Protein 1RH1 (pdb70)

CATH classification: 1.10.490.30

Sequence (490 aa):
TEGIDYGDTMVVWPSTGRIPGGSMPPGWGDYSPQGIALVQSVLFPGIIRRIILDKELEEGDWSGWSVSVHSPWGNEKVSAARTVLENGLRGGLPEPSRPAAVSFARLEPASGNEQKIIRLMVTQQLEQVTDIPASQLPAAGNNVPVKYRLTDLMQNGTQYMAIIGGIPMTVPVVDAVPVPDRSRPGTNIKDVYSAPVSPNLPDLVLSVGQMNTPVRSNPEIQEDGVISETGNYVEAGYTMSSNNHDVIVRFPEGSGVSPLYISAVEILDSNSLSQRQEAENNAKDDFRVKKEQENDEKTVLTKTSEVIISVGDKVGEYLGDKYKALSREIAENINNFQGKTIRSYDDAMSSINKLMANPSLKINATDKEAIVNAWKAFNAEDMGNKFAALGKTFKAADYAIKANNIREKSIEGYQTGNWGPLMLEVESWVISGMASAVALSLFSLTLGSALIAFGLSATVVGFVGVVIAGAIGAFIDDKFVDELNHKIIK

Nearest PDB structures (foldseek):
  1rh1-assembly1_A  TM=1.002E+00  e=2.393E-93  Escherichia coli
  1col-assembly2_B  TM=9.708E-01  e=7.967E-20  Escherichia coli
  3few-assembly1_X  TM=7.678E-01  e=2.654E-17  Escherichia coli
  1a87-assembly1_A  TM=6.625E-01  e=1.202E-17  Escherichia coli K-12
  2b5u-assembly2_C  TM=5.809E-01  e=3.762E-18  Escherichia coli

Organism: Escherichia coli (NCBI:txid562)

Structure (mmCIF, N/CA/C/O backbone):
data_1RH1
#
_entry.id   1RH1
#
_cell.length_a   132.162
_cell.length_b   138.167
_cell.length_c   106.160
_cell.angle_alpha   90
_cell.angle_beta   90
_cell.angle_gamma   90
#
_symmetry.space_group_name_H-M   'C 2 2 21'
#
loop_
_entity.id
_entity.type
_entity.pdbx_description
1 polymer 'Colicin B'
2 water water
#
loop_
_atom_site.group_PDB
_atom_site.id
_atom_site.type_symbol
_atom_site.label_atom_id
_atom_site.label_alt_id
_atom_site.label_comp_id
_atom_site.label_asym_id
_atom_site.label_entity_id
_atom_site.label_seq_id
_atom_site.pdbx_PDB_ins_code
_atom_site.Cartn_x
_atom_site.Cartn_y
_atom_site.Cartn_z
_atom_site.occupancy
_atom_site.B_iso_or_equiv
_atom_site.auth_seq_id
_atom_site.auth_comp_id
_atom_site.auth_asym_id
_atom_site.auth_atom_id
_atom_site.pdbx_PDB_model_num
ATOM 1 N N . THR A 1 10 ? 7.905 91.950 39.260 1.00 46.54 10 THR A N 1
ATOM 2 C CA . THR A 1 10 ? 6.663 91.299 39.657 1.00 46.95 10 THR A CA 1
ATOM 3 C C . THR A 1 10 ? 6.630 91.140 41.177 1.00 48.97 10 THR A C 1
ATOM 4 O O . THR A 1 10 ? 7.531 91.572 41.908 1.00 47.34 10 THR A O 1
ATOM 8 N N . GLU A 1 11 ? 5.539 90.507 41.632 1.00 51.79 11 GLU A N 1
ATOM 9 C CA . GLU A 1 11 ? 5.230 90.289 43.040 1.00 53.86 11 GLU A CA 1
ATOM 10 C C . GLU A 1 11 ? 4.401 88.994 43.190 1.00 52.07 11 GLU A C 1
ATOM 11 O O . GLU A 1 11 ? 4.669 88.133 44.037 1.00 50.44 11 GLU A O 1
ATOM 17 N N . GLY A 1 12 ? 3.359 88.894 42.349 1.00 53.59 12 GLY A N 1
ATOM 18 C CA . GLY A 1 12 ? 2.472 87.744 42.220 1.00 54.78 12 GLY A CA 1
ATOM 19 C C . GLY A 1 12 ? 1.779 87.187 43.466 1.00 53.73 12 GLY A C 1
ATOM 20 O O . GLY A 1 12 ? 1.403 87.862 44.434 1.00 53.82 12 GLY A O 1
ATOM 21 N N . ILE A 1 13 ? 1.659 85.858 43.303 1.00 53.12 13 ILE A N 1
ATOM 22 C CA . ILE A 1 13 ? 1.022 84.901 44.213 1.00 51.19 13 ILE A CA 1
ATOM 23 C C . ILE A 1 13 ? 1.826 84.703 45.510 1.00 51.86 13 ILE A C 1
ATOM 24 O O . ILE A 1 13 ? 1.323 84.232 46.540 1.00 50.60 13 ILE A O 1
ATOM 29 N N . ASP A 1 14 ? 3.104 85.101 45.417 1.00 49.85 14 ASP A N 1
ATOM 30 C CA . ASP A 1 14 ? 4.118 85.102 46.468 1.00 50.62 14 ASP A CA 1
ATOM 31 C C . ASP A 1 14 ? 3.699 85.752 47.787 1.00 52.15 14 ASP A C 1
ATOM 32 O O . ASP A 1 14 ? 3.952 85.201 48.869 1.00 52.03 14 ASP A O 1
ATOM 37 N N . TYR A 1 15 ? 3.056 86.936 47.626 1.00 49.07 15 TYR A N 1
ATOM 38 C CA . TYR A 1 15 ? 2.583 87.842 48.685 1.00 54.39 15 TYR A CA 1
ATOM 39 C C . TYR A 1 15 ? 3.670 88.225 49.693 1.00 53.18 15 TYR A C 1
ATOM 40 O O . TYR A 1 15 ? 3.485 88.321 50.916 1.00 51.58 15 TYR A O 1
ATOM 49 N N . GLY A 1 16 ? 4.844 88.406 49.054 1.00 52.94 16 GLY A N 1
ATOM 50 C CA . GLY A 1 16 ? 6.140 88.751 49.641 1.00 50.34 16 GLY A CA 1
ATOM 51 C C . GLY A 1 16 ? 6.715 87.762 50.661 1.00 51.36 16 GLY A C 1
ATOM 52 O O . GLY A 1 16 ? 7.716 88.085 51.311 1.00 50.34 16 GLY A O 1
ATOM 53 N N . ASP A 1 17 ? 6.125 86.543 50.722 1.00 45.03 17 ASP A N 1
ATOM 54 C CA . ASP A 1 17 ? 6.296 85.486 51.721 1.00 44.08 17 ASP A CA 1
ATOM 55 C C . ASP A 1 17 ? 6.383 86.057 53.144 1.00 38.48 17 ASP A C 1
ATOM 56 O O . ASP A 1 17 ? 7.346 86.008 53.910 1.00 34.82 17 ASP A O 1
ATOM 61 N N . THR A 1 18 ? 5.184 86.622 53.384 1.00 34.10 18 THR A N 1
ATOM 62 C CA . THR A 1 18 ? 4.673 87.341 54.553 1.00 30.42 18 THR A CA 1
ATOM 63 C C . THR A 1 18 ? 5.225 88.766 54.704 1.00 29.38 18 THR A C 1
ATOM 64 O O . THR A 1 18 ? 5.118 89.360 55.782 1.00 29.59 18 THR A O 1
ATOM 68 N N . MET A 1 19 ? 5.781 89.393 53.661 1.00 22.54 19 MET A N 1
ATOM 69 C CA . MET A 1 19 ? 6.331 90.729 53.825 1.00 18.77 19 MET A CA 1
ATOM 70 C C . MET A 1 19 ? 5.482 91.869 53.276 1.00 18.86 19 MET A C 1
ATOM 71 O O . MET A 1 19 ? 4.911 91.786 52.186 1.00 20.78 19 MET A O 1
ATOM 76 N N . VAL A 1 20 ? 5.388 92.954 54.061 1.00 17.15 20 VAL A N 1
ATOM 77 C CA . VAL A 1 20 ? 4.636 94.150 53.680 1.00 16.81 20 VAL A CA 1
ATOM 78 C C . VAL A 1 20 ? 5.570 95.095 52.931 1.00 15.76 20 VAL A C 1
ATOM 79 O O . VAL A 1 20 ? 6.778 95.038 53.145 1.00 14.82 20 VAL A O 1
ATOM 83 N N . VAL A 1 21 ? 5.091 95.967 52.037 1.00 16.87 21 VAL A N 1
ATOM 84 C CA . VAL A 1 21 ? 5.994 96.860 51.322 1.00 15.02 21 VAL A CA 1
ATOM 85 C C . VAL A 1 21 ? 6.390 98.128 52.056 1.00 16.83 21 VAL A C 1
ATOM 86 O O . VAL A 1 21 ? 5.614 98.806 52.732 1.00 21.25 21 VAL A O 1
ATOM 90 N N . TRP A 1 22 ? 7.679 98.410 51.971 1.00 16.98 22 TRP A N 1
ATOM 91 C CA . TRP A 1 22 ? 8.162 99.680 52.453 1.00 14.41 22 TRP A CA 1
ATOM 92 C C . TRP A 1 22 ? 8.361 100.414 51.138 1.00 16.54 22 TRP A C 1
ATOM 93 O O . TRP A 1 22 ? 9.155 99.965 50.301 1.00 15.97 22 TRP A O 1
ATOM 104 N N . PRO A 1 23 ? 7.608 101.504 50.883 1.00 15.51 23 PRO A N 1
ATOM 105 C CA . PRO A 1 23 ? 7.720 102.316 49.677 1.00 18.66 23 PRO A CA 1
ATOM 106 C C . PRO A 1 23 ? 9.049 103.004 49.845 1.00 20.63 23 PRO A C 1
ATOM 107 O O . PRO A 1 23 ? 9.236 103.744 50.812 1.00 24.24 23 PRO A O 1
ATOM 111 N N . SER A 1 24 ? 9.984 102.713 48.948 1.00 20.75 24 SER A N 1
ATOM 112 C CA . SER A 1 24 ? 11.341 103.206 49.091 1.00 25.46 24 SER A CA 1
ATOM 113 C C . SER A 1 24 ? 11.475 104.714 49.199 1.00 28.69 24 SER A C 1
ATOM 114 O O . SER A 1 24 ? 10.593 105.469 48.782 1.00 32.67 24 SER A O 1
ATOM 117 N N . THR A 1 25 ? 12.597 105.122 49.804 1.00 32.49 25 THR A N 1
ATOM 118 C CA . THR A 1 25 ? 12.951 106.519 50.033 1.00 36.49 25 THR A CA 1
ATOM 119 C C . THR A 1 25 ? 12.869 107.376 48.758 1.00 37.77 25 THR A C 1
ATOM 120 O O . THR A 1 25 ? 12.392 108.513 48.819 1.00 35.99 25 THR A O 1
ATOM 124 N N . GLY A 1 26 ? 13.259 106.819 47.594 1.00 39.84 26 GLY A N 1
ATOM 125 C CA . GLY A 1 26 ? 13.170 107.528 46.326 1.00 42.54 26 GLY A CA 1
ATOM 126 C C . GLY A 1 26 ? 14.034 106.922 45.227 1.00 43.65 26 GLY A C 1
ATOM 127 O O . GLY A 1 26 ? 13.533 106.368 44.241 1.00 44.44 26 GLY A O 1
ATOM 128 N N . ARG A 1 27 ? 15.339 107.104 45.467 1.00 44.49 27 ARG A N 1
ATOM 129 C CA . ARG A 1 27 ? 16.528 106.734 44.692 1.00 46.52 27 ARG A CA 1
ATOM 130 C C . ARG A 1 27 ? 17.350 108.005 44.562 1.00 46.18 27 ARG A C 1
ATOM 131 O O . ARG A 1 27 ? 16.981 108.933 43.830 1.00 47.57 27 ARG A O 1
ATOM 139 N N . ILE A 1 28 ? 18.446 108.049 45.337 1.00 46.87 28 ILE A N 1
ATOM 140 C CA . ILE A 1 28 ? 19.362 109.178 45.274 1.00 49.51 28 ILE A CA 1
ATOM 141 C C . ILE A 1 28 ? 20.286 109.054 44.058 1.00 52.26 28 ILE A C 1
ATOM 142 O O . ILE A 1 28 ? 21.162 108.176 43.997 1.00 51.22 28 ILE A O 1
ATOM 147 N N . PRO A 1 29 ? 20.080 109.901 43.019 1.00 53.17 29 PRO A N 1
ATOM 148 C CA . PRO A 1 29 ? 20.108 111.387 43.036 1.00 52.48 29 PRO A CA 1
ATOM 149 C C . PRO A 1 29 ? 19.595 112.326 44.150 1.00 48.57 29 PRO A C 1
ATOM 150 O O . PRO A 1 29 ? 18.436 112.303 44.586 1.00 50.00 29 PRO A O 1
ATOM 154 N N . GLY A 1 30 ? 20.519 113.182 44.619 1.00 50.24 30 GLY A N 1
ATOM 155 C CA . GLY A 1 30 ? 20.229 114.149 45.678 1.00 48.86 30 GLY A CA 1
ATOM 156 C C . GLY A 1 30 ? 21.384 115.083 46.073 1.00 48.46 30 GLY A C 1
ATOM 157 O O . GLY A 1 30 ? 21.169 116.014 46.858 1.0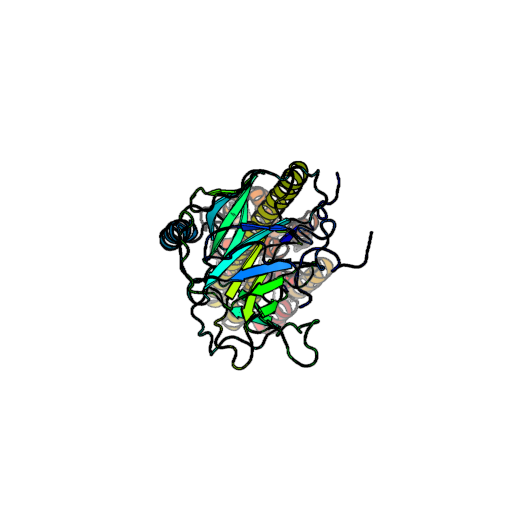0 47.17 30 GLY A O 1
ATOM 158 N N . GLY A 1 31 ? 22.616 114.887 45.577 1.00 47.93 31 GLY A N 1
ATOM 159 C CA . GLY A 1 31 ? 23.725 115.764 45.937 1.00 45.72 31 GLY A CA 1
ATOM 160 C C . GLY A 1 31 ? 25.002 115.385 45.204 1.00 48.06 31 GLY A C 1
ATOM 161 N N . SER A 1 44 ? 25.846 117.501 27.044 1.00 28.26 44 SER A N 1
ATOM 162 C CA . SER A 1 44 ? 26.655 117.412 25.839 1.00 30.15 44 SER A CA 1
ATOM 163 C C . SER A 1 44 ? 25.928 116.741 24.646 1.00 30.61 44 SER A C 1
ATOM 164 O O . SER A 1 44 ? 25.877 117.306 23.539 1.00 30.18 44 SER A O 1
ATOM 167 N N . MET A 1 45 ? 25.368 115.529 24.906 1.00 31.89 45 MET A N 1
ATOM 168 C CA . MET A 1 45 ? 24.606 114.625 24.020 1.00 35.08 45 MET A CA 1
ATOM 169 C C . MET A 1 45 ? 25.041 114.416 22.558 1.00 33.47 45 MET A C 1
ATOM 170 O O . MET A 1 45 ? 25.933 115.110 22.034 1.00 32.16 45 MET A O 1
ATOM 175 N N . PRO A 1 46 ? 24.433 113.464 21.816 1.00 32.31 46 PRO A N 1
ATOM 176 C CA . PRO A 1 46 ? 23.756 112.238 22.285 1.00 27.52 46 PRO A CA 1
ATOM 177 C C . PRO A 1 46 ? 24.681 111.070 22.654 1.00 23.87 46 PRO A C 1
ATOM 178 O O . PRO A 1 46 ? 25.840 111.108 22.228 1.00 24.05 46 PRO A O 1
ATOM 182 N N . PRO A 1 47 ? 24.242 110.022 23.402 1.00 17.98 47 PRO A N 1
ATOM 183 C CA . PRO A 1 47 ? 25.088 108.939 23.900 1.00 18.21 47 PRO A CA 1
ATOM 184 C C . PRO A 1 47 ? 25.739 108.119 22.805 1.00 13.59 47 PRO A C 1
ATOM 185 O O . PRO A 1 47 ? 25.085 107.813 21.807 1.00 16.62 47 PRO A O 1
ATOM 189 N N . GLY A 1 48 ? 27.033 107.824 22.978 1.00 8.18 48 GLY A N 1
ATOM 190 C CA . GLY A 1 48 ? 27.790 107.073 22.004 1.00 8.61 48 GLY A CA 1
ATOM 191 C C . GLY A 1 48 ? 29.108 107.734 21.668 1.00 9.20 48 GLY A C 1
ATOM 192 O O . GLY A 1 48 ? 30.068 107.018 21.386 1.00 11.45 48 GLY A O 1
ATOM 193 N N . TRP A 1 49 ? 29.203 109.076 21.756 1.00 8.97 49 TRP A N 1
ATOM 194 C CA . TRP A 1 49 ? 30.379 109.822 21.320 1.00 10.02 49 TRP A CA 1
ATOM 195 C C . TRP A 1 49 ? 31.730 109.467 21.883 1.00 8.81 49 TRP A C 1
ATOM 196 O O . TRP A 1 49 ? 32.740 109.702 21.211 1.00 13.20 49 TRP A O 1
ATOM 207 N N . GLY A 1 50 ? 31.795 108.932 23.099 1.00 7.59 50 GLY A N 1
ATOM 208 C CA . GLY A 1 50 ? 33.086 108.623 23.709 1.00 8.85 50 GLY A CA 1
ATOM 209 C C . GLY A 1 50 ? 33.797 107.487 23.002 1.00 6.71 50 GLY A C 1
ATOM 210 O O . GLY A 1 50 ? 33.323 106.954 21.993 1.00 2.82 50 GLY A O 1
ATOM 211 N N . ASP A 1 51 ? 34.941 107.120 23.572 1.00 8.24 51 ASP A N 1
ATOM 212 C CA . ASP A 1 51 ? 35.719 106.008 23.060 1.00 9.73 51 ASP A CA 1
ATOM 213 C C . ASP A 1 51 ? 35.151 104.674 23.550 1.00 9.89 51 ASP A C 1
ATOM 214 O O . ASP A 1 51 ? 35.640 104.035 24.484 1.00 15.07 51 ASP A O 1
ATOM 219 N N . TYR A 1 52 ? 34.045 104.278 22.910 1.00 9.64 52 TYR A N 1
ATOM 220 C CA . TYR A 1 52 ? 33.288 103.058 23.170 1.00 12.90 52 TYR A CA 1
ATOM 221 C C . TYR A 1 52 ? 32.838 102.351 21.893 1.00 13.90 52 TYR A C 1
ATOM 222 O O . TYR A 1 52 ? 32.929 102.883 20.779 1.00 18.47 52 TYR A O 1
ATOM 231 N N . SER A 1 53 ? 32.307 101.133 22.031 1.00 14.53 53 SER A N 1
ATOM 232 C CA . SER A 1 53 ? 31.881 100.382 20.863 1.00 13.92 53 SER A CA 1
ATOM 233 C C . SER A 1 53 ? 30.469 100.722 20.360 1.00 10.10 53 SER A C 1
ATOM 234 O O . SER A 1 53 ? 29.527 100.869 21.153 1.00 9.45 53 SER A O 1
ATOM 237 N N . PRO A 1 54 ? 30.318 100.849 19.022 1.00 5.27 54 PRO A N 1
ATOM 238 C CA . PRO A 1 54 ? 29.120 101.289 18.314 1.00 2.53 54 PRO A CA 1
ATOM 239 C C . PRO A 1 54 ? 27.943 100.368 18.351 1.00 4.93 54 PRO A C 1
ATOM 240 O O . PRO A 1 54 ? 26.885 100.740 17.848 1.00 4.03 54 PRO A O 1
ATOM 244 N N . GLN A 1 55 ? 28.183 99.166 18.910 1.00 5.01 55 GLN A N 1
ATOM 245 C CA . GLN A 1 55 ? 27.202 98.119 19.134 1.00 4.34 55 GLN A CA 1
ATOM 246 C C . GLN A 1 55 ? 25.953 98.603 19.803 1.00 3.86 55 GLN A C 1
ATOM 247 O O . GLN A 1 55 ? 24.882 98.058 19.589 1.00 6.79 55 GLN A O 1
ATOM 253 N N . GLY A 1 56 ? 26.104 99.627 20.636 1.00 7.30 56 GLY A N 1
ATOM 254 C CA . GLY A 1 56 ? 24.975 100.275 21.265 1.00 9.91 56 GLY A CA 1
ATOM 255 C C . GLY A 1 56 ? 24.910 100.063 22.762 1.00 11.49 56 GLY A C 1
ATOM 256 O O . GLY A 1 56 ? 24.177 100.768 23.463 1.00 12.57 56 GLY A O 1
ATOM 257 N N . ILE A 1 57 ? 25.676 99.096 23.262 1.00 7.97 57 ILE A N 1
ATOM 258 C CA . ILE A 1 57 ? 25.586 98.800 24.669 1.00 7.84 57 ILE A CA 1
ATOM 259 C C . ILE A 1 57 ? 26.647 99.575 25.411 1.00 6.11 57 ILE A C 1
ATOM 260 O O . ILE A 1 57 ? 27.733 99.870 24.881 1.00 6.55 57 ILE A O 1
ATOM 265 N N . ALA A 1 58 ? 26.239 99.862 26.664 1.00 4.22 58 ALA A N 1
ATOM 266 C CA . ALA A 1 58 ? 27.087 100.516 27.641 1.00 2.00 58 ALA A CA 1
ATOM 267 C C . ALA A 1 58 ? 28.316 99.689 27.979 1.00 2.00 58 ALA A C 1
ATOM 268 O O . ALA A 1 58 ? 28.326 98.514 27.629 1.00 2.00 58 ALA A O 1
ATOM 270 N N . LEU A 1 59 ? 29.371 100.186 28.639 1.00 2.00 59 LEU A N 1
ATOM 271 C CA . LEU A 1 59 ? 30.553 99.351 28.889 1.00 2.64 59 LEU A CA 1
ATOM 272 C C . LEU A 1 59 ? 30.242 98.183 29.827 1.00 4.48 59 LEU A C 1
ATOM 273 O O . LEU A 1 59 ? 29.292 98.215 30.628 1.00 3.34 59 LEU A O 1
ATOM 278 N N . VAL A 1 60 ? 31.032 97.115 29.727 1.00 2.07 60 VAL A N 1
ATOM 279 C CA . VAL A 1 60 ? 30.833 95.972 30.616 1.00 4.96 60 VAL A CA 1
ATOM 280 C C . VAL A 1 60 ? 31.535 96.389 31.897 1.00 2.00 60 VAL A C 1
ATOM 281 O O . VAL A 1 60 ? 32.762 96.343 32.026 1.00 4.69 60 VAL A O 1
ATOM 285 N N . GLN A 1 61 ? 30.726 96.857 32.849 1.00 2.74 61 GLN A N 1
ATOM 286 C CA . GLN A 1 61 ? 31.347 97.450 34.008 1.00 3.19 61 GLN A CA 1
ATOM 287 C C . GLN A 1 61 ? 31.888 96.504 35.023 1.00 2.64 61 GLN A C 1
ATOM 288 O O . GLN A 1 61 ? 32.942 96.805 35.564 1.00 7.10 61 GLN A O 1
ATOM 294 N N . SER A 1 62 ? 31.246 95.361 35.236 1.00 2.86 62 SER A N 1
ATOM 295 C CA . SER A 1 62 ? 31.705 94.421 36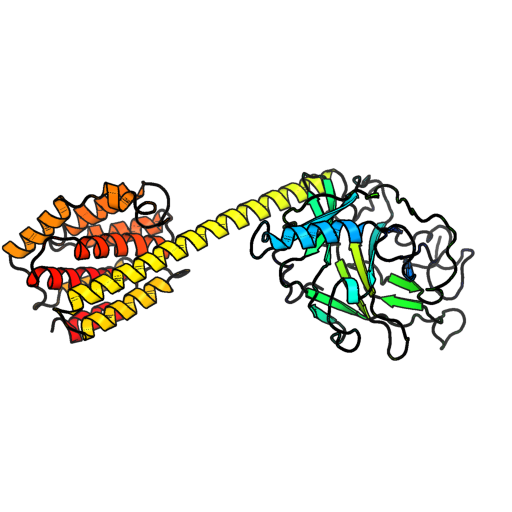.243 1.00 5.31 62 SER A CA 1
ATOM 296 C C . SER A 1 62 ? 31.441 92.969 35.878 1.00 5.46 62 SER A C 1
ATOM 297 O O . SER A 1 62 ? 30.843 92.666 34.854 1.00 5.46 62 SER A O 1
ATOM 300 N N . VAL A 1 63 ? 31.912 92.045 36.713 1.00 8.36 63 VAL A N 1
ATOM 301 C CA . VAL A 1 63 ? 31.742 90.603 36.524 1.00 4.67 63 VAL A CA 1
ATOM 302 C C . VAL A 1 63 ? 30.903 90.028 37.646 1.00 3.44 63 VAL A C 1
ATOM 303 O O . VAL A 1 63 ? 31.181 90.178 38.835 1.00 4.97 63 VAL A O 1
ATOM 307 N N . LEU A 1 64 ? 29.901 89.295 37.217 1.00 2.00 64 LEU A N 1
ATOM 308 C CA . LEU A 1 64 ? 29.004 88.629 38.122 1.00 3.58 64 LEU A CA 1
ATOM 309 C C . LEU A 1 64 ? 29.296 87.142 38.354 1.00 5.86 64 LEU A C 1
ATOM 310 O O . LEU A 1 64 ? 28.758 86.279 37.639 1.00 4.11 64 LEU A O 1
ATOM 315 N N . PHE A 1 65 ? 30.190 86.880 39.347 1.00 6.72 65 PHE A N 1
ATOM 316 C CA . PHE A 1 65 ? 30.525 85.535 39.835 1.00 2.04 65 PHE A CA 1
ATOM 317 C C . PHE A 1 65 ? 29.475 85.179 40.883 1.00 6.83 65 PHE A C 1
ATOM 318 O O . PHE A 1 65 ? 29.085 86.056 41.669 1.00 10.44 65 PHE A O 1
ATOM 326 N N . PRO A 1 66 ? 28.955 83.943 40.972 1.00 6.52 66 PRO A N 1
ATOM 327 C CA . PRO A 1 66 ? 27.884 83.623 41.905 1.00 5.54 66 PRO A CA 1
ATOM 328 C C . PRO A 1 66 ? 28.349 83.648 43.347 1.00 7.62 66 PRO A C 1
ATOM 329 O O . PRO A 1 66 ? 29.458 83.228 43.710 1.00 6.42 66 PRO A O 1
ATOM 333 N N . GLY A 1 67 ? 27.471 84.342 44.080 1.00 7.92 67 GLY A N 1
ATOM 334 C CA . GLY A 1 67 ? 27.628 84.569 45.502 1.00 5.93 67 GLY A CA 1
ATOM 335 C C . GLY A 1 67 ? 28.393 85.827 45.841 1.00 2.76 67 GLY A C 1
ATOM 336 O O . GLY A 1 67 ? 28.276 86.299 46.963 1.00 5.32 67 GLY A O 1
ATOM 337 N N . ILE A 1 68 ? 29.181 86.391 44.920 1.00 5.50 68 ILE A N 1
ATOM 338 C CA . ILE A 1 68 ? 29.956 87.604 45.180 1.00 6.47 68 ILE A CA 1
ATOM 339 C C . ILE A 1 68 ? 29.241 88.910 44.766 1.00 6.20 68 ILE A C 1
ATOM 340 O O . ILE A 1 68 ? 29.094 89.240 43.583 1.00 5.52 68 ILE A O 1
ATOM 345 N N . ILE A 1 69 ? 28.826 89.674 45.795 1.00 4.86 69 ILE A N 1
ATOM 346 C CA . ILE A 1 69 ? 28.158 90.974 45.667 1.00 4.51 69 ILE A CA 1
ATOM 347 C C . ILE A 1 69 ? 29.020 92.025 44.993 1.00 5.54 69 ILE A C 1
ATOM 348 O O . ILE A 1 69 ? 30.220 92.165 45.260 1.00 8.26 69 ILE A O 1
ATOM 353 N N . ARG A 1 70 ? 28.322 92.768 44.119 1.00 9.39 70 ARG A N 1
ATOM 354 C CA . ARG A 1 70 ? 28.884 93.840 43.314 1.00 2.00 70 ARG A CA 1
ATOM 355 C C . ARG A 1 70 ? 27.975 95.054 43.204 1.00 3.15 70 ARG A C 1
ATOM 356 O O . ARG A 1 70 ? 26.759 95.010 43.026 1.00 2.00 70 ARG A O 1
ATOM 364 N N . ARG A 1 71 ? 28.706 96.156 43.301 1.00 4.03 71 ARG A N 1
ATOM 365 C CA . ARG A 1 71 ? 28.196 97.501 43.239 1.00 4.38 71 ARG A CA 1
ATOM 366 C C . ARG A 1 71 ? 28.216 97.952 41.784 1.00 5.28 71 ARG A C 1
ATOM 367 O O . ARG A 1 71 ? 29.252 98.229 41.169 1.00 5.12 71 ARG A O 1
ATOM 375 N N . ILE A 1 72 ? 27.003 97.917 41.224 1.00 4.02 72 ILE A N 1
ATOM 376 C CA . ILE A 1 72 ? 26.749 98.222 39.818 1.00 3.68 72 ILE A CA 1
ATOM 377 C C . ILE A 1 72 ? 26.018 99.561 39.713 1.00 3.74 72 ILE A C 1
ATOM 378 O O . ILE A 1 72 ? 25.042 99.837 40.409 1.00 2.00 72 ILE A O 1
ATOM 383 N N . ILE A 1 73 ? 26.602 100.416 38.853 1.00 4.80 73 ILE A N 1
ATOM 384 C CA . ILE A 1 73 ? 26.220 101.816 38.675 1.00 5.28 73 ILE A CA 1
ATOM 385 C C . ILE A 1 73 ? 25.452 102.055 37.388 1.00 2.00 73 ILE A C 1
ATOM 386 O O . ILE A 1 73 ? 25.937 101.648 36.343 1.00 7.72 73 ILE A O 1
ATOM 391 N N . LEU A 1 74 ? 24.285 102.704 37.380 1.00 2.68 74 LEU A N 1
ATOM 392 C CA . LEU A 1 74 ? 23.542 102.968 36.140 1.00 4.58 74 LEU A CA 1
ATOM 393 C C . LEU A 1 74 ? 24.170 104.146 35.423 1.00 8.04 74 LEU A C 1
ATOM 394 O O . LEU A 1 74 ? 24.511 105.135 36.078 1.00 9.49 74 LEU A O 1
ATOM 399 N N . ASP A 1 75 ? 24.331 104.071 34.090 1.00 9.72 75 ASP A N 1
ATOM 400 C CA . ASP A 1 75 ? 25.029 105.099 33.289 1.00 6.97 75 ASP A CA 1
ATOM 401 C C . ASP A 1 75 ? 26.402 105.429 33.901 1.00 5.64 75 ASP A C 1
ATOM 402 O O . ASP A 1 75 ? 26.796 106.593 34.053 1.00 2.00 75 ASP A O 1
ATOM 407 N N . LYS A 1 76 ? 27.156 104.367 34.235 1.00 2.00 76 LYS A N 1
ATOM 408 C CA . LYS A 1 76 ? 28.453 104.512 34.879 1.00 2.00 76 LYS A CA 1
ATOM 409 C C . LYS A 1 76 ? 29.316 105.589 34.283 1.00 2.00 76 LYS A C 1
ATOM 410 O O . LYS A 1 76 ? 29.892 106.376 35.020 1.00 2.00 76 LYS A O 1
ATOM 416 N N . GLU A 1 77 ? 29.299 105.612 32.942 1.00 6.04 77 GLU A N 1
ATOM 417 C CA . GLU A 1 77 ? 30.102 106.498 32.106 1.00 6.50 77 GLU A CA 1
ATOM 418 C C . GLU A 1 77 ? 29.360 107.281 31.022 1.00 3.34 77 GLU A C 1
ATOM 419 O O . GLU A 1 77 ? 29.904 107.540 29.951 1.00 2.00 77 GLU A O 1
ATOM 425 N N . LEU A 1 78 ? 28.133 107.741 31.276 1.00 5.30 78 LEU A N 1
ATOM 426 C CA . LEU A 1 78 ? 27.369 108.444 30.259 1.00 6.60 78 LEU A CA 1
ATOM 427 C C . LEU A 1 78 ? 28.011 109.755 29.793 1.00 11.23 78 LEU A C 1
ATOM 428 O O . LEU A 1 78 ? 28.148 110.011 28.585 1.00 12.80 78 LEU A O 1
ATOM 433 N N . GLU A 1 79 ? 28.408 110.555 30.791 1.00 7.67 79 GLU A N 1
ATOM 434 C CA . GLU A 1 79 ? 29.056 111.845 30.629 1.00 5.86 79 GLU A CA 1
ATOM 435 C C . GLU A 1 79 ? 30.468 111.746 30.081 1.00 5.30 79 GLU A C 1
ATOM 436 O O . GLU A 1 79 ? 30.995 112.633 29.403 1.00 5.40 79 GLU A O 1
ATOM 442 N N . GLU A 1 80 ? 31.072 110.600 30.389 1.00 7.16 80 GLU A N 1
ATOM 443 C CA . GLU A 1 80 ? 32.406 110.282 29.944 1.00 4.13 80 GLU A CA 1
ATOM 444 C C . GLU A 1 80 ? 32.256 109.862 28.446 1.00 2.00 80 GLU A C 1
ATOM 445 O O . GLU A 1 80 ? 33.228 109.601 27.750 1.00 2.00 80 GLU A O 1
ATOM 451 N N . GLY A 1 81 ? 31.065 109.885 27.818 1.00 2.00 81 GLY A N 1
ATOM 452 C CA . GLY A 1 81 ? 30.870 109.573 26.401 1.00 2.28 81 GLY A CA 1
ATOM 453 C C . GLY A 1 81 ? 30.059 108.316 26.010 1.00 8.77 81 GLY A C 1
ATOM 454 O O . GLY A 1 81 ? 29.559 108.204 24.889 1.00 8.35 81 GLY A O 1
ATOM 455 N N . ASP A 1 82 ? 29.880 107.325 26.894 1.00 10.91 82 ASP A N 1
ATOM 456 C CA . ASP A 1 82 ? 29.276 106.028 26.606 1.00 9.79 82 ASP A CA 1
ATOM 457 C C . ASP A 1 82 ? 27.824 106.033 26.209 1.00 5.49 82 ASP A C 1
ATOM 458 O O . ASP A 1 82 ? 27.202 107.093 26.106 1.00 10.53 82 ASP A O 1
ATOM 463 N N . TRP A 1 83 ? 27.334 104.814 25.950 1.00 3.73 83 TRP A N 1
ATOM 464 C CA . TRP A 1 83 ? 25.941 104.570 25.641 1.00 2.00 83 TRP A CA 1
ATOM 465 C C . TRP A 1 83 ? 25.150 104.481 26.917 1.00 2.00 83 TRP A C 1
ATOM 466 O O . TRP A 1 83 ? 25.685 104.245 28.001 1.00 4.06 83 TRP A O 1
ATOM 477 N N . SER A 1 84 ? 23.841 104.615 26.740 1.00 4.75 84 SER A N 1
ATOM 478 C CA . SER A 1 84 ? 22.904 104.563 27.847 1.00 8.91 84 SER A CA 1
ATOM 479 C C . SER A 1 84 ? 22.859 103.232 28.582 1.00 11.25 84 SER A C 1
ATOM 480 O O . SER A 1 84 ? 22.948 102.183 27.951 1.00 11.28 84 SER A O 1
ATOM 483 N N . GLY A 1 85 ? 22.785 103.279 29.920 1.00 12.69 85 GLY A N 1
ATOM 484 C CA . GLY A 1 85 ? 22.546 102.100 30.735 1.00 10.86 85 GLY A CA 1
ATOM 485 C C . GLY A 1 85 ? 23.652 101.439 31.554 1.00 10.09 85 GLY A C 1
ATOM 486 O O . GLY A 1 85 ? 24.629 101.968 32.101 1.00 11.07 85 GLY A O 1
ATOM 487 N N . TRP A 1 86 ? 23.306 100.154 31.487 1.00 5.42 86 TRP A N 1
ATOM 488 C CA . TRP A 1 86 ? 23.797 99.038 32.265 1.00 4.38 86 TRP A CA 1
ATOM 489 C C . TRP A 1 86 ? 24.404 97.836 31.544 1.00 6.51 86 TRP A C 1
ATOM 490 O O . TRP A 1 86 ? 23.806 97.342 30.587 1.00 7.91 86 TRP A O 1
ATOM 501 N N . SER A 1 87 ? 25.539 97.276 31.979 1.00 6.58 87 SER A N 1
ATOM 502 C CA . SER A 1 87 ? 26.102 96.068 31.359 1.00 5.05 87 SER A CA 1
ATOM 503 C C . SER A 1 87 ? 27.036 95.347 32.313 1.00 5.03 87 SER A C 1
ATOM 504 O O . SER A 1 87 ? 28.027 95.915 32.775 1.00 6.15 87 SER A O 1
ATOM 507 N N . VAL A 1 88 ? 26.745 94.078 32.599 1.00 3.16 88 VAL A N 1
ATOM 508 C CA . VAL A 1 88 ? 27.580 93.246 33.465 1.00 4.88 88 VAL A CA 1
ATOM 509 C C . VAL A 1 88 ? 28.000 91.956 32.767 1.00 2.61 88 VAL A C 1
ATOM 510 O O . VAL A 1 88 ? 27.303 91.496 31.865 1.00 6.04 88 VAL A O 1
ATOM 514 N N . SER A 1 89 ? 29.124 91.346 33.141 1.00 5.10 89 SER A N 1
ATOM 515 C CA . SER A 1 89 ? 29.516 90.042 32.620 1.00 3.87 89 SER A CA 1
ATOM 516 C C . SER A 1 89 ? 29.080 88.914 33.559 1.00 2.00 89 SER A C 1
ATOM 517 O O . SER A 1 89 ? 29.266 88.996 34.767 1.00 4.63 89 SER A O 1
ATOM 520 N N . VAL A 1 90 ? 28.477 87.832 33.053 1.00 4.46 90 VAL A N 1
ATOM 521 C CA . VAL A 1 90 ? 28.119 86.661 33.858 1.00 4.41 90 VAL A CA 1
ATOM 522 C C . VAL A 1 90 ? 29.276 85.649 33.775 1.00 6.41 90 VAL A C 1
ATOM 523 O O . VAL A 1 90 ? 29.731 85.293 32.678 1.00 4.70 90 VAL A O 1
ATOM 527 N N . HIS A 1 91 ? 29.836 85.225 34.922 1.00 4.56 91 HIS A N 1
ATOM 528 C CA . HIS A 1 91 ? 30.911 84.234 34.914 1.00 6.01 91 HIS A CA 1
ATOM 529 C C . HIS A 1 91 ? 30.562 83.021 35.773 1.00 6.75 91 HIS A C 1
ATOM 530 O O . HIS A 1 91 ? 29.694 83.063 36.648 1.00 9.99 91 HIS A O 1
ATOM 537 N N . SER A 1 92 ? 31.210 81.892 35.451 1.00 7.75 92 SER A N 1
ATOM 538 C CA . SER A 1 92 ? 31.057 80.600 36.104 1.00 6.97 92 SER A CA 1
ATOM 539 C C . SER A 1 92 ? 31.608 80.663 37.517 1.00 7.78 92 SER A C 1
ATOM 540 O O . SER A 1 92 ? 32.280 81.653 37.822 1.00 13.46 92 SER A O 1
ATOM 543 N N . PRO A 1 93 ? 31.396 79.719 38.442 1.00 7.58 93 PRO A N 1
ATOM 544 C CA . PRO A 1 93 ? 32.065 79.709 39.731 1.00 6.39 93 PRO A CA 1
ATOM 545 C C . PRO A 1 93 ? 33.566 79.941 39.716 1.00 8.70 93 PRO A C 1
ATOM 546 O O . PRO A 1 93 ? 34.347 79.308 38.995 1.00 12.79 93 PRO A O 1
ATOM 550 N N . TRP A 1 94 ? 33.883 81.007 40.456 1.00 8.77 94 TRP A N 1
ATOM 551 C CA . TRP A 1 94 ? 35.249 81.415 40.755 1.00 8.61 94 TRP A CA 1
ATOM 552 C C . TRP A 1 94 ? 35.252 82.275 42.024 1.00 7.31 94 TRP A C 1
ATOM 553 O O . TRP A 1 94 ? 34.268 82.951 42.337 1.00 9.07 94 TRP A O 1
ATOM 564 N N . GLY A 1 95 ? 36.352 82.205 42.787 1.00 5.74 95 GLY A N 1
ATOM 565 C CA . GLY A 1 95 ? 36.598 83.065 43.934 1.00 5.27 95 GLY A CA 1
ATOM 566 C C . GLY A 1 95 ? 35.837 82.785 45.213 1.00 9.32 95 GLY A C 1
ATOM 567 O O . GLY A 1 95 ? 34.953 81.929 45.307 1.00 10.61 95 GLY A O 1
ATOM 568 N N . ASN A 1 96 ? 36.220 83.584 46.213 1.00 9.51 96 ASN A N 1
ATOM 569 C CA . ASN A 1 96 ? 35.695 83.447 47.568 1.00 10.15 96 ASN A CA 1
ATOM 570 C C . ASN A 1 96 ? 34.352 84.141 47.740 1.00 10.54 96 ASN A C 1
ATOM 571 O O . ASN A 1 96 ? 34.234 85.371 47.678 1.00 12.52 96 ASN A O 1
ATOM 576 N N . GLU A 1 97 ? 33.313 83.331 47.903 1.00 7.99 97 GLU A N 1
ATOM 577 C CA . GLU A 1 97 ? 31.993 83.876 48.127 1.00 12.79 97 GLU A CA 1
ATOM 578 C C . GLU A 1 97 ? 31.487 83.576 49.522 1.00 15.52 97 GLU A C 1
ATOM 579 O O . GLU A 1 97 ? 31.936 82.582 50.108 1.00 19.36 97 GLU A O 1
ATOM 585 N N . LYS A 1 98 ? 30.583 84.397 50.092 1.00 13.64 98 LYS A N 1
ATOM 586 C CA . LYS A 1 98 ? 30.146 84.174 51.469 1.00 13.33 98 LYS A CA 1
ATOM 587 C C . LYS A 1 98 ? 28.765 83.540 51.672 1.00 9.99 98 LYS A C 1
ATOM 588 O O . LYS A 1 98 ? 28.374 83.248 52.816 1.00 8.80 98 LYS A O 1
ATOM 594 N N . VAL A 1 99 ? 28.042 83.242 50.571 1.00 6.59 99 VAL A N 1
ATOM 595 C CA . VAL A 1 99 ? 26.692 82.691 50.669 1.00 2.33 99 VAL A CA 1
ATOM 596 C C . VAL A 1 99 ? 26.683 81.269 51.155 1.00 2.00 99 VAL A C 1
ATOM 597 O O . VAL A 1 99 ? 25.866 80.913 51.983 1.00 2.65 99 VAL A O 1
ATOM 601 N N . SER A 1 100 ? 27.608 80.451 50.686 1.00 2.16 100 SER A N 1
ATOM 602 C CA . SER A 1 100 ? 27.699 79.064 51.067 1.00 7.03 100 SER A CA 1
ATOM 603 C C . SER A 1 100 ? 27.859 78.866 52.570 1.00 5.12 100 SER A C 1
ATOM 604 O O . SER A 1 100 ? 27.339 77.892 53.109 1.00 3.78 100 SER A O 1
ATOM 607 N N . ALA A 1 101 ? 28.525 79.801 53.259 1.00 5.02 101 ALA A N 1
ATOM 608 C CA . ALA A 1 101 ? 28.662 79.747 54.712 1.00 2.00 101 ALA A CA 1
ATOM 609 C C . ALA A 1 101 ? 27.359 80.133 55.399 1.00 3.39 101 ALA A C 1
ATOM 610 O O . ALA A 1 101 ? 26.950 79.455 56.341 1.00 11.89 101 ALA A O 1
ATOM 612 N N . ALA A 1 102 ? 26.677 81.203 54.958 1.00 3.58 102 ALA A N 1
ATOM 613 C CA . ALA A 1 102 ? 25.389 81.601 55.498 1.00 2.00 102 ALA A CA 1
ATOM 614 C C . ALA A 1 102 ? 24.328 80.539 55.247 1.00 3.11 102 ALA A C 1
ATOM 615 O O . ALA A 1 102 ? 23.386 80.396 56.020 1.00 5.16 102 ALA A O 1
ATOM 617 N N . ARG A 1 103 ? 24.454 79.759 54.169 1.00 2.58 103 ARG A N 1
ATOM 618 C CA . ARG A 1 103 ? 23.488 78.743 53.827 1.00 2.00 103 ARG A CA 1
ATOM 619 C C . ARG A 1 103 ? 23.636 77.606 54.796 1.00 3.14 103 ARG A C 1
ATOM 620 O O . ARG A 1 103 ? 22.633 77.070 55.261 1.00 3.83 103 ARG A O 1
ATOM 628 N N . THR A 1 104 ? 24.887 77.275 55.138 1.00 2.00 104 THR A N 1
ATOM 629 C CA . THR A 1 104 ? 25.156 76.226 56.102 1.00 2.00 104 THR A CA 1
ATOM 630 C C . THR A 1 104 ? 24.527 76.562 57.433 1.00 3.73 104 THR A C 1
ATOM 631 O O . THR A 1 104 ? 23.912 75.675 58.002 1.00 6.21 104 THR A O 1
ATOM 635 N N . VAL A 1 105 ? 24.610 77.795 57.942 1.00 3.51 105 VAL A N 1
ATOM 636 C CA . VAL A 1 105 ? 23.944 78.168 59.182 1.00 2.00 105 VAL A CA 1
ATOM 637 C C . VAL A 1 105 ? 22.433 78.139 59.005 1.00 3.37 105 VAL A C 1
ATOM 638 O O . VAL A 1 105 ? 21.727 77.709 59.919 1.00 2.00 105 VAL A O 1
ATOM 642 N N . LEU A 1 106 ? 21.907 78.534 57.830 1.00 5.38 106 LEU A N 1
ATOM 643 C CA . LEU A 1 106 ? 20.472 78.511 57.603 1.00 3.02 106 LEU A CA 1
ATOM 644 C C . LEU A 1 106 ? 19.983 77.087 57.650 1.00 2.95 106 LEU A C 1
ATOM 645 O O . LEU A 1 106 ? 19.095 76.838 58.451 1.00 3.87 106 LEU A O 1
ATOM 650 N N . GLU A 1 107 ? 20.575 76.154 56.880 1.00 4.67 107 GLU A N 1
ATOM 651 C CA . GLU A 1 107 ? 20.193 74.739 56.856 1.00 5.46 107 GLU A CA 1
ATOM 652 C C . GLU A 1 107 ? 20.220 74.090 58.237 1.00 4.93 107 GLU A C 1
ATOM 653 O O . GLU A 1 107 ? 19.218 73.543 58.693 1.00 2.00 107 GLU A O 1
ATOM 659 N N . ASN A 1 108 ? 21.362 74.192 58.929 1.00 4.06 108 ASN A N 1
ATOM 660 C CA . ASN A 1 108 ? 21.503 73.758 60.307 1.00 2.59 108 ASN A CA 1
ATOM 661 C C . ASN A 1 108 ? 20.430 74.347 61.204 1.00 5.60 108 ASN A C 1
ATOM 662 O O . ASN A 1 108 ? 19.751 73.593 61.890 1.00 7.83 108 ASN A O 1
ATOM 667 N N . GLY A 1 109 ? 20.181 75.650 61.214 1.00 2.00 109 GLY A N 1
ATOM 668 C CA . GLY A 1 109 ? 19.184 76.187 62.119 1.00 2.00 109 GLY A CA 1
ATOM 669 C C . GLY A 1 109 ? 17.766 75.737 61.812 1.00 2.84 109 GLY A C 1
ATOM 670 O O . GLY A 1 109 ? 16.900 75.725 62.695 1.00 5.47 109 GLY A O 1
ATOM 671 N N . LEU A 1 110 ? 17.542 75.361 60.552 1.00 2.00 110 LEU A N 1
ATOM 672 C CA . LEU A 1 110 ? 16.225 74.972 60.097 1.00 2.00 110 LEU A CA 1
ATOM 673 C C . LEU A 1 110 ? 15.812 73.606 60.571 1.00 2.00 110 LEU A C 1
ATOM 674 O O . LEU A 1 110 ? 14.646 73.245 60.497 1.00 4.11 110 LEU A O 1
ATOM 679 N N . ARG A 1 111 ? 16.780 72.825 61.029 1.00 2.01 111 ARG A N 1
ATOM 680 C CA . ARG A 1 111 ? 16.537 71.528 61.625 1.00 3.65 111 ARG A CA 1
ATOM 681 C C . ARG A 1 111 ? 15.958 71.667 63.034 1.00 5.64 111 ARG A C 1
ATOM 682 O O . ARG A 1 111 ? 15.452 70.705 63.608 1.00 9.78 111 ARG A O 1
ATOM 690 N N . GLY A 1 112 ? 16.048 72.865 63.625 1.00 11.21 112 GLY A N 1
ATOM 691 C CA . GLY A 1 112 ? 15.538 73.179 64.951 1.00 11.61 112 GLY A CA 1
ATOM 692 C C . GLY A 1 112 ? 14.284 74.054 64.915 1.00 11.36 112 GLY A C 1
ATOM 693 O O . GLY A 1 112 ? 13.896 74.695 65.898 1.00 18.46 112 GLY A O 1
ATOM 694 N N . GLY A 1 113 ? 13.624 74.086 63.761 1.00 8.88 113 GLY A N 1
ATOM 695 C CA . GLY A 1 113 ? 12.421 74.866 63.545 1.00 4.95 113 GLY A CA 1
ATOM 696 C C . GLY A 1 113 ? 12.726 76.294 63.165 1.00 5.40 113 GLY A C 1
ATOM 697 O O . GLY A 1 113 ? 13.806 76.834 63.422 1.00 7.43 113 GLY A O 1
ATOM 698 N N . LEU A 1 114 ? 11.718 76.891 62.534 1.00 7.00 114 LEU A N 1
ATOM 699 C CA . LEU A 1 114 ? 11.762 78.301 62.154 1.00 7.46 114 LEU A CA 1
ATOM 700 C C . LEU A 1 114 ? 11.777 79.230 63.381 1.00 11.33 114 LEU A C 1
ATOM 701 O O . LEU A 1 114 ? 11.170 78.874 64.396 1.00 12.43 114 LEU A O 1
ATOM 706 N N . PRO A 1 115 ? 12.423 80.414 63.379 1.00 8.35 115 PRO A N 1
ATOM 707 C CA . PRO A 1 115 ? 12.266 81.447 64.408 1.00 8.02 115 PRO A CA 1
ATOM 708 C C . PRO A 1 115 ? 10.797 81.830 64.657 1.00 11.72 115 PRO A C 1
ATOM 709 O O . PRO A 1 115 ? 10.270 81.865 65.782 1.00 9.83 115 PRO A O 1
ATOM 713 N N . GLU A 1 116 ? 10.130 82.079 63.529 1.00 12.79 116 GLU A N 1
ATOM 714 C CA . GLU A 1 116 ? 8.721 82.372 63.557 1.00 9.93 116 GLU A CA 1
ATOM 715 C C . GLU A 1 116 ? 8.060 81.560 62.450 1.00 14.72 116 GLU A C 1
ATOM 716 O O . GLU A 1 116 ? 8.285 81.755 61.248 1.00 14.57 116 GLU A O 1
ATOM 722 N N . PRO A 1 117 ? 7.229 80.604 62.854 1.00 10.80 117 PRO A N 1
ATOM 723 C CA . PRO A 1 117 ? 6.434 79.781 61.975 1.00 6.81 117 PRO A CA 1
ATOM 724 C C . PRO A 1 117 ? 5.535 80.573 61.054 1.00 7.20 117 PRO A C 1
ATOM 725 O O . PRO A 1 117 ? 4.809 81.483 61.455 1.00 9.27 117 PRO A O 1
ATOM 729 N N . SER A 1 118 ? 5.648 80.084 59.826 1.00 9.81 118 SER A N 1
ATOM 730 C CA . SER A 1 118 ? 5.014 80.499 58.582 1.00 7.86 118 SER A CA 1
ATOM 731 C C . SER A 1 118 ? 5.686 81.726 57.997 1.00 9.72 118 SER A C 1
ATOM 732 O O . SER A 1 118 ? 5.101 82.473 57.204 1.00 11.60 118 SER A O 1
ATOM 735 N N . ARG A 1 119 ? 6.932 81.909 58.431 1.00 5.13 119 ARG A N 1
ATOM 736 C CA . ARG A 1 119 ? 7.717 83.033 58.023 1.00 3.97 119 ARG A CA 1
ATOM 737 C C . ARG A 1 119 ? 9.130 82.563 57.820 1.00 3.89 119 ARG A C 1
ATOM 738 O O . ARG A 1 119 ? 9.640 81.792 58.642 1.00 2.00 119 ARG A O 1
ATOM 746 N N . PRO A 1 120 ? 9.805 83.035 56.756 1.00 2.53 120 PRO A N 1
ATOM 747 C CA . PRO A 1 120 ? 11.086 82.529 56.325 1.00 2.00 120 PRO A CA 1
ATOM 748 C C . PRO A 1 120 ? 12.151 82.721 57.399 1.00 3.35 120 PRO A C 1
ATOM 749 O O . PRO A 1 120 ? 11.892 83.369 58.414 1.00 4.11 120 PRO A O 1
ATOM 753 N N . ALA A 1 121 ? 13.312 82.093 57.256 1.00 2.00 121 ALA A N 1
ATOM 754 C CA . ALA A 1 121 ? 14.384 82.232 58.219 1.00 2.59 121 ALA A CA 1
ATOM 755 C C . ALA A 1 121 ? 15.556 82.859 57.481 1.00 5.84 121 ALA A C 1
ATOM 756 O O . ALA A 1 121 ? 15.714 82.657 56.272 1.00 8.67 121 ALA A O 1
ATOM 758 N N . ALA A 1 122 ? 16.410 83.614 58.173 1.00 4.87 122 ALA A N 1
ATOM 759 C CA . ALA A 1 122 ? 17.463 84.316 57.485 1.00 2.00 122 ALA A CA 1
ATOM 760 C C . ALA A 1 122 ? 18.784 84.257 58.187 1.00 2.00 122 ALA A C 1
ATOM 761 O O . ALA A 1 122 ? 18.828 84.206 59.407 1.00 2.00 122 ALA A O 1
ATOM 763 N N . VAL A 1 123 ? 19.856 84.236 57.400 1.00 2.00 123 VAL A N 1
ATOM 764 C CA . VAL A 1 123 ? 21.198 84.364 57.912 1.00 2.00 123 VAL A CA 1
ATOM 765 C C . VAL A 1 123 ? 22.006 85.334 57.028 1.00 2.91 123 VAL A C 1
ATOM 766 O O . VAL A 1 123 ? 22.122 85.141 55.825 1.00 5.65 123 VAL A O 1
ATOM 770 N N . SER A 1 124 ? 22.602 86.408 57.555 1.00 2.65 124 SER A N 1
ATOM 771 C CA . SER A 1 124 ? 23.378 87.368 56.770 1.00 4.23 124 SER A CA 1
ATOM 772 C C . SER A 1 124 ? 24.687 86.879 56.157 1.00 3.02 124 SER A C 1
ATOM 773 O O . SER A 1 124 ? 25.379 86.101 56.802 1.00 2.00 124 SER A O 1
ATOM 776 N N . PHE A 1 125 ? 25.047 87.330 54.943 1.00 2.00 125 PHE A N 1
ATOM 777 C CA . PHE A 1 125 ? 26.340 87.017 54.371 1.00 3.16 125 PHE A CA 1
ATOM 778 C C . PHE A 1 125 ? 27.215 88.264 54.072 1.00 6.32 125 PHE A C 1
ATOM 779 O O . PHE A 1 125 ? 28.435 88.191 53.868 1.00 2.55 125 PHE A O 1
ATOM 787 N N . ALA A 1 126 ? 26.616 89.469 54.105 1.00 7.47 126 ALA A N 1
ATOM 788 C CA . ALA A 1 126 ? 27.317 90.751 53.972 1.00 2.00 126 ALA A CA 1
ATOM 789 C C . ALA A 1 126 ? 26.519 91.832 54.660 1.00 3.11 126 ALA A C 1
ATOM 790 O O . ALA A 1 126 ? 25.289 91.827 54.609 1.00 2.11 126 ALA A O 1
ATOM 792 N N . ARG A 1 127 ? 27.273 92.726 55.319 1.00 4.90 127 ARG A N 1
ATOM 793 C CA . ARG A 1 127 ? 26.801 93.889 56.083 1.00 2.46 127 ARG A CA 1
ATOM 794 C C . ARG A 1 127 ? 27.059 95.163 55.302 1.00 2.00 127 ARG A C 1
ATOM 795 O O . ARG A 1 127 ? 28.154 95.370 54.793 1.00 2.00 127 ARG A O 1
ATOM 803 N N . LEU A 1 128 ? 26.052 96.024 55.216 1.00 2.00 128 LEU A N 1
ATOM 804 C CA . LEU A 1 128 ? 26.130 97.266 54.467 1.00 2.16 128 LEU A CA 1
ATOM 805 C C . LEU A 1 128 ? 26.237 98.621 55.196 1.00 3.95 128 LEU A C 1
ATOM 806 O O . LEU A 1 128 ? 25.414 99.042 56.028 1.00 4.64 128 LEU A O 1
ATOM 811 N N . GLU A 1 129 ? 27.303 99.334 54.827 1.00 2.00 129 GLU A N 1
ATOM 812 C CA . GLU A 1 129 ? 27.540 100.685 55.307 1.00 3.52 129 GLU A CA 1
ATOM 813 C C . GLU A 1 129 ? 26.545 101.569 54.594 1.00 5.07 129 GLU A C 1
ATOM 814 O O . GLU A 1 129 ? 26.362 101.371 53.388 1.00 9.75 129 GLU A O 1
ATOM 820 N N . PRO A 1 130 ? 25.872 102.522 55.267 1.00 4.79 130 PRO A N 1
ATOM 821 C CA . PRO A 1 130 ? 24.787 103.299 54.687 1.00 3.18 130 PRO A CA 1
ATOM 822 C C . PRO A 1 130 ? 25.281 104.212 53.599 1.00 2.97 130 PRO A C 1
ATOM 823 O O . PRO A 1 130 ? 26.401 104.707 53.648 1.00 5.64 130 PRO A O 1
ATOM 827 N N . ALA A 1 131 ? 24.460 104.412 52.587 1.00 4.74 131 ALA A N 1
ATOM 828 C CA . ALA A 1 131 ? 24.817 105.287 51.491 1.00 8.29 131 ALA A CA 1
ATOM 829 C C . ALA A 1 131 ? 24.884 106.726 51.967 1.00 13.76 131 ALA A C 1
ATOM 830 O O . ALA A 1 131 ? 24.194 107.101 52.919 1.00 15.62 131 ALA A O 1
ATOM 832 N N . SER A 1 132 ? 25.732 107.527 51.311 1.00 17.59 132 SER A N 1
ATOM 833 C CA . SER A 1 132 ? 25.872 108.926 51.654 1.00 19.26 132 SER A CA 1
ATOM 834 C C . SER A 1 132 ? 24.678 109.797 51.277 1.00 20.85 132 SER A C 1
ATOM 835 O O . SER A 1 132 ? 24.600 110.898 51.807 1.00 23.24 132 SER A O 1
ATOM 838 N N . GLY A 1 133 ? 23.729 109.443 50.405 1.00 22.05 133 GLY A N 1
ATOM 839 C CA . GLY A 1 133 ? 22.644 110.368 50.044 1.00 25.45 133 GLY A CA 1
ATOM 840 C C . GLY A 1 133 ? 23.093 111.469 49.064 1.00 28.40 133 GLY A C 1
ATOM 841 O O . GLY A 1 133 ? 22.307 112.111 48.361 1.00 27.56 133 GLY A O 1
ATOM 842 N N . ASN A 1 134 ? 24.413 111.651 49.005 1.00 31.32 134 ASN A N 1
ATOM 843 C CA . ASN A 1 134 ? 25.097 112.621 48.178 1.00 32.62 134 ASN A CA 1
ATOM 844 C C . ASN A 1 134 ? 25.439 112.087 46.792 1.00 33.21 134 ASN A C 1
ATOM 845 O O . ASN A 1 134 ? 26.459 112.476 46.197 1.00 33.75 134 ASN A O 1
ATOM 850 N N . GLU A 1 135 ? 24.607 111.201 46.239 1.00 31.38 135 GLU A N 1
ATOM 851 C CA . GLU A 1 135 ? 24.969 110.602 44.965 1.00 36.49 135 GLU A CA 1
ATOM 852 C C . GLU A 1 135 ? 24.001 110.901 43.860 1.00 35.93 135 GLU A C 1
ATOM 853 O O . GLU A 1 135 ? 22.805 111.006 44.136 1.00 33.63 135 GLU A O 1
ATOM 859 N N . GLN A 1 136 ? 24.556 111.083 42.644 1.00 33.64 136 GLN A N 1
ATOM 860 C CA . GLN A 1 136 ? 23.740 111.345 41.454 1.00 35.37 136 GLN A CA 1
ATOM 861 C C . GLN A 1 136 ? 23.370 110.059 40.736 1.00 31.40 136 GLN A C 1
ATOM 862 O O . GLN A 1 136 ? 22.320 109.938 40.089 1.00 28.35 136 GLN A O 1
ATOM 868 N N . LYS A 1 137 ? 24.289 109.109 40.882 1.00 23.97 137 LYS A N 1
ATOM 869 C CA . LYS A 1 137 ? 24.118 107.819 40.270 1.00 18.96 137 LYS A CA 1
ATOM 870 C C . LYS A 1 137 ? 23.224 106.866 41.046 1.00 17.54 137 LYS A C 1
ATOM 871 O O . LYS A 1 137 ? 23.100 106.911 42.278 1.00 18.68 137 LYS A O 1
ATOM 877 N N . ILE A 1 138 ? 22.526 106.061 40.241 1.00 13.87 138 ILE A N 1
ATOM 878 C CA . ILE A 1 138 ? 21.721 104.992 40.783 1.00 9.70 138 ILE A CA 1
ATOM 879 C C . ILE A 1 138 ? 22.590 103.752 40.773 1.00 7.27 138 ILE A C 1
ATOM 880 O O . ILE A 1 138 ? 22.876 103.145 39.749 1.00 4.83 138 ILE A O 1
ATOM 885 N N . ILE A 1 139 ? 23.064 103.461 41.979 1.00 7.98 139 ILE A N 1
ATOM 886 C CA . ILE A 1 139 ? 23.872 102.298 42.274 1.00 4.27 139 ILE A CA 1
ATOM 887 C C . ILE A 1 139 ? 22.872 101.195 42.601 1.00 5.07 139 ILE A C 1
ATOM 888 O O . ILE A 1 139 ? 21.720 101.463 42.970 1.00 6.58 139 ILE A O 1
ATOM 893 N N . ARG A 1 140 ? 23.315 99.941 42.422 1.00 4.66 140 ARG A N 1
ATOM 894 C CA . ARG A 1 140 ? 22.558 98.747 42.782 1.00 3.05 140 ARG A CA 1
ATOM 895 C C . ARG A 1 140 ? 23.472 97.549 43.097 1.00 2.00 140 ARG A C 1
ATOM 896 O O . ARG A 1 140 ? 24.377 97.214 42.348 1.00 3.10 140 ARG A O 1
ATOM 904 N N . LEU A 1 141 ? 23.370 96.914 44.262 1.00 2.00 141 LEU A N 1
ATOM 905 C CA . LEU A 1 141 ? 24.179 95.751 44.619 1.00 2.00 141 LEU A CA 1
ATOM 906 C C . LEU A 1 141 ? 23.568 94.499 44.037 1.00 2.12 141 LEU A C 1
ATOM 907 O O . LEU A 1 141 ? 22.435 94.151 44.355 1.00 3.08 141 LEU A O 1
ATOM 912 N N . MET A 1 142 ? 24.281 93.807 43.168 1.00 2.00 142 MET A N 1
ATOM 913 C CA . MET A 1 142 ? 23.720 92.630 42.565 1.00 2.00 142 MET A CA 1
ATOM 914 C C . MET A 1 142 ? 24.477 91.406 43.019 1.00 2.00 142 MET A C 1
ATOM 915 O O . MET A 1 142 ? 25.692 91.423 43.187 1.00 2.00 142 MET A O 1
ATOM 920 N N . VAL A 1 143 ? 23.712 90.334 43.242 1.00 4.77 143 VAL A N 1
ATOM 921 C CA . VAL A 1 143 ? 24.226 89.030 43.667 1.00 5.96 143 VAL A CA 1
ATOM 922 C C . VAL A 1 143 ? 23.655 88.006 42.724 1.00 6.11 143 VAL A C 1
ATOM 923 O O . VAL A 1 143 ? 22.502 88.068 42.306 1.00 7.45 143 VAL A O 1
ATOM 927 N N . THR A 1 144 ? 24.463 87.009 42.434 1.00 7.41 144 THR A N 1
ATOM 928 C CA . THR A 1 144 ? 24.088 86.007 41.468 1.00 7.79 144 THR A CA 1
ATOM 929 C C . THR A 1 144 ? 24.180 84.617 42.043 1.00 5.72 144 THR A C 1
ATOM 930 O O . THR A 1 144 ? 24.943 84.360 42.973 1.00 8.64 144 THR A O 1
ATOM 934 N N . GLN A 1 145 ? 23.322 83.738 41.529 1.00 4.89 145 GLN A N 1
ATOM 935 C CA . GLN A 1 145 ? 23.313 82.321 41.870 1.00 2.91 145 GLN A CA 1
ATOM 936 C C . GLN A 1 145 ? 22.890 81.439 40.700 1.00 4.10 145 GLN A C 1
ATOM 937 O O . GLN A 1 145 ? 21.922 81.742 39.999 1.00 3.92 145 GLN A O 1
ATOM 943 N N . GLN A 1 146 ? 23.575 80.315 40.477 1.00 2.00 146 GLN A N 1
ATOM 944 C CA . GLN A 1 146 ? 23.146 79.319 39.499 1.00 6.34 146 GLN A CA 1
ATOM 945 C C . GLN A 1 146 ? 21.742 78.771 39.823 1.00 3.65 146 GLN A C 1
ATOM 946 O O . GLN A 1 146 ? 21.386 78.732 41.007 1.00 3.09 146 GLN A O 1
ATOM 952 N N . LEU A 1 147 ? 20.933 78.332 38.830 1.00 6.11 147 LEU A N 1
ATOM 953 C CA . LEU A 1 147 ? 19.549 77.922 39.068 1.00 4.66 147 LEU A CA 1
ATOM 954 C C . LEU A 1 147 ? 19.361 76.925 40.197 1.00 9.03 147 LEU A C 1
ATOM 955 O O . LEU A 1 147 ? 18.581 77.119 41.137 1.00 9.63 147 LEU A O 1
ATOM 960 N N . GLU A 1 148 ? 20.165 75.872 40.083 1.00 10.10 148 GLU A N 1
ATOM 961 C CA . GLU A 1 148 ? 20.146 74.794 41.033 1.00 9.48 148 GLU A CA 1
ATOM 962 C C . GLU A 1 148 ? 20.509 75.216 42.426 1.00 6.28 148 GLU A C 1
ATOM 963 O O . GLU A 1 148 ? 19.975 74.581 43.318 1.00 11.50 148 GLU A O 1
ATOM 969 N N . GLN A 1 149 ? 21.323 76.246 42.689 1.00 5.39 149 GLN A N 1
ATOM 970 C CA . GLN A 1 149 ? 21.595 76.659 44.062 1.00 5.13 149 GLN A CA 1
ATOM 971 C C . GLN A 1 149 ? 20.405 77.303 44.754 1.00 3.17 149 GLN A C 1
ATOM 972 O O . GLN A 1 149 ? 20.416 77.361 45.984 1.00 7.25 149 GLN A O 1
ATOM 978 N N . VAL A 1 150 ? 19.377 77.808 44.046 1.00 5.14 150 VAL A N 1
ATOM 979 C CA . VAL A 1 150 ? 18.214 78.411 44.712 1.00 2.78 150 VAL A CA 1
ATOM 980 C C . VAL A 1 150 ? 16.949 77.607 44.540 1.00 3.73 150 VAL A C 1
ATOM 981 O O . VAL A 1 150 ? 15.958 77.913 45.201 1.00 4.04 150 VAL A O 1
ATOM 985 N N . THR A 1 151 ? 16.955 76.606 43.648 1.00 2.49 151 THR A N 1
ATOM 986 C CA . THR A 1 151 ? 15.789 75.779 43.403 1.00 2.00 151 THR A CA 1
ATOM 987 C C . THR A 1 151 ? 16.118 74.434 42.767 1.00 4.90 151 THR A C 1
ATOM 988 O O . THR A 1 151 ? 17.105 74.315 42.034 1.00 2.00 151 THR A O 1
ATOM 992 N N . ASP A 1 152 ? 15.276 73.420 43.096 1.00 8.22 152 ASP A N 1
ATOM 993 C CA . ASP A 1 152 ? 15.350 72.041 42.556 1.00 9.30 152 ASP A CA 1
ATOM 994 C C . ASP A 1 152 ? 14.596 71.673 41.270 1.00 10.94 152 ASP A C 1
ATOM 995 O O . ASP A 1 152 ? 14.637 70.519 40.815 1.00 10.39 152 ASP A O 1
ATOM 1000 N N . ILE A 1 153 ? 13.892 72.676 40.701 1.00 9.16 153 ILE A N 1
ATOM 1001 C CA . ILE A 1 153 ? 13.154 72.600 39.448 1.00 5.25 153 ILE A CA 1
ATOM 1002 C C . ILE A 1 153 ? 14.191 72.679 38.345 1.00 3.89 153 ILE A C 1
ATOM 1003 O O . ILE A 1 153 ? 15.088 73.534 38.342 1.00 2.00 153 ILE A O 1
ATOM 1008 N N . PRO A 1 154 ? 14.127 71.739 37.400 1.00 6.21 154 PRO A N 1
ATOM 1009 C CA . PRO A 1 154 ? 15.056 71.692 36.281 1.00 6.24 154 PRO A CA 1
ATOM 1010 C C . PRO A 1 154 ? 14.852 72.924 35.416 1.00 5.96 154 PRO A C 1
ATOM 1011 O O . PRO A 1 154 ? 13.728 73.424 35.272 1.00 8.02 154 PRO A O 1
ATOM 1015 N N . ALA A 1 155 ? 15.962 73.421 34.876 1.00 5.53 155 ALA A N 1
ATOM 1016 C CA . ALA A 1 155 ? 15.950 74.524 33.938 1.00 2.00 155 ALA A CA 1
ATOM 1017 C C . ALA A 1 155 ? 14.908 74.300 32.858 1.00 5.87 155 ALA A C 1
ATOM 1018 O O . ALA A 1 155 ? 14.046 75.134 32.586 1.00 8.14 155 ALA A O 1
ATOM 1020 N N . SER A 1 156 ? 14.964 73.046 32.387 1.00 10.56 156 SER A N 1
ATOM 1021 C CA . SER A 1 156 ? 14.093 72.417 31.394 1.00 11.09 156 SER A CA 1
ATOM 1022 C C . SER A 1 156 ? 12.630 72.358 31.816 1.00 12.21 156 SER A C 1
ATOM 1023 O O . SER A 1 156 ? 11.773 72.123 30.964 1.00 14.51 156 SER A O 1
ATOM 1026 N N . GLN A 1 157 ? 12.327 72.547 33.112 1.00 10.33 157 GLN A N 1
ATOM 1027 C CA . GLN A 1 157 ? 10.973 72.588 33.633 1.00 7.65 157 GLN A CA 1
ATOM 1028 C C . GLN A 1 157 ? 10.540 73.918 34.234 1.00 6.32 157 GLN A C 1
ATOM 1029 O O . GLN A 1 157 ? 9.461 74.027 34.835 1.00 2.41 157 GLN A O 1
ATOM 1035 N N . LEU A 1 158 ? 11.377 74.956 34.074 1.00 5.55 158 LEU A N 1
ATOM 1036 C CA . LEU A 1 158 ? 11.020 76.320 34.461 1.00 5.91 158 LEU A CA 1
ATOM 1037 C C . LEU A 1 158 ? 9.722 76.772 33.810 1.00 7.31 158 LEU A C 1
ATOM 1038 O O . LEU A 1 158 ? 9.445 76.354 32.684 1.00 11.03 158 LEU A O 1
ATOM 1043 N N . PRO A 1 159 ? 8.888 77.618 34.409 1.00 6.66 159 PRO A N 1
ATOM 1044 C CA . PRO A 1 159 ? 7.727 78.187 33.740 1.00 7.15 159 PRO A CA 1
ATOM 1045 C C . PRO A 1 159 ? 8.098 79.118 32.571 1.00 10.17 159 PRO A C 1
ATOM 1046 O O . PRO A 1 159 ? 9.250 79.515 32.374 1.00 9.50 159 PRO A O 1
ATOM 1050 N N . ALA A 1 160 ? 7.099 79.457 31.752 1.00 11.83 160 ALA A N 1
ATOM 1051 C CA . ALA A 1 160 ? 7.243 80.472 30.707 1.00 14.37 160 ALA A CA 1
ATOM 1052 C C . ALA A 1 160 ? 7.379 81.813 31.397 1.00 12.68 160 ALA A C 1
ATOM 1053 O O . ALA A 1 160 ? 6.653 82.041 32.372 1.00 9.52 160 ALA A O 1
ATOM 1055 N N . ALA A 1 161 ? 8.247 82.708 30.888 1.00 8.31 161 ALA A N 1
ATOM 1056 C CA . ALA A 1 161 ? 8.446 84.003 31.534 1.00 7.42 161 ALA A CA 1
ATOM 1057 C C . ALA A 1 161 ? 7.165 84.736 31.887 1.00 5.79 161 ALA A C 1
ATOM 1058 O O . ALA A 1 161 ? 6.110 84.545 31.295 1.00 2.72 161 ALA A O 1
ATOM 1060 N N . GLY A 1 162 ? 7.230 85.509 32.955 1.00 9.70 162 GLY A N 1
ATOM 1061 C CA . GLY A 1 162 ? 6.039 86.161 33.454 1.00 11.00 162 GLY A CA 1
ATOM 1062 C C . GLY A 1 162 ? 5.235 85.223 34.335 1.00 10.06 162 GLY A C 1
ATOM 1063 O O . GLY A 1 162 ? 4.012 85.296 34.370 1.00 16.56 162 GLY A O 1
ATOM 1064 N N . ASN A 1 163 ? 5.913 84.302 35.016 1.00 9.87 163 ASN A N 1
ATOM 1065 C CA . ASN A 1 163 ? 5.311 83.425 35.995 1.00 10.21 163 ASN A CA 1
ATOM 1066 C C . ASN A 1 163 ? 6.339 83.160 37.070 1.00 9.91 163 ASN A C 1
ATOM 1067 O O . ASN A 1 163 ? 7.553 83.239 36.852 1.00 10.51 163 ASN A O 1
ATOM 1072 N N . ASN A 1 164 ? 5.818 82.863 38.259 1.00 8.08 164 ASN A N 1
ATOM 1073 C CA . ASN A 1 164 ? 6.671 82.593 39.396 1.00 8.62 164 ASN A CA 1
ATOM 1074 C C . ASN A 1 164 ? 7.047 81.132 39.487 1.00 9.67 164 ASN A C 1
ATOM 1075 O O . ASN A 1 164 ? 6.209 80.246 39.317 1.00 13.80 164 ASN A O 1
ATOM 1080 N N . VAL A 1 165 ? 8.334 80.884 39.696 1.00 6.90 165 VAL A N 1
ATOM 1081 C CA . VAL A 1 165 ? 8.825 79.539 39.895 1.00 4.88 165 VAL A CA 1
ATOM 1082 C C . VAL A 1 165 ? 9.042 79.276 41.388 1.00 2.00 165 VAL A C 1
ATOM 1083 O O . VAL A 1 165 ? 9.551 80.116 42.124 1.00 3.38 165 VAL A O 1
ATOM 1087 N N . PRO A 1 166 ? 8.621 78.125 41.904 1.00 2.00 166 PRO A N 1
ATOM 1088 C CA . PRO A 1 166 ? 8.926 77.667 43.252 1.00 2.00 166 PRO A CA 1
ATOM 1089 C C . PRO A 1 166 ? 10.390 77.719 43.599 1.00 2.00 166 PRO A C 1
ATOM 1090 O O . PRO A 1 166 ? 11.161 77.168 42.834 1.00 2.00 166 PRO A O 1
ATOM 1094 N N . VAL A 1 167 ? 10.839 78.393 44.662 1.00 2.00 167 VAL A N 1
ATOM 1095 C CA . VAL A 1 167 ? 12.263 78.409 45.040 1.00 2.98 167 VAL A CA 1
ATOM 1096 C C . VAL A 1 167 ? 12.523 77.879 46.450 1.00 2.00 167 VAL A C 1
ATOM 1097 O O . VAL A 1 167 ? 11.583 77.815 47.263 1.00 5.15 167 VAL A O 1
ATOM 1101 N N . LYS A 1 168 ? 13.769 77.481 46.769 1.00 2.00 168 LYS A N 1
ATOM 1102 C CA . LYS A 1 168 ? 14.069 77.035 48.132 1.00 2.18 168 LYS A CA 1
ATOM 1103 C C . LYS A 1 168 ? 14.907 77.954 49.003 1.00 3.54 168 LYS A C 1
ATOM 1104 O O . LYS A 1 168 ? 14.909 77.833 50.227 1.00 6.83 168 LYS A O 1
ATOM 1110 N N . TYR A 1 169 ? 15.644 78.841 48.344 1.00 5.66 169 TYR A N 1
ATOM 1111 C CA . TYR A 1 169 ? 16.534 79.815 48.924 1.00 2.00 169 TYR A CA 1
ATOM 1112 C C . TYR A 1 169 ? 16.326 81.053 48.101 1.00 3.61 169 TYR A C 1
ATOM 1113 O O . TYR A 1 169 ? 15.963 80.994 46.929 1.00 5.02 169 TYR A O 1
ATOM 1122 N N . ARG A 1 170 ? 16.507 82.190 48.757 1.00 4.57 170 ARG A N 1
ATOM 1123 C CA . ARG A 1 170 ? 16.460 83.485 48.126 1.00 2.00 170 ARG A CA 1
ATOM 1124 C C . ARG A 1 170 ? 17.533 84.361 48.713 1.00 2.02 170 ARG A C 1
ATOM 1125 O O . ARG A 1 170 ? 17.945 84.214 49.858 1.00 3.43 170 ARG A O 1
ATOM 1133 N N . LEU A 1 171 ? 18.046 85.264 47.901 1.00 2.00 171 LEU A N 1
ATOM 1134 C CA . LEU A 1 171 ? 19.023 86.227 48.349 1.00 2.00 171 LEU A CA 1
ATOM 1135 C C . LEU A 1 171 ? 18.402 87.624 48.328 1.00 2.00 171 LEU A C 1
ATOM 1136 O O . LEU A 1 171 ? 18.108 88.176 47.276 1.00 4.96 171 LEU A O 1
ATOM 1141 N N . THR A 1 172 ? 18.106 88.206 49.486 1.00 2.00 172 THR A N 1
ATOM 1142 C CA . THR A 1 172 ? 17.530 89.549 49.625 1.00 5.32 172 THR A CA 1
ATOM 1143 C C . THR A 1 172 ? 18.152 90.287 50.797 1.00 5.99 172 THR A C 1
ATOM 1144 O O . THR A 1 172 ? 19.242 89.908 51.219 1.00 5.83 172 THR A O 1
ATOM 1148 N N . ASP A 1 173 ? 17.536 91.324 51.375 1.00 2.00 173 ASP A N 1
ATOM 1149 C CA . ASP A 1 173 ? 18.218 92.016 52.449 1.00 3.50 173 ASP A CA 1
ATOM 1150 C C . ASP A 1 173 ? 17.470 91.966 53.761 1.00 5.62 173 ASP A C 1
ATOM 1151 O O . ASP A 1 173 ? 16.308 91.583 53.810 1.00 9.68 173 ASP A O 1
ATOM 1156 N N . LEU A 1 174 ? 18.190 92.292 54.833 1.00 5.45 174 LEU A N 1
ATOM 1157 C CA . LEU A 1 174 ? 17.726 92.158 56.201 1.00 3.50 174 LEU A CA 1
ATOM 1158 C C . LEU A 1 174 ? 17.976 93.420 56.985 1.00 3.04 174 LEU A C 1
ATOM 1159 O O . LEU A 1 174 ? 19.120 93.789 57.294 1.00 2.00 174 LEU A O 1
ATOM 1164 N N . MET A 1 175 ? 16.877 94.048 57.363 1.00 2.00 175 MET A N 1
ATOM 1165 C CA . MET A 1 175 ? 17.003 95.212 58.209 1.00 4.57 175 MET A CA 1
ATOM 1166 C C . MET A 1 175 ? 17.213 94.727 59.635 1.00 5.86 175 MET A C 1
ATOM 1167 O O . MET A 1 175 ? 16.287 94.226 60.267 1.00 4.93 175 MET A O 1
ATOM 1172 N N . GLN A 1 176 ? 18.445 94.781 60.149 1.00 5.03 176 GLN A N 1
ATOM 1173 C CA . GLN A 1 176 ? 18.700 94.343 61.510 1.00 6.94 176 GLN A CA 1
ATOM 1174 C C . GLN A 1 176 ? 19.349 95.392 62.386 1.00 11.37 176 GLN A C 1
ATOM 1175 O O . GLN A 1 176 ? 20.567 95.575 62.387 1.00 13.14 176 GLN A O 1
ATOM 1181 N N . ASN A 1 177 ? 18.471 96.032 63.176 1.00 9.80 177 ASN A N 1
ATOM 1182 C CA . ASN A 1 177 ? 18.745 97.108 64.131 1.00 8.66 177 ASN A CA 1
ATOM 1183 C C . ASN A 1 177 ? 19.138 98.418 63.496 1.00 6.76 177 ASN A C 1
ATOM 1184 O O . ASN A 1 177 ? 20.118 99.074 63.865 1.00 7.48 177 ASN A O 1
ATOM 1189 N N . GLY A 1 178 ? 18.318 98.795 62.516 1.00 4.48 178 GLY A N 1
ATOM 1190 C CA . GLY A 1 178 ? 18.520 100.035 61.815 1.00 5.88 178 GLY A CA 1
ATOM 1191 C C . GLY A 1 178 ? 19.676 99.966 60.839 1.00 8.44 178 GLY A C 1
ATOM 1192 O O . GLY A 1 178 ? 19.787 100.896 60.051 1.00 12.31 178 GLY A O 1
ATOM 1193 N N . THR A 1 179 ? 20.565 98.951 60.862 1.00 5.59 179 THR A N 1
ATOM 1194 C CA . THR A 1 179 ? 21.628 98.773 59.873 1.00 5.65 179 THR A CA 1
ATOM 1195 C C . THR A 1 179 ? 21.201 97.682 58.877 1.00 7.39 179 THR A C 1
ATOM 1196 O O . THR A 1 179 ? 20.749 96.610 59.297 1.00 8.35 179 THR A O 1
ATOM 1200 N N . GLN A 1 180 ? 21.319 97.945 57.558 1.00 2.00 180 GLN A N 1
ATOM 1201 C CA . GLN A 1 180 ? 20.884 97.008 56.523 1.00 4.73 180 GLN A CA 1
ATOM 1202 C C . GLN A 1 180 ? 21.921 95.937 56.213 1.00 6.36 180 GLN A C 1
ATOM 1203 O O . GLN A 1 180 ? 23.101 96.206 55.994 1.00 6.23 180 GLN A O 1
ATOM 1209 N N . TYR A 1 181 ? 21.434 94.696 56.222 1.00 2.00 181 TYR A N 1
ATOM 1210 C CA . TYR A 1 181 ? 22.212 93.502 55.928 1.00 2.00 181 TYR A CA 1
ATOM 1211 C C . TYR A 1 181 ? 21.849 92.853 54.597 1.00 3.54 181 TYR A C 1
ATOM 1212 O O . TYR A 1 181 ? 20.810 93.184 54.038 1.00 6.42 181 TYR A O 1
ATOM 1221 N N . MET A 1 182 ? 22.680 91.979 54.025 1.00 2.00 182 MET A N 1
ATOM 1222 C CA . MET A 1 182 ? 22.246 91.163 52.902 1.00 2.51 182 MET A CA 1
ATOM 1223 C C . MET A 1 182 ? 22.297 89.722 53.373 1.00 2.00 182 MET A C 1
ATOM 1224 O O . MET A 1 182 ? 23.319 89.279 53.897 1.00 2.23 182 MET A O 1
ATOM 1229 N N . ALA A 1 183 ? 21.175 89.011 53.219 1.00 2.00 183 ALA A N 1
ATOM 1230 C CA . ALA A 1 183 ? 20.982 87.685 53.773 1.00 2.00 183 ALA A CA 1
ATOM 1231 C C . ALA A 1 183 ? 20.456 86.629 52.844 1.00 2.00 183 ALA A C 1
ATOM 1232 O O . ALA A 1 183 ? 19.993 86.944 51.757 1.00 6.03 183 ALA A O 1
ATOM 1234 N N . ILE A 1 184 ? 20.491 85.360 53.272 1.00 2.94 184 ILE A N 1
ATOM 1235 C CA . ILE A 1 184 ? 19.885 84.273 52.523 1.00 2.00 184 ILE A CA 1
ATOM 1236 C C . ILE A 1 184 ? 18.656 83.803 53.263 1.00 2.00 184 ILE A C 1
ATOM 1237 O O . ILE A 1 184 ? 18.736 83.320 54.383 1.00 3.66 184 ILE A O 1
ATOM 1242 N N . ILE A 1 185 ? 17.484 83.955 52.678 1.00 2.00 185 ILE A N 1
ATOM 1243 C CA . ILE A 1 185 ? 16.306 83.483 53.355 1.00 2.00 185 ILE A CA 1
ATOM 1244 C C . ILE A 1 185 ? 15.882 82.127 52.858 1.00 2.00 185 ILE A C 1
ATOM 1245 O O . ILE A 1 185 ? 16.286 81.649 51.811 1.00 2.00 185 ILE A O 1
ATOM 1250 N N . GLY A 1 186 ? 15.080 81.453 53.646 1.00 2.00 186 GLY A N 1
ATOM 1251 C CA . GLY A 1 186 ? 14.587 80.138 53.297 1.00 2.80 186 GLY A CA 1
ATOM 1252 C C . GLY A 1 186 ? 13.667 79.612 54.373 1.00 2.00 186 GLY A C 1
ATOM 1253 O O . GLY A 1 186 ? 13.333 80.338 55.302 1.00 2.00 186 GLY A O 1
ATOM 1254 N N . GLY A 1 187 ? 13.218 78.368 54.239 1.00 2.00 187 GLY A N 1
ATOM 1255 C CA . GLY A 1 187 ? 12.442 77.766 55.307 1.00 2.50 187 GLY A CA 1
ATOM 1256 C C . GLY A 1 187 ? 10.961 77.585 55.058 1.00 2.00 187 GLY A C 1
ATOM 1257 O O . GLY A 1 187 ? 10.406 76.605 55.542 1.00 2.00 187 GLY A O 1
ATOM 1258 N N . ILE A 1 188 ? 10.279 78.544 54.424 1.00 3.11 188 ILE A N 1
ATOM 1259 C CA . ILE A 1 188 ? 8.884 78.374 54.031 1.00 2.00 188 ILE A CA 1
ATOM 1260 C C . ILE A 1 188 ? 8.829 78.251 52.505 1.00 4.06 188 ILE A C 1
ATOM 1261 O O . ILE A 1 188 ? 9.812 78.453 51.780 1.00 2.00 188 ILE A O 1
ATOM 1266 N N . PRO A 1 189 ? 7.700 77.837 51.953 1.00 4.25 189 PRO A N 1
ATOM 1267 C CA . PRO A 1 189 ? 7.452 77.864 50.529 1.00 5.01 189 PRO A CA 1
ATOM 1268 C C . PRO A 1 189 ? 7.544 79.235 49.861 1.00 8.34 189 PRO A C 1
ATOM 1269 O O . PRO A 1 189 ? 6.616 80.044 49.868 1.00 14.64 189 PRO A O 1
ATOM 1273 N N . MET A 1 190 ? 8.686 79.531 49.274 1.00 7.45 190 MET A N 1
ATOM 1274 C CA . MET A 1 190 ? 8.827 80.808 48.605 1.00 7.05 190 MET A CA 1
ATOM 1275 C C . MET A 1 190 ? 8.733 80.594 47.113 1.00 5.70 190 MET A C 1
ATOM 1276 O O . MET A 1 190 ? 8.822 79.467 46.618 1.00 7.91 190 MET A O 1
ATOM 1281 N N . THR A 1 191 ? 8.569 81.719 46.410 1.00 5.64 191 THR A N 1
ATOM 1282 C CA . THR A 1 191 ? 8.463 81.744 44.959 1.00 5.94 191 THR A CA 1
ATOM 1283 C C . THR A 1 191 ? 9.243 82.904 44.339 1.00 5.30 191 THR A C 1
ATOM 1284 O O . THR A 1 191 ? 9.458 83.893 45.028 1.00 8.58 191 THR A O 1
ATOM 1288 N N . VAL A 1 192 ? 9.723 82.856 43.092 1.00 4.60 192 VAL A N 1
ATOM 1289 C CA . VAL A 1 192 ? 10.462 83.947 42.434 1.00 6.35 192 VAL A CA 1
ATOM 1290 C C . VAL A 1 192 ? 10.023 84.159 40.982 1.00 4.70 192 VAL A C 1
ATOM 1291 O O . VAL A 1 192 ? 9.923 83.182 40.247 1.00 7.90 192 VAL A O 1
ATOM 1295 N N . PRO A 1 193 ? 9.769 85.357 40.454 1.00 6.16 193 PRO A N 1
ATOM 1296 C CA . PRO A 1 193 ? 9.431 85.592 39.042 1.00 4.65 193 PRO A CA 1
ATOM 1297 C C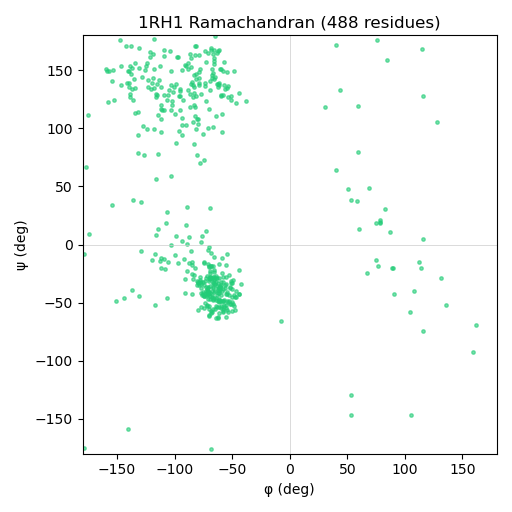 . PRO A 1 193 ? 10.408 85.183 37.958 1.00 5.74 193 PRO A C 1
ATOM 1298 O O . PRO A 1 193 ? 11.588 85.535 38.046 1.00 6.89 193 PRO A O 1
ATOM 1302 N N . VAL A 1 194 ? 9.939 84.419 36.956 1.00 3.18 194 VAL A N 1
ATOM 1303 C CA . VAL A 1 194 ? 10.769 84.117 35.794 1.00 3.90 194 VAL A CA 1
ATOM 1304 C C . VAL A 1 194 ? 10.666 85.286 34.793 1.00 8.83 194 VAL A C 1
ATOM 1305 O O . VAL A 1 194 ? 9.563 85.759 34.475 1.00 9.49 194 VAL A O 1
ATOM 1309 N N . VAL A 1 195 ? 11.816 85.848 34.368 1.00 7.08 195 VAL A N 1
ATOM 1310 C CA . VAL A 1 195 ? 11.850 86.916 33.372 1.00 7.20 195 VAL A CA 1
ATOM 1311 C C . VAL A 1 195 ? 12.678 86.432 32.208 1.00 9.75 195 VAL A C 1
ATOM 1312 O O . VAL A 1 195 ? 13.464 85.480 32.317 1.00 10.71 195 VAL A O 1
ATOM 1316 N N . ASP A 1 196 ? 12.529 87.199 31.120 1.00 11.23 196 ASP A N 1
ATOM 1317 C CA . ASP A 1 196 ? 13.135 86.844 29.845 1.00 14.75 196 ASP A CA 1
ATOM 1318 C C . ASP A 1 196 ? 14.261 87.683 29.269 1.00 14.30 196 ASP A C 1
ATOM 1319 O O . ASP A 1 196 ? 14.091 88.869 28.986 1.00 15.94 196 ASP A O 1
ATOM 1324 N N . ALA A 1 197 ? 15.407 87.018 29.080 1.00 11.35 197 ALA A N 1
ATOM 1325 C CA . ALA A 1 197 ? 16.547 87.606 28.414 1.00 8.78 197 ALA A CA 1
ATOM 1326 C C . ALA A 1 197 ? 16.302 87.487 26.915 1.00 8.23 197 ALA A C 1
ATOM 1327 O O . ALA A 1 197 ? 15.927 86.456 26.357 1.00 9.31 197 ALA A O 1
ATOM 1329 N N . VAL A 1 198 ? 16.443 88.649 26.289 1.00 11.30 198 VAL A N 1
ATOM 1330 C CA . VAL A 1 198 ? 16.253 88.890 24.862 1.00 9.16 198 VAL A CA 1
ATOM 1331 C C . VAL A 1 198 ? 17.570 89.310 24.185 1.00 10.34 198 VAL A C 1
ATOM 1332 O O . VAL A 1 198 ? 18.291 90.125 24.757 1.00 11.19 198 VAL A O 1
ATOM 1336 N N . PRO A 1 199 ? 17.959 88.843 22.986 1.00 8.89 199 PRO A N 1
ATOM 1337 C CA . PRO A 1 199 ? 19.198 89.253 22.318 1.00 10.37 199 PRO A CA 1
ATOM 1338 C C . PRO A 1 199 ? 19.226 90.753 22.020 1.00 10.43 199 PRO A C 1
ATOM 1339 O O . PRO A 1 199 ? 18.210 91.353 21.653 1.00 10.45 199 PRO A O 1
ATOM 1343 N N . VAL A 1 200 ? 20.380 91.378 22.228 1.00 8.27 200 VAL A N 1
ATOM 1344 C CA . VAL A 1 200 ? 20.493 92.816 22.016 1.00 9.08 200 VAL A CA 1
ATOM 1345 C C . VAL A 1 200 ? 21.054 93.062 20.620 1.00 9.38 200 VAL A C 1
ATOM 1346 O O . VAL A 1 200 ? 22.081 92.483 20.282 1.00 10.53 200 VAL A O 1
ATOM 1350 N N . PRO A 1 201 ? 20.420 93.889 19.785 1.00 6.83 201 PRO A N 1
ATOM 1351 C CA . PRO A 1 201 ? 20.943 94.376 18.521 1.00 6.69 201 PRO A CA 1
ATOM 1352 C C . PRO A 1 201 ? 22.198 95.208 18.506 1.00 6.65 201 PRO A C 1
ATOM 1353 O O . PRO A 1 201 ? 22.397 96.109 19.318 1.00 7.40 201 PRO A O 1
ATOM 1357 N N . ASP A 1 202 ? 23.006 94.835 17.508 1.00 10.30 202 ASP A N 1
ATOM 1358 C CA . ASP A 1 202 ? 24.243 95.491 17.162 1.00 9.60 202 ASP A CA 1
ATOM 1359 C C . ASP A 1 202 ? 23.912 96.718 16.338 1.00 10.99 202 ASP A C 1
ATOM 1360 O O . ASP A 1 202 ? 23.562 96.605 15.163 1.00 16.07 202 ASP A O 1
ATOM 1365 N N . ARG A 1 203 ? 24.084 97.893 16.943 1.00 10.80 203 ARG A N 1
ATOM 1366 C CA . ARG A 1 203 ? 23.860 99.149 16.262 1.00 11.55 203 ARG A CA 1
ATOM 1367 C C . ARG A 1 203 ? 24.896 99.397 15.174 1.00 12.11 203 ARG A C 1
ATOM 1368 O O . ARG A 1 203 ? 24.622 100.220 14.300 1.00 15.97 203 ARG A O 1
ATOM 1376 N N . SER A 1 204 ? 26.069 98.725 15.177 1.00 11.68 204 SER A N 1
ATOM 1377 C CA . SER A 1 204 ? 27.093 98.919 14.153 1.00 10.04 204 SER A CA 1
ATOM 1378 C C . SER A 1 204 ? 26.959 98.028 12.940 1.00 12.61 204 SER A C 1
ATOM 1379 O O . SER A 1 204 ? 27.479 98.381 11.885 1.00 12.03 204 SER A O 1
ATOM 1382 N N . ARG A 1 205 ? 26.280 96.874 13.074 1.00 16.76 205 ARG A N 1
ATOM 1383 C CA . ARG A 1 205 ? 26.101 95.905 11.998 1.00 14.13 205 ARG A CA 1
ATOM 1384 C C . ARG A 1 205 ? 24.630 95.515 11.948 1.00 14.46 205 ARG A C 1
ATOM 1385 O O . ARG A 1 205 ? 24.243 94.471 12.457 1.00 11.05 205 ARG A O 1
ATOM 1393 N N . PRO A 1 206 ? 23.748 96.340 11.363 1.00 17.92 206 PRO A N 1
ATOM 1394 C CA . PRO A 1 206 ? 22.289 96.213 11.437 1.00 19.03 206 PRO A CA 1
ATOM 1395 C C . PRO A 1 206 ? 21.753 94.912 10.866 1.00 21.23 206 PRO A C 1
ATOM 1396 O O . PRO A 1 206 ? 22.366 94.323 9.972 1.00 24.45 206 PRO A O 1
ATOM 1400 N N . GLY A 1 207 ? 20.606 94.477 11.411 1.00 18.91 207 GLY A N 1
ATOM 1401 C CA . GLY A 1 207 ? 19.985 93.209 11.065 1.00 21.05 207 GLY A CA 1
ATOM 1402 C C . GLY A 1 207 ? 20.484 92.097 11.981 1.00 20.24 207 GLY A C 1
ATOM 1403 O O . GLY A 1 207 ? 19.684 91.263 12.423 1.00 22.84 207 GLY A O 1
ATOM 1404 N N . THR A 1 208 ? 21.801 92.061 12.259 1.00 15.17 208 THR A N 1
ATOM 1405 C CA . THR A 1 208 ? 22.351 91.088 13.186 1.00 14.03 208 THR A CA 1
ATOM 1406 C C . THR A 1 208 ? 22.244 91.635 14.624 1.00 13.73 208 THR A C 1
ATOM 1407 O O . THR A 1 208 ? 22.194 92.852 14.835 1.00 11.73 208 THR A O 1
ATOM 1411 N N . ASN A 1 209 ? 22.159 90.732 15.623 1.00 10.13 209 ASN A N 1
ATOM 1412 C CA . ASN A 1 209 ? 22.157 91.069 17.049 1.00 7.80 209 ASN A CA 1
ATOM 1413 C C . ASN A 1 209 ? 23.585 90.907 17.608 1.00 8.83 209 ASN A C 1
ATOM 1414 O O . ASN A 1 209 ? 24.404 90.260 16.951 1.00 8.50 209 ASN A O 1
ATOM 1419 N N . ILE A 1 210 ? 23.993 91.471 18.764 1.00 5.94 210 ILE A N 1
ATOM 1420 C CA . ILE A 1 210 ? 25.339 91.308 19.334 1.00 2.00 210 ILE A CA 1
ATOM 1421 C C . ILE A 1 210 ? 25.463 89.894 19.885 1.00 9.43 210 ILE A C 1
ATOM 1422 O O . ILE A 1 210 ? 24.663 89.465 20.738 1.00 9.85 210 ILE A O 1
ATOM 1427 N N . LYS A 1 211 ? 26.491 89.187 19.381 1.00 9.67 211 LYS A N 1
ATOM 1428 C CA . LYS A 1 211 ? 26.753 87.810 19.757 1.00 8.29 211 LYS A CA 1
ATOM 1429 C C . LYS A 1 211 ? 26.999 87.692 21.254 1.00 9.76 211 LYS A C 1
ATOM 1430 O O . LYS A 1 211 ? 27.787 88.443 21.831 1.00 7.77 211 LYS A O 1
ATOM 1436 N N . ASP A 1 212 ? 26.253 86.759 21.860 1.00 8.65 212 ASP A N 1
ATOM 1437 C CA . ASP A 1 212 ? 26.382 86.378 23.263 1.00 9.31 212 ASP A CA 1
ATOM 1438 C C . ASP A 1 212 ? 26.198 87.475 24.314 1.00 8.42 212 ASP A C 1
ATOM 1439 O O . ASP A 1 212 ? 26.874 87.521 25.349 1.00 12.58 212 ASP A O 1
ATOM 1444 N N . VAL A 1 213 ? 25.247 88.358 24.011 1.00 4.60 213 VAL A N 1
ATOM 1445 C CA . VAL A 1 213 ? 24.876 89.511 24.807 1.00 2.31 213 VAL A CA 1
ATOM 1446 C C . VAL A 1 213 ? 23.359 89.491 24.701 1.00 6.70 213 VAL A C 1
ATOM 1447 O O . VAL A 1 213 ? 22.780 89.427 23.605 1.00 10.57 213 VAL A O 1
ATOM 1451 N N . TYR A 1 214 ? 22.731 89.522 25.882 1.00 6.38 214 TYR A N 1
ATOM 1452 C CA . TYR A 1 214 ? 21.282 89.459 26.044 1.00 2.00 214 TYR A CA 1
ATOM 1453 C C . TYR A 1 214 ? 20.865 90.523 27.038 1.00 3.51 214 TYR A C 1
ATOM 1454 O O . TYR A 1 214 ? 21.710 90.914 27.837 1.00 7.03 214 TYR A O 1
ATOM 1463 N N . SER A 1 215 ? 19.620 91.021 27.040 1.00 2.00 215 SER A N 1
ATOM 1464 C CA . SER A 1 215 ? 19.169 91.985 28.043 1.00 3.99 215 SER A CA 1
ATOM 1465 C C . SER A 1 215 ? 17.991 91.439 28.837 1.00 5.11 215 SER A C 1
ATOM 1466 O O . SER A 1 215 ? 17.077 90.841 28.265 1.00 4.63 215 SER A O 1
ATOM 1469 N N . ALA A 1 216 ? 17.973 91.664 30.155 1.00 4.94 216 ALA A N 1
ATOM 1470 C CA . ALA A 1 216 ? 16.904 91.154 30.996 1.00 2.00 216 ALA A CA 1
ATOM 1471 C C . ALA A 1 216 ? 16.376 92.167 31.979 1.00 4.57 216 ALA A C 1
ATOM 1472 O O . ALA A 1 216 ? 17.171 92.936 32.522 1.00 8.37 216 ALA A O 1
ATOM 1474 N N . PRO A 1 217 ? 15.063 92.212 32.250 1.00 4.96 217 PRO A N 1
ATOM 1475 C CA . PRO A 1 217 ? 14.480 93.061 33.273 1.00 4.10 217 PRO A CA 1
ATOM 1476 C C . PRO A 1 217 ? 14.677 92.631 34.728 1.00 5.56 217 PRO A C 1
ATOM 1477 O O . PRO A 1 217 ? 13.774 92.136 35.419 1.00 7.54 217 PRO A O 1
ATOM 1481 N N . VAL A 1 218 ? 15.928 92.814 35.170 1.00 2.93 218 VAL A N 1
ATOM 1482 C CA . VAL A 1 218 ? 16.294 92.654 36.564 1.00 5.62 218 VAL A CA 1
ATOM 1483 C C . VAL A 1 218 ? 15.641 93.825 37.283 1.00 12.52 218 VAL A C 1
ATOM 1484 O O . VAL A 1 218 ? 15.116 93.664 38.389 1.00 14.57 218 VAL A O 1
ATOM 1488 N N . SER A 1 219 ? 15.710 95.007 36.620 1.00 16.94 219 SER A N 1
ATOM 1489 C CA . SER A 1 219 ? 14.915 96.204 36.928 1.00 20.83 219 SER A CA 1
ATOM 1490 C C . SER A 1 219 ? 15.008 96.652 38.382 1.00 15.85 219 SER A C 1
ATOM 1491 O O . SER A 1 219 ? 16.164 96.755 38.812 1.00 13.93 219 SER A O 1
ATOM 1494 N N . PRO A 1 220 ? 13.987 96.939 39.217 1.00 20.03 220 PRO A N 1
ATOM 1495 C CA . PRO A 1 220 ? 12.678 97.528 38.917 1.00 23.22 220 PRO A CA 1
ATOM 1496 C C . PRO A 1 220 ? 12.753 99.034 38.739 1.00 23.55 220 PRO A C 1
ATOM 1497 O O . PRO A 1 220 ? 13.607 99.690 39.341 1.00 24.17 220 PRO A O 1
ATOM 1501 N N . ASN A 1 221 ? 11.866 99.538 37.861 1.00 23.41 221 ASN A N 1
ATOM 1502 C CA . ASN A 1 221 ? 11.807 100.928 37.397 1.00 21.72 221 ASN A CA 1
ATOM 1503 C C . ASN A 1 221 ? 13.002 101.370 36.535 1.00 19.63 221 ASN A C 1
ATOM 1504 O O . ASN A 1 221 ? 12.910 102.301 35.734 1.00 18.30 221 ASN A O 1
ATOM 1509 N N . LEU A 1 222 ? 14.150 100.701 36.690 1.00 15.37 222 LEU A N 1
ATOM 1510 C CA . LEU A 1 222 ? 15.381 100.981 35.969 1.00 11.67 222 LEU A CA 1
ATOM 1511 C C . LEU A 1 222 ? 15.432 100.270 34.622 1.00 7.79 222 LEU A C 1
ATOM 1512 O O . LEU A 1 222 ? 14.662 99.325 34.408 1.00 12.13 222 LEU A O 1
ATOM 1517 N N . PRO A 1 223 ? 16.251 100.674 33.644 1.00 4.79 223 PRO A N 1
ATOM 1518 C CA . PRO A 1 223 ? 16.348 99.976 32.382 1.00 5.80 223 PRO A CA 1
ATOM 1519 C C . PRO A 1 223 ? 16.935 98.560 32.517 1.00 7.45 223 PRO A C 1
ATOM 1520 O O . PRO A 1 223 ? 17.621 98.203 33.493 1.00 6.55 223 PRO A O 1
ATOM 1524 N N . ASP A 1 224 ? 16.600 97.753 31.499 1.00 5.45 224 ASP A N 1
ATOM 1525 C CA . ASP A 1 224 ? 17.008 96.365 31.410 1.00 7.59 224 ASP A CA 1
ATOM 1526 C C . ASP A 1 224 ? 18.522 96.190 31.522 1.00 8.29 224 ASP A C 1
ATOM 1527 O O . ASP A 1 224 ? 19.301 96.973 30.964 1.00 7.26 224 ASP A O 1
ATOM 1532 N N . LEU A 1 225 ? 18.958 95.211 32.334 1.00 6.77 225 LEU A N 1
ATOM 1533 C CA . LEU A 1 225 ? 20.382 94.961 32.515 1.00 4.07 225 LEU A CA 1
ATOM 1534 C C . LEU A 1 225 ? 20.904 94.176 31.323 1.00 5.18 225 LEU A C 1
ATOM 1535 O O . LEU A 1 225 ? 20.201 93.320 30.782 1.00 5.33 225 LEU A O 1
ATOM 1540 N N . VAL A 1 226 ? 22.095 94.516 30.835 1.00 3.05 226 VAL A N 1
ATOM 1541 C CA . VAL A 1 226 ? 22.658 93.800 29.710 1.00 2.50 226 VAL A CA 1
ATOM 1542 C C . VAL A 1 226 ? 23.560 92.765 30.327 1.00 3.00 226 VAL A C 1
ATOM 1543 O O . VAL A 1 226 ? 24.395 93.096 31.168 1.00 6.05 226 VAL A O 1
ATOM 1547 N N . LEU A 1 227 ? 23.379 91.506 29.924 1.00 3.40 227 LEU A N 1
ATOM 1548 C CA . LEU A 1 227 ? 24.207 90.417 30.432 1.00 2.92 227 LEU A CA 1
ATOM 1549 C C . LEU A 1 227 ? 25.094 89.869 29.323 1.00 2.92 227 LEU A C 1
ATOM 1550 O O . LEU A 1 227 ? 24.632 89.388 28.295 1.00 2.82 227 LEU A O 1
ATOM 1555 N N . SER A 1 228 ? 26.399 90.003 29.508 1.00 2.00 228 SER A N 1
ATOM 1556 C CA . SER A 1 228 ? 27.367 89.510 28.564 1.00 2.00 228 SER A CA 1
ATOM 1557 C C . SER A 1 228 ? 27.828 88.140 29.052 1.00 5.28 228 SER A C 1
ATOM 1558 O O . SER A 1 228 ? 28.693 87.979 29.923 1.00 2.88 228 SER A O 1
ATOM 1561 N N . VAL A 1 229 ? 27.190 87.127 28.454 1.00 10.07 229 VAL A N 1
ATOM 1562 C CA . VAL A 1 229 ? 27.415 85.736 28.826 1.00 8.39 229 VAL A CA 1
ATOM 1563 C C . VAL A 1 229 ? 28.462 85.016 28.012 1.00 12.35 229 VAL A C 1
ATOM 1564 O O . VAL A 1 229 ? 28.678 83.818 28.204 1.00 13.51 229 VAL A O 1
ATOM 1568 N N . GLY A 1 230 ? 29.088 85.755 27.095 1.00 14.55 230 GLY A N 1
ATOM 1569 C CA . GLY A 1 230 ? 30.082 85.220 26.171 1.00 13.88 230 GLY A CA 1
ATOM 1570 C C . GLY A 1 230 ? 31.257 84.501 26.797 1.00 12.92 230 GLY A C 1
ATOM 1571 O O . GLY A 1 230 ? 31.431 83.306 26.603 1.00 14.13 230 GLY A O 1
ATOM 1572 N N . GLN A 1 231 ? 32.042 85.219 27.589 1.00 15.88 231 GLN A N 1
ATOM 1573 C CA . GLN A 1 231 ? 33.273 84.698 28.154 1.00 16.41 231 GLN A CA 1
ATOM 1574 C C . GLN A 1 231 ? 33.151 84.316 29.615 1.00 14.16 231 GLN A C 1
ATOM 1575 O O . GLN A 1 231 ? 33.883 84.726 30.524 1.00 15.72 231 GLN A O 1
ATOM 1581 N N . MET A 1 232 ? 32.194 83.399 29.725 1.00 13.88 232 MET A N 1
ATOM 1582 C CA . MET A 1 232 ? 31.808 82.839 30.990 1.00 11.78 232 MET A CA 1
ATOM 1583 C C . MET A 1 232 ? 32.879 81.976 31.626 1.00 10.91 232 MET A C 1
ATOM 1584 O O . MET A 1 232 ? 32.944 81.901 32.844 1.00 14.30 232 MET A O 1
ATOM 1589 N N . ASN A 1 233 ? 33.759 81.326 30.877 1.00 15.89 233 ASN A N 1
ATOM 1590 C CA . ASN A 1 233 ? 34.757 80.472 31.504 1.00 18.41 233 ASN A CA 1
ATOM 1591 C C . ASN A 1 233 ? 36.194 80.920 31.368 1.00 21.14 233 ASN A C 1
ATOM 1592 O O . ASN A 1 233 ? 37.094 80.142 31.695 1.00 24.65 233 ASN A O 1
ATOM 1597 N N . THR A 1 234 ? 36.444 82.162 30.935 1.00 21.01 234 THR A N 1
ATOM 1598 C CA . THR A 1 234 ? 37.811 82.651 30.783 1.00 23.68 234 THR A CA 1
ATOM 1599 C C . THR A 1 234 ? 38.613 82.591 32.074 1.00 24.04 234 THR A C 1
ATOM 1600 O O . THR A 1 234 ? 38.033 82.697 33.158 1.00 24.81 234 THR A O 1
ATOM 1604 N N . PRO A 1 235 ? 39.935 82.393 32.001 1.00 22.51 235 PRO A N 1
ATOM 1605 C CA . PRO A 1 235 ? 40.847 82.569 33.125 1.00 24.61 235 PRO A CA 1
ATOM 1606 C C . PRO A 1 235 ? 40.683 83.915 33.818 1.00 25.64 235 PRO A C 1
ATOM 1607 O O . PRO A 1 235 ? 40.639 84.975 33.174 1.00 28.56 235 PRO A O 1
ATOM 1611 N N . VAL A 1 236 ? 40.502 83.834 35.141 1.00 23.75 236 VAL A N 1
ATOM 1612 C CA . VAL A 1 236 ? 40.337 85.035 35.947 1.00 25.40 236 VAL A CA 1
ATOM 1613 C C . VAL A 1 236 ? 41.497 85.040 36.905 1.00 26.22 236 VAL A C 1
ATOM 1614 O O . VAL A 1 236 ? 41.435 84.315 37.896 1.00 30.02 236 VAL A O 1
ATOM 1618 N N . ARG A 1 237 ? 42.581 85.773 36.693 1.00 27.93 237 ARG A N 1
ATOM 1619 C CA . ARG A 1 237 ? 43.624 85.681 37.702 1.00 34.69 237 ARG A CA 1
ATOM 1620 C C . ARG A 1 237 ? 43.854 87.021 38.402 1.00 32.23 237 ARG A C 1
ATOM 1621 O O . ARG A 1 237 ? 44.942 87.590 38.551 1.00 35.47 237 ARG A O 1
ATOM 1629 N N . SER A 1 238 ? 42.694 87.438 38.923 1.00 28.99 238 SER A N 1
ATOM 1630 C CA . SER A 1 238 ? 42.510 88.701 39.592 1.00 24.39 238 SER A CA 1
ATOM 1631 C C . SER A 1 238 ? 41.900 88.526 40.972 1.00 27.52 238 SER A C 1
ATOM 1632 O O . SER A 1 238 ? 40.703 88.758 41.180 1.00 30.56 238 SER A O 1
ATOM 1635 N N . ASN A 1 239 ? 42.761 88.103 41.906 1.00 24.66 239 ASN A N 1
ATOM 1636 C CA . ASN A 1 239 ? 42.504 87.898 43.340 1.00 20.62 239 ASN A CA 1
ATOM 1637 C C . ASN A 1 239 ? 41.119 87.492 43.833 1.00 18.69 239 ASN A C 1
ATOM 1638 O O . ASN A 1 239 ? 40.149 88.250 43.710 1.00 15.60 239 ASN A O 1
ATOM 1643 N N . PRO A 1 240 ? 41.021 86.312 44.469 1.00 17.03 240 PRO A N 1
ATOM 1644 C CA . PRO A 1 240 ? 39.768 85.692 44.857 1.00 15.99 240 PRO A CA 1
ATOM 1645 C C . PRO A 1 240 ? 38.877 86.478 45.787 1.00 15.13 240 PRO A C 1
ATOM 1646 O O . PRO A 1 240 ? 37.717 86.098 45.934 1.00 16.58 240 PRO A O 1
ATOM 1650 N N . GLU A 1 241 ? 39.374 87.569 46.389 1.00 16.58 241 GLU A N 1
ATOM 1651 C CA . GLU A 1 241 ? 38.539 88.342 47.284 1.00 17.62 241 GLU A CA 1
ATOM 1652 C C . GLU A 1 241 ? 37.390 89.164 46.733 1.00 21.17 241 GLU A C 1
ATOM 1653 O O . GLU A 1 241 ? 36.245 88.853 47.081 1.00 22.85 241 GLU A O 1
ATOM 1659 N N . ILE A 1 242 ? 37.612 90.164 45.865 1.00 18.55 242 ILE A N 1
ATOM 1660 C CA . ILE A 1 242 ? 36.569 91.046 45.328 1.00 13.73 242 ILE A CA 1
ATOM 1661 C C . ILE A 1 242 ? 35.906 91.746 46.532 1.00 17.32 242 ILE A C 1
ATOM 1662 O O . ILE A 1 242 ? 34.869 91.336 47.075 1.00 17.03 242 ILE A O 1
ATOM 1667 N N . GLN A 1 243 ? 36.605 92.782 47.019 1.00 15.15 243 GLN A N 1
ATOM 1668 C CA . GLN A 1 243 ? 36.132 93.591 48.138 1.00 15.41 243 GLN A CA 1
ATOM 1669 C C . GLN A 1 243 ? 35.426 94.818 47.601 1.00 11.32 243 GLN A C 1
ATOM 1670 O O . GLN A 1 243 ? 36.055 95.626 46.924 1.00 12.48 243 GLN A O 1
ATOM 1676 N N . GLU A 1 244 ? 34.123 94.964 47.836 1.00 8.96 244 GLU A N 1
ATOM 1677 C CA . GLU A 1 244 ? 33.396 96.148 47.400 1.00 9.49 244 GLU A CA 1
ATOM 1678 C C . GLU A 1 244 ? 33.412 97.203 48.483 1.00 10.99 244 GLU A C 1
ATOM 1679 O O . GLU A 1 244 ? 33.575 96.882 49.669 1.00 17.63 244 GLU A O 1
ATOM 1685 N N . ASP A 1 245 ? 33.273 98.476 48.107 1.00 9.04 245 ASP A N 1
ATOM 1686 C CA . ASP A 1 245 ? 33.237 99.503 49.119 1.00 10.53 245 ASP A CA 1
ATOM 1687 C C . ASP A 1 245 ? 31.788 99.631 49.584 1.00 7.36 245 ASP A C 1
ATOM 1688 O O . ASP A 1 245 ? 30.827 99.670 48.803 1.00 9.58 245 ASP A O 1
ATOM 1693 N N . GLY A 1 246 ? 31.663 99.587 50.916 1.00 7.44 246 GLY A N 1
ATOM 1694 C CA . GLY A 1 246 ? 30.383 99.689 51.600 1.00 6.97 246 GLY A CA 1
ATOM 1695 C C . GLY A 1 246 ? 29.645 98.375 51.780 1.00 6.49 246 GLY A C 1
ATOM 1696 O O . GLY A 1 246 ? 28.456 98.396 52.130 1.00 6.75 246 GLY A O 1
ATOM 1697 N N . VAL A 1 247 ? 30.362 97.265 51.487 1.00 4.05 247 VAL A N 1
ATOM 1698 C CA . VAL A 1 247 ? 29.872 95.887 51.575 1.00 6.12 247 VAL A CA 1
ATOM 1699 C C . VAL A 1 247 ? 30.922 95.091 52.327 1.00 7.56 247 VAL A C 1
ATOM 1700 O O . VAL A 1 247 ? 31.909 94.577 51.791 1.00 10.48 247 VAL A O 1
ATOM 1704 N N . ILE A 1 248 ? 30.653 95.019 53.624 1.00 7.46 248 ILE A N 1
ATOM 1705 C CA . ILE A 1 248 ? 31.490 94.295 54.557 1.00 8.30 248 ILE A CA 1
ATOM 1706 C C . ILE A 1 248 ? 30.995 92.839 54.534 1.00 8.26 248 ILE A C 1
ATOM 1707 O O . ILE A 1 248 ? 29.838 92.558 54.866 1.00 2.85 248 ILE A O 1
ATOM 1712 N N . SER A 1 249 ? 31.833 91.877 54.136 1.00 8.39 249 SER A N 1
ATOM 1713 C CA . SER A 1 249 ? 31.416 90.471 54.113 1.00 10.24 249 SER A CA 1
ATOM 1714 C C . SER A 1 249 ? 31.560 89.803 55.459 1.00 9.09 249 SER A C 1
ATOM 1715 O O . SER A 1 249 ? 32.673 89.507 55.899 1.00 9.77 249 SER A O 1
ATOM 1718 N N . GLU A 1 250 ? 30.429 89.579 56.133 1.00 11.75 250 GLU A N 1
ATOM 1719 C CA . GLU A 1 250 ? 30.453 88.947 57.457 1.00 11.96 250 GLU A CA 1
ATOM 1720 C C . GLU A 1 250 ? 29.316 87.953 57.574 1.00 9.32 250 GLU A C 1
ATOM 1721 O O . GLU A 1 250 ? 28.180 88.332 57.287 1.00 9.74 250 GLU A O 1
ATOM 1727 N N . THR A 1 251 ? 29.583 86.709 58.001 1.00 4.54 251 THR A N 1
ATOM 1728 C CA . THR A 1 251 ? 28.529 85.709 58.186 1.00 6.07 251 THR A CA 1
ATOM 1729 C C . THR A 1 251 ? 27.794 85.988 59.495 1.00 5.93 251 THR A C 1
ATOM 1730 O O . THR A 1 251 ? 28.393 86.553 60.411 1.00 6.66 251 THR A O 1
ATOM 1734 N N . GLY A 1 252 ? 26.506 85.651 59.643 1.00 6.10 252 GLY A N 1
ATOM 1735 C CA . GLY A 1 252 ? 25.915 85.855 60.942 1.00 8.94 252 GLY A CA 1
ATOM 1736 C C . GLY A 1 252 ? 24.502 85.414 61.273 1.00 9.26 252 GLY A C 1
ATOM 1737 O O . GLY A 1 252 ? 23.497 85.989 60.845 1.00 16.26 252 GLY A O 1
ATOM 1738 N N . ASN A 1 253 ? 24.537 84.406 62.135 1.00 2.00 253 ASN A N 1
ATOM 1739 C CA . ASN A 1 253 ? 23.439 83.944 62.967 1.00 2.00 253 ASN A CA 1
ATOM 1740 C C . ASN A 1 253 ? 21.998 83.754 62.515 1.00 2.00 253 ASN A C 1
ATOM 1741 O O . ASN A 1 253 ? 21.361 84.599 61.909 1.00 2.81 253 ASN A O 1
ATOM 1746 N N . TYR A 1 254 ? 21.420 82.625 62.866 1.00 2.00 254 TYR A N 1
ATOM 1747 C CA . TYR A 1 254 ? 20.061 82.276 62.512 1.00 3.21 254 TYR A CA 1
ATOM 1748 C C . TYR A 1 254 ? 18.997 83.154 63.168 1.00 3.61 254 TYR A C 1
ATOM 1749 O O . TYR A 1 254 ? 18.607 83.063 64.342 1.00 7.58 254 TYR A O 1
ATOM 1758 N N . VAL A 1 255 ? 18.526 84.064 62.338 1.00 2.48 255 VAL A N 1
ATOM 1759 C CA . VAL A 1 255 ? 17.500 84.993 62.770 1.00 4.46 255 VAL A CA 1
ATOM 1760 C C . VAL A 1 255 ? 16.204 84.849 61.978 1.00 3.71 255 VAL A C 1
ATOM 1761 O O . VAL A 1 255 ? 16.092 84.053 61.052 1.00 3.88 255 VAL A O 1
ATOM 1765 N N . GLU A 1 256 ? 15.200 85.622 62.368 1.00 2.00 256 GLU A N 1
ATOM 1766 C CA . GLU A 1 256 ? 13.966 85.709 61.629 1.00 2.00 256 GLU A CA 1
ATOM 1767 C C . GLU A 1 256 ? 14.168 86.718 60.515 1.00 5.77 256 GLU A C 1
ATOM 1768 O O . GLU A 1 256 ? 14.875 87.717 60.696 1.00 6.46 256 GLU A O 1
ATOM 1774 N N . ALA A 1 257 ? 13.522 86.468 59.371 1.00 4.68 257 ALA A N 1
ATOM 1775 C CA . ALA A 1 257 ? 13.610 87.367 58.230 1.00 5.66 257 ALA A CA 1
ATOM 1776 C C . ALA A 1 257 ? 12.810 88.643 58.432 1.00 4.88 257 ALA A C 1
ATOM 1777 O O . ALA A 1 257 ? 11.988 88.717 59.354 1.00 9.96 257 ALA A O 1
ATOM 1779 N N . GLY A 1 258 ? 13.070 89.631 57.554 1.00 4.12 258 GLY A N 1
ATOM 1780 C CA . GLY A 1 258 ? 12.421 90.918 57.616 1.00 2.00 258 GLY A CA 1
ATOM 1781 C C . GLY A 1 258 ? 10.934 90.879 57.326 1.00 2.00 258 GLY A C 1
ATOM 1782 O O . GLY A 1 258 ? 10.387 89.923 56.799 1.00 2.00 258 GLY A O 1
ATOM 1783 N N . TYR A 1 259 ? 10.263 91.960 57.698 1.00 3.86 259 TYR A N 1
ATOM 1784 C CA . TYR A 1 259 ? 8.849 92.135 57.450 1.00 7.78 259 TYR A CA 1
ATOM 1785 C C . TYR A 1 259 ? 8.521 93.124 56.329 1.00 8.27 259 TYR A C 1
ATOM 1786 O O . TYR A 1 259 ? 7.374 93.133 55.866 1.00 9.97 259 TYR A O 1
ATOM 1795 N N . THR A 1 260 ? 9.451 93.976 55.868 1.00 7.17 260 THR A N 1
ATOM 1796 C CA . THR A 1 260 ? 9.174 94.894 54.761 1.00 8.50 260 THR A CA 1
ATOM 1797 C C . THR A 1 260 ? 10.073 94.724 53.536 1.00 8.51 260 THR A C 1
ATOM 1798 O O . THR 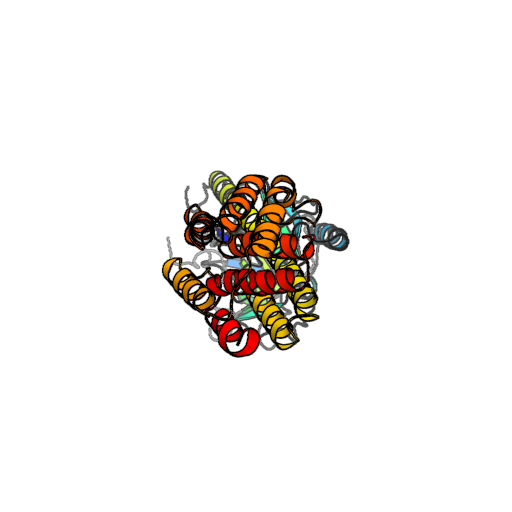A 1 260 ? 11.284 94.584 53.693 1.00 8.29 260 THR A O 1
ATOM 1802 N N . MET A 1 261 ? 9.537 94.702 52.307 1.00 8.00 261 MET A N 1
ATOM 1803 C CA . MET A 1 261 ? 10.385 94.708 51.125 1.00 13.09 261 MET A CA 1
ATOM 1804 C C . MET A 1 261 ? 10.401 96.102 50.546 1.00 13.71 261 MET A C 1
ATOM 1805 O O . MET A 1 261 ? 9.341 96.669 50.285 1.00 13.52 261 MET A O 1
ATOM 1810 N N . SER A 1 262 ? 11.612 96.673 50.403 1.00 14.78 262 SER A N 1
ATOM 1811 C CA . SER A 1 262 ? 11.874 97.994 49.806 1.00 14.47 262 SER A CA 1
ATOM 1812 C C . SER A 1 262 ? 11.301 98.005 48.390 1.00 15.97 262 SER A C 1
ATOM 1813 O O . SER A 1 262 ? 11.459 97.006 47.679 1.00 18.60 262 SER A O 1
ATOM 1816 N N . SER A 1 263 ? 10.620 99.067 47.926 1.00 15.15 263 SER A N 1
ATOM 1817 C CA . SER A 1 263 ? 9.958 98.986 46.625 1.00 16.21 263 SER A CA 1
ATOM 1818 C C . SER A 1 263 ? 10.896 98.842 45.431 1.00 15.41 263 SER A C 1
ATOM 1819 O O . SER A 1 263 ? 10.481 98.361 44.377 1.00 14.34 263 SER A O 1
ATOM 1822 N N . ASN A 1 264 ? 12.164 99.242 45.607 1.00 15.15 264 ASN A N 1
ATOM 1823 C CA . ASN A 1 264 ? 13.132 99.231 44.521 1.00 12.10 264 ASN A CA 1
ATOM 1824 C C . ASN A 1 264 ? 14.083 98.053 44.457 1.00 10.50 264 ASN A C 1
ATOM 1825 O O . ASN A 1 264 ? 14.976 98.008 43.612 1.00 11.66 264 ASN A O 1
ATOM 1830 N N . ASN A 1 265 ? 13.843 97.066 45.322 1.00 7.94 265 ASN A N 1
ATOM 1831 C CA . ASN A 1 265 ? 14.554 95.788 45.378 1.00 4.15 265 ASN A CA 1
ATOM 1832 C C . ASN A 1 265 ? 13.823 94.620 44.690 1.00 5.51 265 ASN A C 1
ATOM 1833 O O . ASN A 1 265 ? 12.609 94.440 44.832 1.00 2.00 265 ASN A O 1
ATOM 1838 N N . HIS A 1 266 ? 14.582 93.792 43.948 1.00 4.33 266 HIS A N 1
ATOM 1839 C CA . HIS A 1 266 ? 14.029 92.668 43.204 1.00 3.92 266 HIS A CA 1
ATOM 1840 C C . HIS A 1 266 ? 15.051 91.579 42.998 1.00 2.00 266 HIS A C 1
ATOM 1841 O O . HIS A 1 266 ? 16.251 91.825 42.965 1.00 2.00 266 HIS A O 1
ATOM 1848 N N . ASP A 1 267 ? 14.521 90.355 42.914 1.00 5.35 267 ASP A N 1
ATOM 1849 C CA . ASP A 1 267 ? 15.266 89.147 42.537 1.00 7.43 267 ASP A CA 1
ATOM 1850 C C . ASP A 1 267 ? 14.436 88.364 41.533 1.00 4.26 267 ASP A C 1
ATOM 1851 O O . ASP A 1 267 ? 13.212 88.252 41.664 1.00 6.88 267 ASP A O 1
ATOM 1856 N N . VAL A 1 268 ? 15.059 87.890 40.459 1.00 3.69 268 VAL A N 1
ATOM 1857 C CA . VAL A 1 268 ? 14.322 87.170 39.427 1.00 2.27 268 VAL A CA 1
ATOM 1858 C C . VAL A 1 268 ? 15.156 86.024 38.896 1.00 2.12 268 VAL A C 1
ATOM 1859 O O . VAL A 1 268 ? 16.338 85.916 39.208 1.00 3.43 268 VAL A O 1
ATOM 1863 N N . ILE A 1 269 ? 14.567 85.154 38.086 1.00 2.00 269 ILE A N 1
ATOM 1864 C CA . ILE A 1 269 ? 15.358 84.124 37.454 1.00 2.00 269 ILE A CA 1
ATOM 1865 C C . ILE A 1 269 ? 15.290 84.468 35.992 1.00 2.27 269 ILE A C 1
ATOM 1866 O O . ILE A 1 269 ? 14.248 84.452 35.338 1.00 2.00 269 ILE A O 1
ATOM 1871 N N . VAL A 1 270 ? 16.464 84.871 35.524 1.00 5.74 270 VAL A N 1
ATOM 1872 C CA . VAL A 1 270 ? 16.638 85.267 34.142 1.00 3.78 270 VAL A CA 1
ATOM 1873 C C . VAL A 1 270 ? 16.858 83.991 33.363 1.00 4.79 270 VAL A C 1
ATOM 1874 O O . VAL A 1 270 ? 17.795 83.235 33.623 1.00 2.87 270 VAL A O 1
ATOM 1878 N N . ARG A 1 271 ? 15.940 83.798 32.419 1.00 6.93 271 ARG A N 1
ATOM 1879 C CA . ARG A 1 271 ? 15.924 82.669 31.486 1.00 4.49 271 ARG A CA 1
ATOM 1880 C C . ARG A 1 271 ? 16.449 83.087 30.100 1.00 5.50 271 ARG A C 1
ATOM 1881 O O . ARG A 1 271 ? 15.881 83.966 29.449 1.00 4.87 271 ARG A O 1
ATOM 1889 N N . PHE A 1 272 ? 17.523 82.494 29.585 1.00 2.00 272 PHE A N 1
ATOM 1890 C CA . PHE A 1 272 ? 18.079 82.917 28.310 1.00 2.00 272 PHE A CA 1
ATOM 1891 C C . PHE A 1 272 ? 17.376 82.355 27.065 1.00 7.17 272 PHE A C 1
ATOM 1892 O O . PHE A 1 272 ? 16.480 81.523 27.221 1.00 7.24 272 PHE A O 1
ATOM 1900 N N . PRO A 1 273 ? 17.638 82.778 25.811 1.00 7.65 273 PRO A N 1
ATOM 1901 C CA . PRO A 1 273 ? 16.837 82.408 24.658 1.00 6.19 273 PRO A CA 1
ATOM 1902 C C . PRO A 1 273 ? 16.934 80.980 24.171 1.00 8.79 273 PRO A C 1
ATOM 1903 O O . PRO A 1 273 ? 17.855 80.222 24.481 1.00 4.91 273 PRO A O 1
ATOM 1907 N N . GLU A 1 274 ? 15.894 80.753 23.350 1.00 14.32 274 GLU A N 1
ATOM 1908 C CA . GLU A 1 274 ? 15.604 79.579 22.523 1.00 19.36 274 GLU A CA 1
ATOM 1909 C C . GLU A 1 274 ? 16.666 78.503 22.429 1.00 15.73 274 GLU A C 1
ATOM 1910 O O . GLU A 1 274 ? 16.411 77.402 22.901 1.00 24.58 274 GLU A O 1
ATOM 1916 N N . GLY A 1 275 ? 17.823 78.797 21.832 1.00 11.89 275 GLY A N 1
ATOM 1917 C CA . GLY A 1 275 ? 18.905 77.859 21.678 1.00 11.30 275 GLY A CA 1
ATOM 1918 C C . GLY A 1 275 ? 20.192 78.578 22.013 1.00 11.63 275 GLY A C 1
ATOM 1919 O O . GLY A 1 275 ? 21.214 78.362 21.353 1.00 12.40 275 GLY A O 1
ATOM 1920 N N . SER A 1 276 ? 20.126 79.444 23.043 1.00 10.05 276 SER A N 1
ATOM 1921 C CA . SER A 1 276 ? 21.262 80.233 23.489 1.00 9.27 276 SER A CA 1
ATOM 1922 C C . SER A 1 276 ? 22.357 79.386 24.091 1.00 11.14 276 SER A C 1
ATOM 1923 O O . SER A 1 276 ? 23.541 79.697 23.979 1.00 9.62 276 SER A O 1
ATOM 1926 N N . GLY A 1 277 ? 21.907 78.308 24.742 1.00 13.02 277 GLY A N 1
ATOM 1927 C CA . GLY A 1 277 ? 22.753 77.342 25.440 1.00 13.00 277 GLY A CA 1
ATOM 1928 C C . GLY A 1 277 ? 23.219 77.859 26.796 1.00 12.84 277 GLY A C 1
ATOM 1929 O O . GLY A 1 277 ? 24.191 77.365 27.380 1.00 15.88 277 GLY A O 1
ATOM 1930 N N . VAL A 1 278 ? 22.470 78.869 27.261 1.00 12.01 278 VAL A N 1
ATOM 1931 C CA . VAL A 1 278 ? 22.754 79.605 28.470 1.00 7.46 278 VAL A CA 1
ATOM 1932 C C . VAL A 1 278 ? 21.700 79.278 29.519 1.00 8.95 278 VAL A C 1
ATOM 1933 O O . VAL A 1 278 ? 20.486 79.544 29.406 1.00 6.92 278 VAL A O 1
ATOM 1937 N N . SER A 1 279 ? 22.238 78.656 30.571 1.00 4.46 279 SER A N 1
ATOM 1938 C CA . SER A 1 279 ? 21.407 78.238 31.681 1.00 5.28 279 SER A CA 1
ATOM 1939 C C . SER A 1 279 ? 20.945 79.382 32.574 1.00 6.89 279 SER A C 1
ATOM 1940 O O . SER A 1 279 ? 21.700 80.338 32.826 1.00 9.74 279 SER A O 1
ATOM 1943 N N . PRO A 1 280 ? 19.668 79.341 33.006 1.00 4.55 280 PRO A N 1
ATOM 1944 C CA . PRO A 1 280 ? 19.043 80.304 33.889 1.00 2.00 280 PRO A CA 1
ATOM 1945 C C . PRO A 1 280 ? 19.846 80.745 35.082 1.00 2.56 280 PRO A C 1
ATOM 1946 O O . PRO A 1 280 ? 20.446 79.960 35.819 1.00 2.00 280 PRO A O 1
ATOM 1950 N N . LEU A 1 281 ? 19.857 82.066 35.180 1.00 3.18 281 LEU A N 1
ATOM 1951 C CA . LEU A 1 281 ? 20.545 82.741 36.256 1.00 2.99 281 LEU A CA 1
ATOM 1952 C C . LEU A 1 281 ? 19.574 83.425 37.212 1.00 3.04 281 LEU A C 1
ATOM 1953 O O . LEU A 1 281 ? 18.576 84.024 36.801 1.00 2.00 281 LEU A O 1
ATOM 1958 N N . TYR A 1 282 ? 19.848 83.246 38.508 1.00 2.08 282 TYR A N 1
ATOM 1959 C CA . TYR A 1 282 ? 19.095 83.905 39.552 1.00 2.29 282 TYR A CA 1
ATOM 1960 C C . TYR A 1 282 ? 19.921 85.123 39.853 1.00 2.00 282 TYR A C 1
ATOM 1961 O O . TYR A 1 282 ? 21.126 85.036 40.054 1.00 2.16 282 TYR A O 1
ATOM 1970 N N . ILE A 1 283 ? 19.249 86.261 39.916 1.00 2.00 283 ILE A N 1
ATOM 1971 C CA . ILE A 1 283 ? 19.935 87.489 40.201 1.00 2.00 283 ILE A CA 1
ATOM 1972 C C . ILE A 1 283 ? 19.147 88.371 41.140 1.00 2.00 283 ILE A C 1
ATOM 1973 O O . ILE A 1 283 ? 17.929 88.487 41.071 1.00 2.00 283 ILE A O 1
ATOM 1978 N N . SER A 1 284 ? 19.885 88.911 42.101 1.00 2.00 284 SER A N 1
ATOM 1979 C CA . SER A 1 284 ? 19.323 89.770 43.134 1.00 3.27 284 SER A CA 1
ATOM 1980 C C . SER A 1 284 ? 19.846 91.197 43.070 1.00 5.49 284 SER A C 1
ATOM 1981 O O . SER A 1 284 ? 21.059 91.407 43.076 1.00 6.75 284 SER A O 1
ATOM 1984 N N . ALA A 1 285 ? 18.952 92.192 43.062 1.00 2.85 285 ALA A N 1
ATOM 1985 C CA . ALA A 1 285 ? 19.349 93.583 42.905 1.00 2.00 285 ALA A CA 1
ATOM 1986 C C . ALA A 1 285 ? 18.805 94.497 43.991 1.00 4.74 285 ALA A C 1
ATOM 1987 O O . ALA A 1 285 ? 17.653 94.943 43.950 1.00 7.97 285 ALA A O 1
ATOM 1989 N N . VAL A 1 286 ? 19.687 94.826 44.934 1.00 2.00 286 VAL A N 1
ATOM 1990 C CA . VAL A 1 286 ? 19.361 95.621 46.111 1.00 3.63 286 VAL A CA 1
ATOM 1991 C C . VAL A 1 286 ? 19.803 97.077 46.084 1.00 2.00 286 VAL A C 1
ATOM 1992 O O . VAL A 1 286 ? 20.834 97.438 45.544 1.00 2.00 286 VAL A O 1
ATOM 1996 N N . GLU A 1 287 ? 19.029 97.913 46.755 1.00 2.00 287 GLU A N 1
ATOM 1997 C CA . GLU A 1 287 ? 19.280 99.329 46.944 1.00 4.70 287 GLU A CA 1
ATOM 1998 C C . GLU A 1 287 ? 19.882 99.654 48.320 1.00 7.85 287 GLU A C 1
ATOM 1999 O O . GLU A 1 287 ? 19.219 99.489 49.351 1.00 8.52 287 GLU A O 1
ATOM 2005 N N . ILE A 1 288 ? 21.148 100.109 48.357 1.00 4.84 288 ILE A N 1
ATOM 2006 C CA . ILE A 1 288 ? 21.876 100.511 49.566 1.00 7.31 288 ILE A CA 1
ATOM 2007 C C . ILE A 1 288 ? 21.118 101.733 50.115 1.00 12.17 288 ILE A C 1
ATOM 2008 O O . ILE A 1 288 ? 21.093 102.772 49.452 1.00 12.35 288 ILE A O 1
ATOM 2013 N N . LEU A 1 289 ? 20.426 101.622 51.274 1.00 12.21 289 LEU A N 1
ATOM 2014 C CA . LEU A 1 289 ? 19.657 102.692 51.925 1.00 4.53 289 LEU A CA 1
ATOM 2015 C C . LEU A 1 289 ? 20.553 103.624 52.744 1.00 6.99 289 LEU A C 1
ATOM 2016 O O . LEU A 1 289 ? 21.524 103.202 53.377 1.00 5.70 289 LEU A O 1
ATOM 2021 N N . ASP A 1 290 ? 20.239 104.925 52.727 1.00 12.26 290 ASP A N 1
ATOM 2022 C CA . ASP A 1 290 ? 20.998 105.953 53.452 1.00 13.97 290 ASP A CA 1
ATOM 2023 C C . ASP A 1 290 ? 20.553 106.146 54.890 1.00 14.25 290 ASP A C 1
ATOM 2024 O O . ASP A 1 290 ? 19.458 105.727 55.245 1.00 17.23 290 ASP A O 1
ATOM 2029 N N . SER A 1 291 ? 21.360 106.792 55.733 1.00 12.74 291 SER A N 1
ATOM 2030 C CA . SER A 1 291 ? 21.080 106.965 57.154 1.00 12.66 291 SER A CA 1
ATOM 2031 C C . SER A 1 291 ? 19.730 107.316 57.744 1.00 12.22 291 SER A C 1
ATOM 2032 O O . SER A 1 291 ? 19.414 106.889 58.855 1.00 9.73 291 SER A O 1
ATOM 2035 N N . ASN A 1 292 ? 18.939 108.121 57.046 1.00 13.09 292 ASN A N 1
ATOM 2036 C CA . ASN A 1 292 ? 17.623 108.438 57.558 1.00 16.54 292 ASN A CA 1
ATOM 2037 C C . ASN A 1 292 ? 16.558 107.558 56.954 1.00 12.85 292 ASN A C 1
ATOM 2038 O O . ASN A 1 292 ? 15.461 107.421 57.494 1.00 16.45 292 ASN A O 1
ATOM 2043 N N . SER A 1 293 ? 16.903 106.889 55.861 1.00 11.88 293 SER A N 1
ATOM 2044 C CA . SER A 1 293 ? 16.013 105.927 55.251 1.00 6.48 293 SER A CA 1
ATOM 2045 C C . SER A 1 293 ? 16.036 104.620 56.051 1.00 6.45 293 SER A C 1
ATOM 2046 O O . SER A 1 293 ? 15.024 103.945 56.191 1.00 4.02 293 SER A O 1
ATOM 2049 N N . LEU A 1 294 ? 17.180 104.279 56.651 1.00 7.36 294 LEU A N 1
ATOM 2050 C CA . LEU A 1 294 ? 17.361 103.146 57.560 1.00 5.20 294 LEU A CA 1
ATOM 2051 C C . LEU A 1 294 ? 16.439 103.227 58.768 1.00 9.82 294 LEU A C 1
ATOM 2052 O O . LEU A 1 294 ? 15.671 102.297 58.998 1.00 11.28 294 LEU A O 1
ATOM 2057 N N . SER A 1 295 ? 16.477 104.335 59.522 1.00 11.71 295 SER A N 1
ATOM 2058 C CA . SER A 1 295 ? 15.545 104.617 60.611 1.00 11.33 295 SER A CA 1
ATOM 2059 C C . SER A 1 295 ? 14.082 104.543 60.163 1.00 14.14 295 SER A C 1
ATOM 2060 O O . SER A 1 295 ? 13.230 104.016 60.886 1.00 13.62 295 SER A O 1
ATOM 2063 N N . GLN A 1 296 ? 13.777 105.062 58.960 1.00 13.24 296 GLN A N 1
ATOM 2064 C CA . GLN A 1 296 ? 12.439 104.999 58.386 1.00 16.70 296 GLN A CA 1
ATOM 2065 C C . GLN A 1 296 ? 11.955 103.574 58.265 1.00 17.14 296 GLN A C 1
ATOM 2066 O O . GLN A 1 296 ? 10.823 103.262 58.645 1.00 16.81 296 GLN A O 1
ATOM 2072 N N . ARG A 1 297 ? 12.865 102.749 57.702 1.00 15.48 297 ARG A N 1
ATOM 2073 C CA . ARG A 1 297 ? 12.604 101.339 57.463 1.00 12.16 297 ARG A CA 1
ATOM 2074 C C . ARG A 1 297 ? 12.637 100.535 58.746 1.00 11.61 297 ARG A C 1
ATOM 2075 O O . ARG A 1 297 ? 11.895 99.559 58.849 1.00 9.77 297 ARG A O 1
ATOM 2083 N N . GLN A 1 298 ? 13.449 100.922 59.735 1.00 8.79 298 GLN A N 1
ATOM 2084 C CA . GLN A 1 298 ? 13.456 100.181 60.975 1.00 7.22 298 GLN A CA 1
ATOM 2085 C C . GLN A 1 298 ? 12.173 100.355 61.764 1.00 10.00 298 GLN A C 1
ATOM 2086 O O . GLN A 1 298 ? 11.783 99.420 62.454 1.00 10.58 298 GLN A O 1
ATOM 2092 N N . GLU A 1 299 ? 11.479 101.503 61.665 1.00 11.92 299 GLU A N 1
ATOM 2093 C CA . GLU A 1 299 ? 10.210 101.653 62.358 1.00 14.74 299 GLU A CA 1
ATOM 2094 C C . GLU A 1 299 ? 9.120 100.969 61.572 1.00 15.71 299 GLU A C 1
ATOM 2095 O O . GLU A 1 299 ? 8.203 100.404 62.163 1.00 12.39 299 GLU A O 1
ATOM 2101 N N . ALA A 1 300 ? 9.257 100.963 60.237 1.00 12.67 300 ALA A N 1
ATOM 2102 C CA . ALA A 1 300 ? 8.337 100.248 59.364 1.00 11.50 300 ALA A CA 1
ATOM 2103 C C . ALA A 1 300 ? 8.372 98.752 59.692 1.00 10.91 300 ALA A C 1
ATOM 2104 O O . ALA A 1 300 ? 7.345 98.066 59.696 1.00 10.13 300 ALA A O 1
ATOM 2106 N N . GLU A 1 301 ? 9.599 98.315 60.024 1.00 7.13 301 GLU A N 1
ATOM 2107 C CA . GLU A 1 301 ? 9.901 96.972 60.452 1.00 9.80 301 GLU A CA 1
ATOM 2108 C C . GLU A 1 301 ? 9.307 96.627 61.792 1.00 9.91 301 GLU A C 1
ATOM 2109 O O . GLU A 1 301 ? 8.530 95.674 61.906 1.00 9.23 301 GLU A O 1
ATOM 2115 N N . ASN A 1 302 ? 9.705 97.454 62.778 1.00 7.76 302 ASN A N 1
ATOM 2116 C CA . ASN A 1 302 ? 9.274 97.357 64.152 1.00 5.76 302 ASN A CA 1
ATOM 2117 C C . ASN A 1 302 ? 7.775 97.372 64.210 1.00 10.97 302 ASN A C 1
ATOM 2118 O O . ASN A 1 302 ? 7.203 96.555 64.921 1.00 15.74 302 ASN A O 1
ATOM 2123 N N . ASN A 1 303 ? 7.116 98.228 63.432 1.00 11.25 303 ASN A N 1
ATOM 2124 C CA . ASN A 1 303 ? 5.668 98.247 63.403 1.00 9.40 303 ASN A CA 1
ATOM 2125 C C . ASN A 1 303 ? 5.045 97.045 62.732 1.00 10.26 303 ASN A C 1
ATOM 2126 O O . ASN A 1 303 ? 4.057 96.558 63.264 1.00 11.59 303 ASN A O 1
ATOM 2131 N N . ALA A 1 304 ? 5.566 96.546 61.594 1.00 11.38 304 ALA A N 1
ATOM 2132 C CA . ALA A 1 304 ? 5.038 95.364 60.908 1.00 9.68 304 ALA A CA 1
ATOM 2133 C C . ALA A 1 304 ? 5.170 94.092 61.743 1.00 13.97 304 ALA A C 1
ATOM 2134 O O . ALA A 1 304 ? 4.324 93.194 61.680 1.00 10.76 304 ALA A O 1
ATOM 2136 N N . LYS A 1 305 ? 6.242 94.046 62.554 1.00 13.10 305 LYS A N 1
ATOM 2137 C CA . LYS A 1 305 ? 6.509 92.966 63.481 1.00 11.15 305 LYS A CA 1
ATOM 2138 C C . LYS A 1 305 ? 5.495 92.858 64.628 1.00 13.73 305 LYS A C 1
ATOM 2139 O O . LYS A 1 305 ? 4.869 91.813 64.833 1.00 17.53 305 LYS A O 1
ATOM 2145 N N . ASP A 1 306 ? 5.301 93.943 65.388 1.00 19.96 306 ASP A N 1
ATOM 2146 C CA . ASP A 1 306 ? 4.404 93.961 66.542 1.00 21.11 306 ASP A CA 1
ATOM 2147 C C . ASP A 1 306 ? 2.950 93.787 66.181 1.00 16.60 306 ASP A C 1
ATOM 2148 O O . ASP A 1 306 ? 2.185 93.222 66.952 1.00 17.90 306 ASP A O 1
ATOM 2153 N N . ASP A 1 307 ? 2.566 94.234 64.991 1.00 15.22 307 ASP A N 1
ATOM 2154 C CA . ASP A 1 307 ? 1.199 94.089 64.563 1.00 17.63 307 ASP A CA 1
ATOM 2155 C C . ASP A 1 307 ? 0.932 92.657 64.160 1.00 17.60 307 ASP A C 1
ATOM 2156 O O . ASP A 1 307 ? -0.176 92.168 64.373 1.00 14.01 307 ASP A O 1
ATOM 2161 N N . PHE A 1 308 ? 1.957 91.976 63.615 1.00 14.08 308 PHE A N 1
ATOM 2162 C CA . PHE A 1 308 ? 1.863 90.571 63.246 1.00 12.19 308 PHE A CA 1
ATOM 2163 C C . PHE A 1 308 ? 1.728 89.742 64.509 1.00 15.11 308 PHE A C 1
ATOM 2164 O O . PHE A 1 308 ? 0.942 88.801 64.574 1.00 15.23 308 PHE A O 1
ATOM 2172 N N . ARG A 1 309 ? 2.552 90.130 65.486 1.00 14.42 309 ARG A N 1
ATOM 2173 C CA . ARG A 1 309 ? 2.596 89.559 66.815 1.00 13.45 309 ARG A CA 1
ATOM 2174 C C . ARG A 1 309 ? 1.256 89.687 67.512 1.00 10.27 309 ARG A C 1
ATOM 2175 O O . ARG A 1 309 ? 0.805 88.773 68.199 1.00 12.32 309 ARG A O 1
ATOM 2183 N N . VAL A 1 310 ? 0.606 90.828 67.339 1.00 8.90 310 VAL A N 1
ATOM 2184 C CA . VAL A 1 310 ? -0.659 91.027 67.990 1.00 7.40 310 VAL A CA 1
ATOM 2185 C C . VAL A 1 310 ? -1.721 90.209 67.286 1.00 9.18 310 VAL A C 1
ATOM 2186 O O . VAL A 1 310 ? -2.461 89.507 67.963 1.00 14.16 310 VAL A O 1
ATOM 2190 N N . LYS A 1 311 ? -1.780 90.194 65.955 1.00 9.65 311 LYS A N 1
ATOM 2191 C CA . LYS A 1 311 ? -2.795 89.460 65.218 1.00 8.02 311 LYS A CA 1
ATOM 2192 C C . LYS A 1 311 ? -2.668 87.986 65.505 1.00 4.53 311 LYS A C 1
ATOM 2193 O O . LYS A 1 311 ? -3.678 87.319 65.680 1.00 4.03 311 LYS A O 1
ATOM 2199 N N . LYS A 1 312 ? -1.432 87.510 65.642 1.00 4.06 312 LYS A N 1
ATOM 2200 C CA . LYS A 1 312 ? -1.159 86.104 65.856 1.00 6.65 312 LYS A CA 1
ATOM 2201 C C . LYS A 1 312 ? -1.769 85.586 67.144 1.00 12.00 312 LYS A C 1
ATOM 2202 O O . LYS A 1 312 ? -2.537 84.621 67.085 1.00 13.98 312 LYS A O 1
ATOM 2208 N N . GLU A 1 313 ? -1.485 86.222 68.294 1.00 11.94 313 GLU A N 1
ATOM 2209 C CA . GLU A 1 313 ? -2.043 85.791 69.569 1.00 14.17 313 GLU A CA 1
ATOM 2210 C C . GLU A 1 313 ? -3.566 85.949 69.592 1.00 15.11 313 GLU A C 1
ATOM 2211 O O . GLU A 1 313 ? -4.287 85.078 70.086 1.00 14.89 313 GLU A O 1
ATOM 2217 N N . GLN A 1 314 ? -4.073 87.045 69.026 1.00 16.18 314 GLN A N 1
ATOM 2218 C CA . GLN A 1 314 ? -5.490 87.300 68.947 1.00 17.23 314 GLN A CA 1
ATOM 2219 C C . GLN A 1 314 ? -6.201 86.124 68.310 1.00 19.01 314 GLN A C 1
ATOM 2220 O O . GLN A 1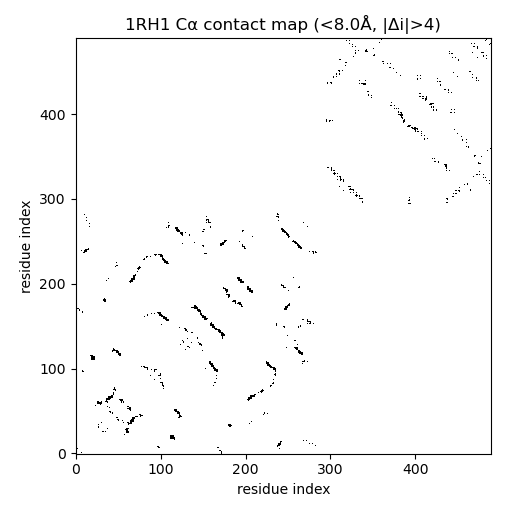 314 ? -7.140 85.585 68.896 1.00 23.26 314 GLN A O 1
ATOM 2226 N N . GLU A 1 315 ? -5.708 85.660 67.164 1.00 17.98 315 GLU A N 1
ATOM 2227 C CA . GLU A 1 315 ? -6.389 84.597 66.449 1.00 16.67 315 GLU A CA 1
ATOM 2228 C C . GLU A 1 315 ? -6.162 83.227 67.037 1.00 17.73 315 GLU A C 1
ATOM 2229 O O . GLU A 1 315 ? -7.019 82.346 66.952 1.00 14.74 315 GLU A O 1
ATOM 2235 N N . ASN A 1 316 ? -4.991 83.054 67.636 1.00 15.10 316 ASN A N 1
ATOM 2236 C CA . ASN A 1 316 ? -4.694 81.780 68.223 1.00 19.73 316 ASN A CA 1
ATOM 2237 C C . ASN A 1 316 ? -5.587 81.675 69.419 1.00 20.01 316 ASN A C 1
ATOM 2238 O O . ASN A 1 316 ? -6.448 80.811 69.397 1.00 24.56 316 ASN A O 1
ATOM 2243 N N . ASP A 1 317 ? -5.472 82.577 70.399 1.00 19.60 317 ASP A N 1
ATOM 2244 C CA . ASP A 1 317 ? -6.315 82.561 71.583 1.00 18.61 317 ASP A CA 1
ATOM 2245 C C . ASP A 1 317 ? -7.799 82.484 71.242 1.00 17.95 317 ASP A C 1
ATOM 2246 O O . ASP A 1 317 ? -8.543 81.808 71.955 1.00 17.30 317 ASP A O 1
ATOM 2251 N N . GLU A 1 318 ? -8.232 83.061 70.105 1.00 14.91 318 GLU A N 1
ATOM 2252 C CA . GLU A 1 318 ? -9.629 82.971 69.689 1.00 15.16 318 GLU A CA 1
ATOM 2253 C C . GLU A 1 318 ? -9.948 81.526 69.324 1.00 10.61 318 GLU A C 1
ATOM 2254 O O . GLU A 1 318 ? -10.950 80.980 69.782 1.00 8.16 318 GLU A O 1
ATOM 2260 N N . LYS A 1 319 ? -9.047 80.895 68.567 1.00 11.51 319 LYS A N 1
ATOM 2261 C CA . LYS A 1 319 ? -9.169 79.509 68.144 1.00 14.31 319 LYS A CA 1
ATOM 2262 C C . LYS A 1 319 ? -9.226 78.518 69.308 1.00 13.64 319 LYS A C 1
ATOM 2263 O O . LYS A 1 319 ? -9.969 77.532 69.252 1.00 10.87 319 LYS A O 1
ATOM 2269 N N . THR A 1 320 ? -8.471 78.784 70.389 1.00 11.96 320 THR A N 1
ATOM 2270 C CA . THR A 1 320 ? -8.447 77.857 71.503 1.00 10.88 320 THR A CA 1
ATOM 2271 C C . THR A 1 320 ? -9.702 77.969 72.349 1.00 11.04 320 THR A C 1
ATOM 2272 O O . THR A 1 320 ? -10.138 76.946 72.872 1.00 14.64 320 THR A O 1
ATOM 2276 N N . VAL A 1 321 ? -10.309 79.154 72.522 1.00 9.83 321 VAL A N 1
ATOM 2277 C CA . VAL A 1 321 ? -11.523 79.230 73.341 1.00 5.99 321 VAL A CA 1
ATOM 2278 C C . VAL A 1 321 ? -12.715 78.735 72.544 1.00 7.20 321 VAL A C 1
ATOM 2279 O O . VAL A 1 321 ? -13.663 78.188 73.097 1.00 4.24 321 VAL A O 1
ATOM 2283 N N . LEU A 1 322 ? -12.664 78.878 71.224 1.00 5.32 322 LEU A N 1
ATOM 2284 C CA . LEU A 1 322 ? -13.734 78.344 70.419 1.00 5.91 322 LEU A CA 1
ATOM 2285 C C . LEU A 1 322 ? -13.626 76.818 70.414 1.00 7.37 322 LEU A C 1
ATOM 2286 O O . LEU A 1 322 ? -14.682 76.186 70.530 1.00 4.28 322 LEU A O 1
ATOM 2291 N N . THR A 1 323 ? -12.419 76.193 70.365 1.00 6.20 323 THR A N 1
ATOM 2292 C CA . THR A 1 323 ? -12.381 74.732 70.368 1.00 9.88 323 THR A CA 1
ATOM 2293 C C . THR A 1 323 ? -12.764 74.186 71.723 1.00 8.86 323 THR A C 1
ATOM 2294 O O . THR A 1 323 ? -13.538 73.236 71.752 1.00 14.28 323 THR A O 1
ATOM 2298 N N . LYS A 1 324 ? -12.293 74.748 72.841 1.00 7.72 324 LYS A N 1
ATOM 2299 C CA . LYS A 1 324 ? -12.785 74.307 74.129 1.00 8.31 324 LYS A CA 1
ATOM 2300 C C . LYS A 1 324 ? -14.300 74.535 74.229 1.00 6.68 324 LYS A C 1
ATOM 2301 O O . LYS A 1 324 ? -14.978 73.643 74.737 1.00 10.75 324 LYS A O 1
ATOM 2307 N N . THR A 1 325 ? -14.901 75.627 73.721 1.00 6.81 325 THR A N 1
ATOM 2308 C CA . THR A 1 325 ? -16.341 75.827 73.851 1.00 5.67 325 THR A CA 1
ATOM 2309 C C . THR A 1 325 ? -17.117 74.727 73.157 1.00 6.05 325 THR A C 1
ATOM 2310 O O . THR A 1 325 ? -18.001 74.115 73.744 1.00 2.00 325 THR A O 1
ATOM 2314 N N . SER A 1 326 ? -16.696 74.435 71.927 1.00 8.52 326 SER A N 1
ATOM 2315 C CA . SER A 1 326 ? -17.247 73.383 71.092 1.00 7.35 326 SER A CA 1
ATOM 2316 C C . SER A 1 326 ? -17.319 72.070 71.865 1.00 10.32 326 SER A C 1
ATOM 2317 O O . SER A 1 326 ? -18.370 71.451 71.970 1.00 12.56 326 SER A O 1
ATOM 2320 N N . GLU A 1 327 ? -16.213 71.699 72.503 1.00 11.56 327 GLU A N 1
ATOM 2321 C CA . GLU A 1 327 ? -16.096 70.477 73.271 1.00 11.92 327 GLU A CA 1
ATOM 2322 C C . GLU A 1 327 ? -17.050 70.490 74.452 1.00 10.36 327 GLU A C 1
ATOM 2323 O O . GLU A 1 327 ? -17.745 69.501 74.672 1.00 17.42 327 GLU A O 1
ATOM 2329 N N . VAL A 1 328 ? -17.169 71.604 75.177 1.00 6.37 328 VAL A N 1
ATOM 2330 C CA . VAL A 1 328 ? -18.075 71.712 76.318 1.00 5.32 328 VAL A CA 1
ATOM 2331 C C . VAL A 1 328 ? -19.528 71.668 75.877 1.00 4.84 328 VAL A C 1
ATOM 2332 O O . VAL A 1 328 ? -20.370 71.050 76.520 1.00 4.86 328 VAL A O 1
ATOM 2336 N N . ILE A 1 329 ? -19.843 72.324 74.763 1.00 5.19 329 ILE A N 1
ATOM 2337 C CA . ILE A 1 329 ? -21.191 72.307 74.213 1.00 4.46 329 ILE A CA 1
ATOM 2338 C C . ILE A 1 329 ? -21.524 70.895 73.768 1.00 4.00 329 ILE A C 1
ATOM 2339 O O . ILE A 1 329 ? -22.688 70.521 73.787 1.00 4.96 329 ILE A O 1
ATOM 2344 N N . ILE A 1 330 ? -20.540 70.078 73.381 1.00 3.17 330 ILE A N 1
ATOM 2345 C CA . ILE A 1 330 ? -20.847 68.721 72.994 1.00 2.00 330 ILE A CA 1
ATOM 2346 C C . ILE A 1 330 ? -21.018 67.811 74.167 1.00 2.26 330 ILE A C 1
ATOM 2347 O O . ILE A 1 330 ? -21.859 66.912 74.085 1.00 2.20 330 ILE A O 1
ATOM 2352 N N . SER A 1 331 ? -20.240 68.052 75.229 1.00 2.00 331 SER A N 1
ATOM 2353 C CA . SER A 1 331 ? -20.408 67.302 76.456 1.00 2.00 331 SER A CA 1
ATOM 2354 C C . SER A 1 331 ? -21.823 67.559 76.986 1.00 2.00 331 SER A C 1
ATOM 2355 O O . SER A 1 331 ? -22.512 66.595 77.276 1.00 4.66 331 SER A O 1
ATOM 2358 N N . VAL A 1 332 ? -22.306 68.815 77.059 1.00 3.52 332 VAL A N 1
ATOM 2359 C CA . VAL A 1 332 ? -23.656 69.186 77.484 1.00 4.58 332 VAL A CA 1
ATOM 2360 C C . VAL A 1 332 ? -24.665 68.391 76.678 1.00 5.56 332 VAL A C 1
ATOM 2361 O O . VAL A 1 332 ? -25.618 67.819 77.188 1.00 5.13 332 VAL A O 1
ATOM 2365 N N . GLY A 1 333 ? -24.383 68.315 75.387 1.00 8.75 333 GLY A N 1
ATOM 2366 C CA . GLY A 1 333 ? -25.193 67.567 74.454 1.00 12.16 333 GLY A CA 1
ATOM 2367 C C . GLY A 1 333 ? -25.245 66.119 74.868 1.00 11.95 333 GLY A C 1
ATOM 2368 O O . GLY A 1 333 ? -26.338 65.577 74.975 1.00 12.48 333 GLY A O 1
ATOM 2369 N N . ASP A 1 334 ? -24.076 65.535 75.153 1.00 10.63 334 ASP A N 1
ATOM 2370 C CA . ASP A 1 334 ? -24.000 64.166 75.602 1.00 9.49 334 ASP A CA 1
ATOM 2371 C C . ASP A 1 334 ? -24.752 64.018 76.913 1.00 10.05 334 ASP A C 1
ATOM 2372 O O . ASP A 1 334 ? -25.726 63.267 76.864 1.00 13.65 334 ASP A O 1
ATOM 2377 N N . LYS A 1 335 ? -24.438 64.730 78.023 1.00 6.82 335 LYS A N 1
ATOM 2378 C CA . LYS A 1 335 ? -25.146 64.654 79.314 1.00 5.38 335 LYS A CA 1
ATOM 2379 C C . LYS A 1 335 ? -26.647 64.891 79.261 1.00 4.50 335 LYS A C 1
ATOM 2380 O O . LYS A 1 335 ? -27.439 64.058 79.692 1.00 6.70 335 LYS A O 1
ATOM 2386 N N . VAL A 1 336 ? -27.100 66.020 78.740 1.00 7.41 336 VAL A N 1
ATOM 2387 C CA . VAL A 1 336 ? -28.529 66.256 78.621 1.00 6.82 336 VAL A CA 1
ATOM 2388 C C . VAL A 1 336 ? -29.097 65.238 77.638 1.00 4.65 336 VAL A C 1
ATOM 2389 O O . VAL A 1 336 ? -30.169 64.706 77.854 1.00 3.40 336 VAL A O 1
ATOM 2393 N N . GLY A 1 337 ? -28.333 64.867 76.618 1.00 8.61 337 GLY A N 1
ATOM 2394 C CA . GLY A 1 337 ? -28.733 63.911 75.605 1.00 12.13 337 GLY A CA 1
ATOM 2395 C C . GLY A 1 337 ? -29.221 62.577 76.147 1.00 17.97 337 GLY A C 1
ATOM 2396 O O . GLY A 1 337 ? -30.380 62.264 75.851 1.00 22.14 337 GLY A O 1
ATOM 2397 N N . GLU A 1 338 ? -28.456 61.790 76.945 1.00 16.98 338 GLU A N 1
ATOM 2398 C CA . GLU A 1 338 ? -28.957 60.506 77.438 1.00 17.64 338 GLU A CA 1
ATOM 2399 C C . GLU A 1 338 ? -30.107 60.672 78.475 1.00 17.30 338 GLU A C 1
ATOM 2400 O O . GLU A 1 338 ? -30.352 59.841 79.353 1.00 24.55 338 GLU A O 1
ATOM 2406 N N . TYR A 1 339 ? -30.923 61.733 78.349 1.00 15.37 339 TYR A N 1
ATOM 2407 C CA . TYR A 1 339 ? -32.149 61.985 79.107 1.00 16.88 339 TYR A CA 1
ATOM 2408 C C . TYR A 1 339 ? -33.190 62.654 78.194 1.00 10.49 339 TYR A C 1
ATOM 2409 O O . TYR A 1 339 ? -34.354 62.265 78.219 1.00 10.69 339 TYR A O 1
ATOM 2418 N N . LEU A 1 340 ? -32.824 63.670 77.403 1.00 9.50 340 LEU A N 1
ATOM 2419 C CA . LEU A 1 340 ? -33.756 64.368 76.532 1.00 9.82 340 LEU A CA 1
ATOM 2420 C C . LEU A 1 340 ? -33.854 63.818 75.134 1.00 12.85 340 LEU A C 1
ATOM 2421 O O . LEU A 1 340 ? -34.750 64.211 74.376 1.00 14.61 340 LEU A O 1
ATOM 2426 N N . GLY A 1 341 ? -32.918 62.938 74.775 1.00 14.71 341 GLY A N 1
ATOM 2427 C CA . GLY A 1 341 ? -32.957 62.349 73.451 1.00 18.44 341 GLY A CA 1
ATOM 2428 C C . GLY A 1 341 ? -31.788 62.738 72.576 1.00 18.44 341 GLY A C 1
ATOM 2429 O O . GLY A 1 341 ? -30.994 63.643 72.852 1.00 22.43 341 GLY A O 1
ATOM 2430 N N . ASP A 1 342 ? -31.742 61.985 71.481 1.00 21.49 342 ASP A N 1
ATOM 2431 C CA . ASP A 1 342 ? -30.668 62.081 70.502 1.00 27.07 342 ASP A CA 1
ATOM 2432 C C . ASP A 1 342 ? -30.858 63.170 69.449 1.00 26.07 342 ASP A C 1
ATOM 2433 O O . ASP A 1 342 ? -29.905 63.563 68.765 1.00 23.91 342 ASP A O 1
ATOM 2438 N N . LYS A 1 343 ? -32.103 63.668 69.360 1.00 22.78 343 LYS A N 1
ATOM 2439 C CA . LYS A 1 343 ? -32.451 64.827 68.550 1.00 22.32 343 LYS A CA 1
ATOM 2440 C C . LYS A 1 343 ? -31.892 66.088 69.246 1.00 21.90 343 LYS A C 1
ATOM 2441 O O . LYS A 1 343 ? -31.525 67.092 68.611 1.00 20.42 343 LYS A O 1
ATOM 2447 N N . TYR A 1 344 ? -31.787 65.991 70.588 1.00 20.39 344 TYR A N 1
ATOM 2448 C CA . TYR A 1 344 ? -31.138 66.998 71.396 1.00 16.24 344 TYR A CA 1
ATOM 2449 C C . TYR A 1 344 ? -29.652 66.868 71.111 1.00 18.31 344 TYR A C 1
ATOM 2450 O O . TYR A 1 344 ? -29.079 67.891 70.765 1.00 21.48 344 TYR A O 1
ATOM 2459 N N . LYS A 1 345 ? -28.989 65.706 71.220 1.00 15.62 345 LYS A N 1
ATOM 2460 C CA . LYS A 1 345 ? -27.565 65.557 70.895 1.00 16.06 345 LYS A CA 1
ATOM 2461 C C . LYS A 1 345 ? -27.090 66.167 69.565 1.00 17.81 345 LYS A C 1
ATOM 2462 O O . LYS A 1 345 ? -26.012 66.764 69.461 1.00 15.10 345 LYS A O 1
ATOM 2468 N N . ALA A 1 346 ? -27.935 66.000 68.537 1.00 17.31 346 ALA A N 1
ATOM 2469 C CA . ALA A 1 346 ? -27.684 66.464 67.178 1.00 14.82 346 ALA A CA 1
ATOM 2470 C C . ALA A 1 346 ? -27.643 67.965 67.017 1.00 14.34 346 ALA A C 1
ATOM 2471 O O . ALA A 1 346 ? -26.868 68.495 66.212 1.00 13.88 346 ALA A O 1
ATOM 2473 N N . LEU A 1 347 ? -28.545 68.617 67.781 1.00 14.75 347 LEU A N 1
ATOM 2474 C CA . LEU A 1 347 ? -28.572 70.072 67.888 1.00 11.47 347 LEU A CA 1
ATOM 2475 C C . LEU A 1 347 ? -27.259 70.512 68.528 1.00 9.87 347 LEU A C 1
ATOM 2476 O O . LEU A 1 347 ? -26.572 71.308 67.911 1.00 11.31 347 LEU A O 1
ATOM 2481 N N . SER A 1 348 ? -26.823 70.022 69.692 1.00 5.70 348 SER A N 1
ATOM 2482 C CA . SER A 1 348 ? -25.525 70.373 70.237 1.00 8.91 348 SER A CA 1
ATOM 2483 C C . SER A 1 348 ? -24.396 70.207 69.239 1.00 13.78 348 SER A C 1
ATOM 2484 O O . SER A 1 348 ? -23.567 71.114 69.206 1.00 15.18 348 SER A O 1
ATOM 2487 N N . ARG A 1 349 ? -24.373 69.163 68.370 1.00 14.52 349 ARG A N 1
ATOM 2488 C CA . ARG A 1 349 ? -23.338 69.041 67.336 1.00 15.65 349 ARG A CA 1
ATOM 2489 C C . ARG A 1 349 ? -23.374 70.329 66.526 1.00 11.77 349 ARG A C 1
ATOM 2490 O O . ARG A 1 349 ? -22.349 70.995 66.446 1.00 7.91 349 ARG A O 1
ATOM 2498 N N . GLU A 1 350 ? -24.569 70.709 66.031 1.00 9.24 350 GLU A N 1
ATOM 2499 C CA . GLU A 1 350 ? -24.793 71.965 65.311 1.00 8.69 350 GLU A CA 1
ATOM 2500 C C . GLU A 1 350 ? -24.362 73.226 66.060 1.00 10.33 350 GLU A C 1
ATOM 2501 O O . GLU A 1 350 ? -23.658 74.042 65.468 1.00 9.00 350 GLU A O 1
ATOM 2507 N N . ILE A 1 351 ? -24.714 73.442 67.340 1.00 7.33 351 ILE A N 1
ATOM 2508 C CA . ILE A 1 351 ? -24.296 74.653 68.025 1.00 7.18 351 ILE A CA 1
ATOM 2509 C C . ILE A 1 351 ? -22.790 74.631 68.168 1.00 7.86 351 ILE A C 1
ATOM 2510 O O . ILE A 1 351 ? -22.140 75.610 67.810 1.00 8.36 351 ILE A O 1
ATOM 2515 N N . ALA A 1 352 ? -22.210 73.511 68.589 1.00 6.26 352 ALA A N 1
ATOM 2516 C CA . ALA A 1 352 ? -20.771 73.414 68.655 1.00 6.42 352 ALA A CA 1
ATOM 2517 C C . ALA A 1 352 ? -20.118 73.585 67.293 1.00 10.21 352 ALA A C 1
ATOM 2518 O O . ALA A 1 352 ? -19.083 74.232 67.230 1.00 9.39 352 ALA A O 1
ATOM 2520 N N . GLU A 1 353 ? -20.689 73.077 66.186 1.00 18.52 353 GLU A N 1
ATOM 2521 C CA . GLU A 1 353 ? -20.138 73.255 64.833 1.00 22.10 353 GLU A CA 1
ATOM 2522 C C . GLU A 1 353 ? -20.106 74.744 64.512 1.00 24.03 353 GLU A C 1
ATOM 2523 O O . GLU A 1 353 ? -19.068 75.302 64.149 1.00 26.44 353 GLU A O 1
ATOM 2529 N N . ASN A 1 354 ? -21.237 75.416 64.737 1.00 22.93 354 ASN A N 1
ATOM 2530 C CA . ASN A 1 354 ? -21.341 76.844 64.536 1.00 22.36 354 ASN A CA 1
ATOM 2531 C C . ASN A 1 354 ? -20.398 77.700 65.364 1.00 20.88 354 ASN A C 1
ATOM 2532 O O . ASN A 1 354 ? -19.934 78.746 64.904 1.00 21.54 354 ASN A O 1
ATOM 2537 N N . ILE A 1 355 ? -20.115 77.271 66.595 1.00 17.77 355 ILE A N 1
ATOM 2538 C CA . ILE A 1 355 ? -19.222 78.035 67.440 1.00 14.45 355 ILE A CA 1
ATOM 2539 C C . ILE A 1 355 ? -17.805 77.770 66.954 1.00 14.95 355 ILE A C 1
ATOM 2540 O O . ILE A 1 355 ? -17.017 78.714 66.801 1.00 15.60 355 ILE A O 1
ATOM 2545 N N . ASN A 1 356 ? -17.509 76.498 66.632 1.00 12.48 356 ASN A N 1
ATOM 2546 C CA . ASN A 1 356 ? -16.168 76.129 66.243 1.00 13.30 356 ASN A CA 1
ATOM 2547 C C . ASN A 1 356 ? -15.728 76.760 64.940 1.00 13.11 356 ASN A C 1
ATO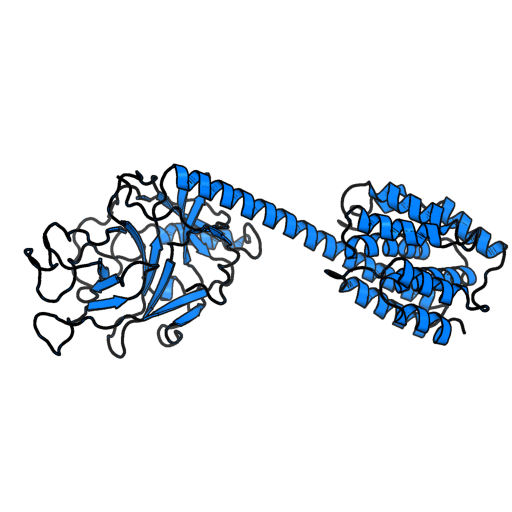M 2548 O O . ASN A 1 356 ? -14.551 76.736 64.596 1.00 17.92 356 ASN A O 1
ATOM 2553 N N . ASN A 1 357 ? -16.662 77.363 64.215 1.00 12.62 357 ASN A N 1
ATOM 2554 C CA . ASN A 1 357 ? -16.349 78.089 62.991 1.00 13.26 357 ASN A CA 1
ATOM 2555 C C . ASN A 1 357 ? -16.657 79.584 63.046 1.00 13.63 357 ASN A C 1
ATOM 2556 O O . ASN A 1 357 ? -16.297 80.344 62.147 1.00 14.51 357 ASN A O 1
ATOM 2561 N N . PHE A 1 358 ? -17.326 80.003 64.122 1.00 12.74 358 PHE A N 1
ATOM 2562 C CA . PHE A 1 358 ? -17.754 81.357 64.371 1.00 9.06 358 PHE A CA 1
ATOM 2563 C C . PHE A 1 358 ? -16.663 82.404 64.314 1.00 9.38 358 PHE A C 1
ATOM 2564 O O . PHE A 1 358 ? -16.965 83.583 64.360 1.00 10.68 358 PHE A O 1
ATOM 2572 N N . GLN A 1 359 ? -15.390 82.032 64.208 1.00 12.49 359 GLN A N 1
ATOM 2573 C CA . GLN A 1 359 ? -14.297 82.972 64.052 1.00 13.58 359 GLN A CA 1
ATOM 2574 C C . GLN A 1 359 ? -14.522 83.926 62.875 1.00 14.21 359 GLN A C 1
ATOM 2575 O O . GLN A 1 359 ? -14.851 83.576 61.735 1.00 13.00 359 GLN A O 1
ATOM 2581 N N . GLY A 1 360 ? -14.409 85.195 63.224 1.00 11.73 360 GLY A N 1
ATOM 2582 C CA . GLY A 1 360 ? -14.629 86.249 62.258 1.00 15.22 360 GLY A CA 1
ATOM 2583 C C . GLY A 1 360 ? -16.099 86.670 62.196 1.00 15.29 360 GLY A C 1
ATOM 2584 O O . GLY A 1 360 ? -16.392 87.775 61.712 1.00 18.20 360 GLY A O 1
ATOM 2585 N N . LYS A 1 361 ? -17.038 85.819 62.659 1.00 9.76 361 LYS A N 1
ATOM 2586 C CA . LYS A 1 361 ? -18.448 86.171 62.676 1.00 4.34 361 LYS A CA 1
ATOM 2587 C C . LYS A 1 361 ? -18.793 87.016 63.901 1.00 4.95 361 LYS A C 1
ATOM 2588 O O . LYS A 1 361 ? -17.997 87.251 64.827 1.00 4.71 361 LYS A O 1
ATOM 2594 N N . THR A 1 362 ? -20.023 87.510 63.830 1.00 2.50 362 THR A N 1
ATOM 2595 C CA . THR A 1 362 ? -20.561 88.471 64.777 1.00 4.79 362 THR A CA 1
ATOM 2596 C C . THR A 1 362 ? -21.752 87.900 65.525 1.00 2.00 362 THR A C 1
ATOM 2597 O O . THR A 1 362 ? -22.602 87.354 64.816 1.00 3.33 362 THR A O 1
ATOM 2601 N N . ILE A 1 363 ? -21.930 88.002 66.860 1.00 2.00 363 ILE A N 1
ATOM 2602 C CA . ILE A 1 363 ? -23.133 87.397 67.447 1.00 3.43 363 ILE A CA 1
ATOM 2603 C C . ILE A 1 363 ? -24.375 88.116 66.963 1.00 3.24 363 ILE A C 1
ATOM 2604 O O . ILE A 1 363 ? -24.258 89.234 66.460 1.00 4.88 363 ILE A O 1
ATOM 2609 N N . ARG A 1 364 ? -25.559 87.497 67.063 1.00 2.00 364 ARG A N 1
ATOM 2610 C CA . ARG A 1 364 ? -26.786 88.150 66.641 1.00 2.00 364 ARG A CA 1
ATOM 2611 C C . ARG A 1 364 ? -27.099 89.390 67.459 1.00 3.37 364 ARG A C 1
ATOM 2612 O O . ARG A 1 364 ? -26.491 89.635 68.501 1.00 4.57 364 ARG A O 1
ATOM 2620 N N . SER A 1 365 ? -28.010 90.235 66.984 1.00 7.63 365 SER A N 1
ATOM 2621 C CA . SER A 1 365 ? -28.310 91.423 67.751 1.00 8.06 365 SER A CA 1
ATOM 2622 C C . SER A 1 365 ? -29.103 91.049 68.984 1.00 8.94 365 SER A C 1
ATOM 2623 O O . SER A 1 365 ? -29.756 90.015 69.042 1.00 11.58 365 SER A O 1
ATOM 2626 N N . TYR A 1 366 ? -28.998 91.953 69.942 1.00 9.36 366 TYR A N 1
ATOM 2627 C CA . TYR A 1 366 ? -29.742 92.026 71.193 1.00 12.30 366 TYR A CA 1
ATOM 2628 C C . TYR A 1 366 ? -31.2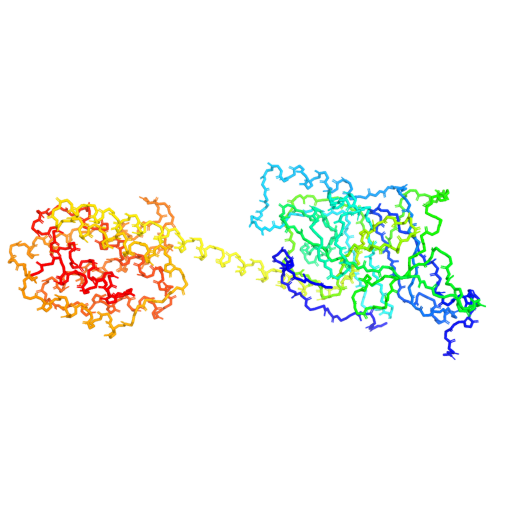34 91.857 70.948 1.00 13.81 366 TYR A C 1
ATOM 2629 O O . TYR A 1 366 ? -31.832 90.971 71.545 1.00 11.68 366 TYR A O 1
ATOM 2638 N N . ASP A 1 367 ? -31.845 92.651 70.044 1.00 13.64 367 ASP A N 1
ATOM 2639 C CA . ASP A 1 367 ? -33.280 92.599 69.756 1.00 14.88 367 ASP A CA 1
ATOM 2640 C C . ASP A 1 367 ? -33.639 91.306 69.027 1.00 15.49 367 ASP A C 1
ATOM 2641 O O . ASP A 1 367 ? -34.749 90.808 69.230 1.00 17.70 367 ASP A O 1
ATOM 2646 N N . ASP A 1 368 ? -32.733 90.703 68.227 1.00 16.24 368 ASP A N 1
ATOM 2647 C CA . ASP A 1 368 ? -32.977 89.436 67.536 1.00 11.00 368 ASP A CA 1
ATOM 2648 C C . ASP A 1 368 ? -32.889 88.235 68.443 1.00 12.17 368 ASP A C 1
ATOM 2649 O O . ASP A 1 368 ? -33.716 87.340 68.335 1.00 7.97 368 ASP A O 1
ATOM 2654 N N . ALA A 1 369 ? -31.873 88.193 69.322 1.00 11.65 369 ALA A N 1
ATOM 2655 C CA . ALA A 1 369 ? -31.686 87.132 70.323 1.00 9.60 369 ALA A CA 1
ATOM 2656 C C . ALA A 1 369 ? -32.821 87.115 71.320 1.00 10.17 369 ALA A C 1
ATOM 2657 O O . ALA A 1 369 ? -33.389 86.061 71.584 1.00 12.12 369 ALA A O 1
ATOM 2659 N N . MET A 1 370 ? -33.191 88.279 71.856 1.00 9.49 370 MET A N 1
ATOM 2660 C CA . MET A 1 370 ? -34.299 88.354 72.788 1.00 6.68 370 MET A CA 1
ATOM 2661 C C . MET A 1 370 ? -35.623 88.081 72.124 1.00 5.36 370 MET A C 1
ATOM 2662 O O . MET A 1 370 ? -36.576 87.779 72.819 1.00 3.01 370 MET A O 1
ATOM 2667 N N . SER A 1 371 ? -35.759 88.160 70.812 1.00 6.02 371 SER A N 1
ATOM 2668 C CA . SER A 1 371 ? -37.025 87.724 70.264 1.00 14.25 371 SER A CA 1
ATOM 2669 C C . SER A 1 371 ? -37.019 86.188 70.246 1.00 16.22 371 SER A C 1
ATOM 2670 O O . SER A 1 371 ? -38.058 85.548 70.458 1.00 16.06 371 SER A O 1
ATOM 2673 N N . SER A 1 372 ? -35.830 85.586 70.058 1.00 13.14 372 SER A N 1
ATOM 2674 C CA . SER A 1 372 ? -35.716 84.143 70.032 1.00 10.53 372 SER A CA 1
ATOM 2675 C C . SER A 1 372 ? -35.946 83.551 71.385 1.00 9.12 372 SER A C 1
ATOM 2676 O O . SER A 1 372 ? -36.825 82.701 71.498 1.00 12.01 372 SER A O 1
ATOM 2679 N N . ILE A 1 373 ? -35.250 83.999 72.438 1.00 9.85 373 ILE A N 1
ATOM 2680 C CA . ILE A 1 373 ? -35.472 83.326 73.708 1.00 7.01 373 ILE A CA 1
ATOM 2681 C C . ILE A 1 373 ? -36.868 83.636 74.233 1.00 9.28 373 ILE A C 1
ATOM 2682 O O . ILE A 1 373 ? -37.370 82.819 74.989 1.00 10.60 373 ILE A O 1
ATOM 2687 N N . ASN A 1 374 ? -37.533 84.733 73.837 1.00 8.40 374 ASN A N 1
ATOM 2688 C CA . ASN A 1 374 ? -38.908 84.998 74.242 1.00 9.72 374 ASN A CA 1
ATOM 2689 C C . ASN A 1 374 ? -39.889 83.997 73.650 1.00 11.28 374 ASN A C 1
ATOM 2690 O O . ASN A 1 374 ? -40.965 83.746 74.207 1.00 11.83 374 ASN A O 1
ATOM 2695 N N . LYS A 1 375 ? -39.480 83.480 72.480 1.00 12.59 375 LYS A N 1
ATOM 2696 C CA . LYS A 1 375 ? -40.200 82.467 71.727 1.00 12.26 375 LYS A CA 1
ATOM 2697 C C . LYS A 1 375 ? -40.069 81.118 72.433 1.00 11.56 375 LYS A C 1
ATOM 2698 O O . LYS A 1 375 ? -41.010 80.322 72.470 1.00 12.87 375 LYS A O 1
ATOM 2704 N N . LEU A 1 376 ? -38.890 80.862 73.013 1.00 8.38 376 LEU A N 1
ATOM 2705 C CA . LEU A 1 376 ? -38.619 79.609 73.681 1.00 8.08 376 LEU A CA 1
ATOM 2706 C C . LEU A 1 376 ? -39.372 79.527 74.982 1.00 2.66 376 LEU A C 1
ATOM 2707 O O . LEU A 1 376 ? -40.090 78.570 75.256 1.00 7.28 376 LEU A O 1
ATOM 2712 N N . MET A 1 377 ? -39.179 80.578 75.773 1.00 8.85 377 MET A N 1
ATOM 2713 C CA . MET A 1 377 ? -39.766 80.708 77.089 1.00 7.98 377 MET A CA 1
ATOM 2714 C C . MET A 1 377 ? -41.263 80.941 77.013 1.00 11.65 377 MET A C 1
ATOM 2715 O O . MET A 1 377 ? -41.946 80.994 78.038 1.00 14.56 377 MET A O 1
ATOM 2720 N N . ALA A 1 378 ? -41.781 81.086 75.789 1.00 12.93 378 ALA A N 1
ATOM 2721 C CA . ALA A 1 378 ? -43.204 81.215 75.555 1.00 11.78 378 ALA A CA 1
ATOM 2722 C C . ALA A 1 378 ? -43.856 79.854 75.465 1.00 13.57 378 ALA A C 1
ATOM 2723 O O . ALA A 1 378 ? -45.054 79.740 75.727 1.00 16.89 378 ALA A O 1
ATOM 2725 N N . ASN A 1 379 ? -43.079 78.828 75.083 1.00 16.58 379 ASN A N 1
ATOM 2726 C CA . ASN A 1 379 ? -43.545 77.452 74.983 1.00 17.17 379 ASN A CA 1
ATOM 2727 C C . ASN A 1 379 ? -44.058 77.059 76.368 1.00 17.63 379 ASN A C 1
ATOM 2728 O O . ASN A 1 379 ? -43.299 77.002 77.339 1.00 19.71 379 ASN A O 1
ATOM 2733 N N . PRO A 1 380 ? -45.366 76.855 76.516 1.00 15.43 380 PRO A N 1
ATOM 2734 C CA . PRO A 1 380 ? -45.998 76.501 77.775 1.00 19.31 380 PRO A CA 1
ATOM 2735 C C . PRO A 1 380 ? -45.640 75.130 78.337 1.00 20.41 380 PRO A C 1
ATOM 2736 O O . PRO A 1 380 ? -45.861 74.893 79.524 1.00 23.64 380 PRO A O 1
ATOM 2740 N N . SER A 1 381 ? -45.114 74.193 77.535 1.00 20.54 381 SER A N 1
ATOM 2741 C CA . SER A 1 381 ? -44.639 72.935 78.081 1.00 19.82 381 SER A CA 1
ATOM 2742 C C . SER A 1 381 ? -43.156 73.010 78.482 1.00 19.81 381 SER A C 1
ATOM 2743 O O . SER A 1 381 ? -42.500 71.976 78.651 1.00 23.32 381 SER A O 1
ATOM 2746 N N . LEU A 1 382 ? -42.632 74.254 78.610 1.00 23.12 382 LEU A N 1
ATOM 2747 C CA . LEU A 1 382 ? -41.290 74.587 79.110 1.00 20.52 382 LEU A CA 1
ATOM 2748 C C . LEU A 1 382 ? -41.445 75.362 80.434 1.00 19.43 382 LEU A C 1
ATOM 2749 O O . LEU A 1 382 ? -41.310 76.599 80.501 1.00 22.05 382 LEU A O 1
ATOM 2754 N N . LYS A 1 383 ? -41.734 74.548 81.481 1.00 19.62 383 LYS A N 1
ATOM 2755 C CA . LYS A 1 383 ? -41.983 74.968 82.854 1.00 16.57 383 LYS A CA 1
ATOM 2756 C C . LYS A 1 383 ? -41.204 74.190 83.915 1.00 18.58 383 LYS A C 1
ATOM 2757 O O . LYS A 1 383 ? -40.834 73.036 83.680 1.00 17.67 383 LYS A O 1
ATOM 2763 N N . ILE A 1 384 ? -40.916 74.848 85.067 1.00 19.49 384 ILE A N 1
ATOM 2764 C CA . ILE A 1 384 ? -40.258 74.297 86.277 1.00 17.99 384 ILE A CA 1
ATOM 2765 C C . ILE A 1 384 ? -41.098 74.461 87.556 1.00 21.15 384 ILE A C 1
ATOM 2766 O O . ILE A 1 384 ? -41.746 75.502 87.763 1.00 25.48 384 ILE A O 1
ATOM 2771 N N . ASN A 1 385 ? -41.107 73.472 88.468 1.00 20.34 385 ASN A N 1
ATOM 2772 C CA . ASN A 1 385 ? -41.756 73.705 89.758 1.00 19.63 385 ASN A CA 1
ATOM 2773 C C . ASN A 1 385 ? -40.773 74.312 90.759 1.00 17.45 385 ASN A C 1
ATOM 2774 O O . ASN A 1 385 ? -39.571 74.066 90.707 1.00 18.49 385 ASN A O 1
ATOM 2779 N N . ALA A 1 386 ? -41.307 75.103 91.697 1.00 19.94 386 ALA A N 1
ATOM 2780 C CA . ALA A 1 386 ? -40.583 75.873 92.717 1.00 18.91 386 ALA A CA 1
ATOM 2781 C C . ALA A 1 386 ? -39.430 75.241 93.484 1.00 19.16 386 ALA A C 1
ATOM 2782 O O . ALA A 1 386 ? -38.541 75.908 94.022 1.00 18.75 386 ALA A O 1
ATOM 2784 N N . THR A 1 387 ? -39.469 73.915 93.479 1.00 19.15 387 THR A N 1
ATOM 2785 C CA . THR A 1 387 ? -38.489 73.089 94.140 1.00 18.06 387 THR A CA 1
ATOM 2786 C C . THR A 1 387 ? -37.317 72.904 93.185 1.00 19.74 387 THR A C 1
ATOM 2787 O O . THR A 1 387 ? -36.162 72.991 93.604 1.00 18.51 387 THR A O 1
ATOM 2791 N N . ASP A 1 388 ? -37.595 72.656 91.898 1.00 17.47 388 ASP A N 1
ATOM 2792 C CA . ASP A 1 388 ? -36.546 72.577 90.894 1.00 17.79 388 ASP A CA 1
ATOM 2793 C C . ASP A 1 388 ? -35.943 73.939 90.597 1.00 13.28 388 ASP A C 1
ATOM 2794 O O . ASP A 1 388 ? -34.729 74.029 90.434 1.00 16.16 388 ASP A O 1
ATOM 2799 N N . LYS A 1 389 ? -36.748 75.004 90.528 1.00 6.84 389 LYS A N 1
ATOM 2800 C CA . LYS A 1 389 ? -36.271 76.350 90.296 1.00 4.96 389 LYS A CA 1
ATOM 2801 C C . LYS A 1 389 ? -35.297 76.670 91.405 1.00 6.77 389 LYS A C 1
ATOM 2802 O O . LYS A 1 389 ? -34.156 77.033 91.122 1.00 4.95 389 LYS A O 1
ATOM 2808 N N . GLU A 1 390 ? -35.699 76.402 92.658 1.00 4.05 390 GLU A N 1
ATOM 2809 C CA . GLU A 1 390 ? -34.856 76.646 93.817 1.00 4.99 390 GLU A CA 1
ATOM 2810 C C . GLU A 1 390 ? -33.507 75.936 93.751 1.00 5.09 390 GLU A C 1
ATOM 2811 O O . GLU A 1 390 ? -32.489 76.480 94.171 1.00 5.66 390 GLU A O 1
ATOM 2817 N N . ALA A 1 391 ? -33.465 74.736 93.170 1.00 5.36 391 ALA A N 1
ATOM 2818 C CA . ALA A 1 391 ? -32.245 73.971 93.015 1.00 3.26 391 ALA A CA 1
ATOM 2819 C C . ALA A 1 391 ? -31.306 74.601 92.010 1.00 6.68 391 ALA A C 1
ATOM 2820 O O . ALA A 1 391 ? -30.102 74.560 92.246 1.00 9.23 391 ALA A O 1
ATOM 2822 N N . ILE A 1 392 ? -31.795 75.221 90.921 1.00 4.84 392 ILE A N 1
ATOM 2823 C CA . ILE A 1 392 ? -30.922 75.823 89.909 1.00 2.62 392 ILE A CA 1
ATOM 2824 C C . ILE A 1 392 ? -30.289 77.116 90.391 1.00 3.54 392 ILE A C 1
ATOM 2825 O O . ILE A 1 392 ? -29.105 77.410 90.186 1.00 2.00 392 ILE A O 1
ATOM 2830 N N . VAL A 1 393 ? -31.148 77.895 91.048 1.00 2.47 393 VAL A N 1
ATOM 2831 C CA . VAL A 1 393 ? -30.748 79.140 91.650 1.00 2.00 393 VAL A CA 1
ATOM 2832 C C . VAL A 1 393 ? -29.649 78.841 92.641 1.00 2.00 393 VAL A C 1
ATOM 2833 O O . VAL A 1 393 ? -28.544 79.318 92.429 1.00 3.21 393 VAL A O 1
ATOM 2837 N N . ASN A 1 394 ? -29.892 77.986 93.641 1.00 3.81 394 ASN A N 1
ATOM 2838 C CA . ASN A 1 394 ? -28.887 77.625 94.631 1.00 2.24 394 ASN A CA 1
ATOM 2839 C C . ASN A 1 394 ? -27.594 77.019 94.083 1.00 4.68 394 ASN A C 1
ATOM 2840 O O . ASN A 1 394 ? -26.518 77.144 94.674 1.00 2.00 394 ASN A O 1
ATOM 2845 N N . ALA A 1 395 ? -27.690 76.363 92.925 1.00 2.00 395 ALA A N 1
ATOM 2846 C CA . ALA A 1 395 ? -26.530 75.839 92.228 1.00 3.56 395 ALA A CA 1
ATOM 2847 C C . ALA A 1 395 ? -25.709 76.970 91.633 1.00 3.24 395 ALA A C 1
ATOM 2848 O O . ALA A 1 395 ? -24.479 76.908 91.628 1.00 5.89 395 ALA A O 1
ATOM 2850 N N . TRP A 1 396 ? -26.360 78.017 91.127 1.00 2.00 396 TRP A N 1
ATOM 2851 C CA . TRP A 1 396 ? -25.612 79.167 90.684 1.00 2.00 396 TRP A CA 1
ATOM 2852 C C . TRP A 1 396 ? -25.015 79.947 91.855 1.00 2.87 396 TRP A C 1
ATOM 2853 O O . TRP A 1 396 ? -23.881 80.399 91.762 1.00 3.91 396 TRP A O 1
ATOM 2864 N N . LYS A 1 397 ? -25.683 80.074 93.011 1.00 2.00 397 LYS A N 1
ATOM 2865 C CA . LYS A 1 397 ? -25.164 80.761 94.189 1.00 2.00 397 LYS A CA 1
ATOM 2866 C C . LYS A 1 397 ? -23.875 80.185 94.717 1.00 2.00 397 LYS A C 1
ATOM 2867 O O . LYS A 1 397 ? -23.124 80.860 95.397 1.00 2.00 397 LYS A O 1
ATOM 2873 N N . ALA A 1 398 ? -23.609 78.912 94.440 1.00 4.06 398 ALA A N 1
ATOM 2874 C CA . ALA A 1 398 ? -22.396 78.257 94.882 1.00 2.00 398 ALA A CA 1
ATOM 2875 C C . ALA A 1 398 ? -21.329 78.164 93.798 1.00 5.29 398 ALA A C 1
ATOM 2876 O O . ALA A 1 398 ? -20.171 77.812 94.057 1.00 6.49 398 ALA A O 1
ATOM 2878 N N . PHE A 1 399 ? -21.689 78.511 92.557 1.00 4.17 399 PHE A N 1
ATOM 2879 C CA . PHE A 1 399 ? -20.747 78.560 91.456 1.00 2.00 399 PHE A CA 1
ATOM 2880 C C . PHE A 1 399 ? -19.557 79.438 91.809 1.00 2.00 399 PHE A C 1
ATOM 2881 O O . PHE A 1 399 ? -19.687 80.466 92.456 1.00 2.00 399 PHE A O 1
ATOM 2889 N N . ASN A 1 400 ? -18.361 78.990 91.481 1.00 2.81 400 ASN A N 1
ATOM 2890 C CA . ASN A 1 400 ? -17.149 79.747 91.718 1.00 2.99 400 ASN A CA 1
ATOM 2891 C C . ASN A 1 400 ? -16.887 80.506 90.434 1.00 4.36 400 ASN A C 1
ATOM 2892 O O . ASN A 1 400 ? -16.307 80.024 89.468 1.00 8.82 400 ASN A O 1
ATOM 2897 N N . ALA A 1 401 ? -17.386 81.734 90.422 1.00 8.62 401 ALA A N 1
ATOM 2898 C CA . ALA A 1 401 ? -17.167 82.644 89.326 1.00 6.26 401 ALA A CA 1
ATOM 2899 C C . ALA A 1 401 ? -15.682 82.886 89.206 1.00 7.97 401 ALA A C 1
ATOM 2900 O O . ALA A 1 401 ? -15.199 82.856 88.084 1.00 14.04 401 ALA A O 1
ATOM 2902 N N . GLU A 1 402 ? -14.941 83.019 90.322 1.00 7.11 402 GLU A N 1
ATOM 2903 C CA . GLU A 1 402 ? -13.515 83.313 90.291 1.00 10.43 402 GLU A CA 1
ATOM 2904 C C . GLU A 1 402 ? -12.664 82.275 89.626 1.00 6.42 402 GLU A C 1
ATOM 2905 O O . GLU A 1 402 ? -11.661 82.633 89.024 1.00 6.24 402 GLU A O 1
ATOM 2911 N N . ASP A 1 403 ? -13.020 80.998 89.722 1.00 7.52 403 ASP A N 1
ATOM 2912 C CA . ASP A 1 403 ? -12.220 79.998 89.031 1.00 9.57 403 ASP A CA 1
ATOM 2913 C C . ASP A 1 403 ? -12.603 79.834 87.558 1.00 10.75 403 ASP A C 1
ATOM 2914 O O . ASP A 1 403 ? -11.729 79.542 86.736 1.00 9.27 403 ASP A O 1
ATOM 2919 N N . MET A 1 404 ? -13.880 80.079 87.202 1.00 9.32 404 MET A N 1
ATOM 2920 C CA . MET A 1 404 ? -14.343 80.120 85.820 1.00 9.60 404 MET A CA 1
ATOM 2921 C C . MET A 1 404 ? -13.657 81.279 85.099 1.00 11.07 404 MET A C 1
ATOM 2922 O O . MET A 1 404 ? -13.446 81.269 83.881 1.00 12.64 404 MET A O 1
ATOM 2927 N N . GLY A 1 405 ? -13.293 82.283 85.911 1.00 9.86 405 GLY A N 1
ATOM 2928 C CA . GLY A 1 405 ? -12.525 83.424 85.476 1.00 9.80 405 GLY A CA 1
ATOM 2929 C C . GLY A 1 405 ? -11.127 82.957 85.136 1.00 13.07 405 GLY A C 1
ATOM 2930 O O . GLY A 1 405 ? -10.709 83.072 83.992 1.00 10.20 405 GLY A O 1
ATOM 2931 N N . ASN A 1 406 ? -10.437 82.359 86.111 1.00 14.00 406 ASN A N 1
ATOM 2932 C CA . ASN A 1 406 ? -9.101 81.822 85.935 1.00 17.76 406 ASN A CA 1
ATOM 2933 C C . ASN A 1 406 ? -8.935 80.821 84.811 1.00 19.49 406 ASN A C 1
ATOM 2934 O O . ASN A 1 406 ? -7.795 80.608 84.407 1.00 23.35 406 ASN A O 1
ATOM 2939 N N . LYS A 1 407 ? -9.987 80.203 84.259 1.00 18.91 407 LYS A N 1
ATOM 2940 C CA . LYS A 1 407 ? -9.830 79.288 83.133 1.00 23.25 407 LYS A CA 1
ATOM 2941 C C . LYS A 1 407 ? -9.463 79.905 81.786 1.00 22.83 407 LYS A C 1
ATOM 2942 O O . LYS A 1 407 ? -10.223 80.577 81.088 1.00 19.25 407 LYS A O 1
ATOM 2948 N N . PHE A 1 408 ? -8.139 79.689 81.690 1.00 28.46 408 PHE A N 1
ATOM 2949 C CA . PHE A 1 408 ? -7.091 79.840 80.660 1.00 27.17 408 PHE A CA 1
ATOM 2950 C C . PHE A 1 408 ? -5.806 79.256 81.217 1.00 31.39 408 PHE A C 1
ATOM 2951 O O . PHE A 1 408 ? -4.754 79.401 80.596 1.00 27.10 408 PHE A O 1
ATOM 2959 N N . ALA A 1 409 ? -5.928 78.586 82.386 1.00 35.70 409 ALA A N 1
ATOM 2960 C CA . ALA A 1 409 ? -4.859 77.943 83.165 1.00 42.21 409 ALA A CA 1
ATOM 2961 C C . ALA A 1 409 ? -5.101 76.478 83.626 1.00 48.34 409 ALA A C 1
ATOM 2962 O O . ALA A 1 409 ? -4.203 75.616 83.562 1.00 49.56 409 ALA A O 1
ATOM 2964 N N . ALA A 1 410 ? -6.306 76.162 84.134 1.00 47.67 410 ALA A N 1
ATOM 2965 C CA . ALA A 1 410 ? -6.648 74.797 84.538 1.00 45.60 410 ALA A CA 1
ATOM 2966 C C . ALA A 1 410 ? -7.623 74.114 83.562 1.00 47.24 410 ALA A C 1
ATOM 2967 O O . ALA A 1 410 ? -8.422 73.219 83.882 1.00 48.80 410 ALA A O 1
ATOM 2969 N N . LEU A 1 411 ? -7.490 74.606 82.322 1.00 44.70 411 LEU A N 1
ATOM 2970 C CA . LEU A 1 411 ? -8.217 74.179 81.140 1.00 43.12 411 LEU A CA 1
ATOM 2971 C C . LEU A 1 411 ? -7.217 74.082 79.974 1.00 44.77 411 LEU A C 1
ATOM 2972 O O . LEU A 1 411 ? -7.243 73.142 79.166 1.00 41.89 411 LEU A O 1
ATOM 2977 N N . GLY A 1 412 ? -6.292 75.067 79.954 1.00 45.29 412 GLY A N 1
ATOM 2978 C CA . GLY A 1 412 ? -5.236 75.226 78.954 1.00 45.69 412 GLY A CA 1
ATOM 2979 C C . GLY A 1 412 ? -4.659 76.662 78.867 1.00 46.39 412 GLY A C 1
ATOM 2980 O O . GLY A 1 412 ? -3.722 77.010 79.604 1.00 48.91 412 GLY A O 1
ATOM 2981 N N . LYS A 1 413 ? -5.219 77.513 77.965 1.00 45.42 413 LYS A N 1
ATOM 2982 C CA . LYS A 1 413 ? -4.795 78.904 77.664 1.00 37.67 413 LYS A CA 1
ATOM 2983 C C . LYS A 1 413 ? -5.957 79.760 77.109 1.00 30.30 413 LYS A C 1
ATOM 2984 O O . LYS A 1 413 ? -5.856 80.700 76.316 1.00 24.24 413 LYS A O 1
ATOM 2990 N N . THR A 1 414 ? -7.088 79.394 77.677 1.00 23.81 414 THR A N 1
ATOM 2991 C CA . THR A 1 414 ? -8.422 79.818 77.325 1.00 25.93 414 THR A CA 1
ATOM 2992 C C . THR A 1 414 ? -8.900 81.237 77.724 1.00 30.48 414 THR A C 1
ATOM 2993 O O . THR A 1 414 ? -9.332 81.328 78.872 1.00 30.04 414 THR A O 1
ATOM 2997 N N . PHE A 1 415 ? -8.841 82.332 76.890 1.00 28.77 415 PHE A N 1
ATOM 2998 C CA . PHE A 1 415 ? -9.379 83.738 76.979 1.00 24.33 415 PHE A CA 1
ATOM 2999 C C . PHE A 1 415 ? -8.415 84.947 77.040 1.00 24.20 415 PHE A C 1
ATOM 3000 O O . PHE A 1 415 ? -8.412 85.654 76.027 1.00 23.69 415 PHE A O 1
ATOM 3008 N N . LYS A 1 416 ? -7.726 85.215 78.206 1.00 23.94 416 LYS A N 1
ATOM 3009 C CA . LYS A 1 416 ? -6.701 86.223 78.651 1.00 24.64 416 LYS A CA 1
ATOM 3010 C C . LYS A 1 416 ? -7.131 87.212 79.772 1.00 24.56 416 LYS A C 1
ATOM 3011 O O . LYS A 1 416 ? -8.163 87.867 79.634 1.00 26.88 416 LYS A O 1
ATOM 3017 N N . ALA A 1 417 ? -6.384 87.379 80.895 1.00 22.28 417 ALA A N 1
ATOM 3018 C CA . ALA A 1 417 ? -6.663 88.272 82.054 1.00 17.42 417 ALA A CA 1
ATOM 3019 C C . ALA A 1 417 ? -7.932 88.158 82.918 1.00 19.41 417 ALA A C 1
ATOM 3020 O O . ALA A 1 417 ? -9.027 88.368 82.391 1.00 18.23 417 ALA A O 1
ATOM 3022 N N . ALA A 1 418 ? -7.856 87.882 84.244 1.00 16.23 418 ALA A N 1
ATOM 3023 C CA . ALA A 1 418 ? -9.032 87.747 85.118 1.00 12.16 418 ALA A CA 1
ATOM 3024 C C . ALA A 1 418 ? -9.783 89.008 85.643 1.00 11.93 418 ALA A C 1
ATOM 3025 O O . ALA A 1 418 ? -9.780 89.513 86.777 1.00 3.83 418 ALA A O 1
ATOM 3027 N N . ASP A 1 419 ? -10.368 89.495 84.544 1.00 16.29 419 ASP A N 1
ATOM 3028 C CA . ASP A 1 419 ? -11.335 90.562 84.312 1.00 10.72 419 ASP A CA 1
ATOM 3029 C C . ASP A 1 419 ? -12.636 89.886 83.918 1.00 8.31 419 ASP A C 1
ATOM 3030 O O . ASP A 1 419 ? -13.688 90.501 83.771 1.00 4.67 419 ASP A O 1
ATOM 3035 N N . TYR A 1 420 ? -12.440 88.588 83.639 1.00 5.69 420 TYR A N 1
ATOM 3036 C CA . TYR A 1 420 ? -13.397 87.589 83.261 1.00 3.00 420 TYR A CA 1
ATOM 3037 C C . TYR A 1 420 ? -14.049 87.040 84.475 1.00 3.59 420 TYR A C 1
ATOM 3038 O O . TYR A 1 420 ? -15.170 86.574 84.326 1.00 5.72 420 TYR A O 1
ATOM 3047 N N . ALA A 1 421 ? -13.421 87.059 85.659 1.00 2.00 421 ALA A N 1
ATOM 3048 C CA . ALA A 1 421 ? -14.106 86.574 86.846 1.00 2.00 421 ALA A CA 1
ATOM 3049 C C . ALA A 1 421 ? -15.361 87.383 87.137 1.00 3.56 421 ALA A C 1
ATOM 3050 O O . ALA A 1 421 ? -16.387 86.841 87.535 1.00 6.36 421 ALA A O 1
ATOM 3052 N N . ILE A 1 422 ? -15.235 88.683 86.834 1.00 3.30 422 ILE A N 1
ATOM 3053 C CA . ILE A 1 422 ? -16.252 89.714 86.927 1.00 2.00 422 ILE A CA 1
ATOM 3054 C C . ILE A 1 422 ? -17.365 89.415 85.961 1.00 5.65 422 ILE A C 1
ATOM 3055 O O . ILE A 1 422 ? -18.532 89.504 86.349 1.00 8.76 422 ILE A O 1
ATOM 3060 N N . LYS A 1 423 ? -17.021 89.063 84.718 1.00 5.24 423 LYS A N 1
ATOM 3061 C CA . LYS A 1 423 ? -18.029 88.770 83.700 1.00 3.81 423 LYS A CA 1
ATOM 3062 C C . LYS A 1 423 ? -18.768 87.486 84.000 1.00 3.18 423 LYS A C 1
ATOM 3063 O O . LYS A 1 423 ? -19.996 87.426 83.919 1.00 2.00 423 LYS A O 1
ATOM 3069 N N . ALA A 1 424 ? -17.986 86.492 84.435 1.00 2.00 424 ALA A N 1
ATOM 3070 C CA . ALA A 1 424 ? -18.508 85.204 84.853 1.00 3.81 424 ALA A CA 1
ATOM 3071 C C . ALA A 1 424 ? -19.418 85.349 86.068 1.00 3.10 424 ALA A C 1
ATOM 3072 O O . ALA A 1 424 ? -20.425 84.654 86.145 1.00 6.93 424 ALA A O 1
ATOM 3074 N N . ASN A 1 425 ? -19.142 86.256 87.012 1.00 3.52 425 ASN A N 1
ATOM 3075 C CA . ASN A 1 425 ? -20.042 86.508 88.134 1.00 2.98 425 ASN A CA 1
ATOM 3076 C C . ASN A 1 425 ? -21.320 87.204 87.683 1.00 6.13 425 ASN A C 1
ATOM 3077 O O . ASN A 1 425 ? -22.404 87.004 88.260 1.00 6.32 425 ASN A O 1
ATOM 3082 N N . ASN A 1 426 ? -21.225 88.036 86.637 1.00 5.42 426 ASN A N 1
ATOM 3083 C CA . ASN A 1 426 ? -22.444 88.655 86.181 1.00 5.26 426 ASN A CA 1
ATOM 3084 C C . ASN A 1 426 ? -23.328 87.637 85.520 1.00 5.93 426 ASN A C 1
ATOM 3085 O O . ASN A 1 426 ? -24.507 87.638 85.835 1.00 6.91 426 ASN A O 1
ATOM 3090 N N . ILE A 1 427 ? -22.799 86.715 84.704 1.00 4.16 427 ILE A N 1
ATOM 3091 C CA . ILE A 1 427 ? -23.618 85.673 84.088 1.00 3.96 427 ILE A CA 1
ATOM 3092 C C . ILE A 1 427 ? -24.349 84.881 85.156 1.00 2.00 427 ILE A C 1
ATOM 3093 O O . ILE A 1 427 ? -25.522 84.570 85.013 1.00 2.00 427 ILE A O 1
ATOM 3098 N N . ARG A 1 428 ? -23.650 84.661 86.268 1.00 2.00 428 ARG A N 1
ATOM 3099 C CA . ARG A 1 428 ? -24.191 83.944 87.406 1.00 3.11 428 ARG A CA 1
ATOM 3100 C C . ARG A 1 428 ? -25.364 84.685 88.020 1.00 3.51 428 ARG A C 1
ATOM 3101 O O . ARG A 1 428 ? -26.476 84.171 87.958 1.00 2.00 428 ARG A O 1
ATOM 3109 N N . GLU A 1 429 ? -25.164 85.896 88.558 1.00 6.57 429 GLU A N 1
ATOM 3110 C CA . GLU A 1 429 ? -26.246 86.674 89.156 1.00 5.16 429 GLU A CA 1
ATOM 3111 C C . GLU A 1 429 ? -27.419 86.898 88.210 1.00 8.45 429 GLU A C 1
ATOM 3112 O O . GLU A 1 429 ? -28.582 86.919 88.625 1.00 9.25 429 GLU A O 1
ATOM 3118 N N . LYS A 1 430 ? -27.084 87.036 86.920 1.00 3.75 430 LYS A N 1
ATOM 3119 C CA . LYS A 1 430 ? -28.068 87.257 85.891 1.00 3.60 430 LYS A CA 1
ATOM 3120 C C . LYS A 1 430 ? -28.701 85.969 85.370 1.00 5.06 430 LYS A C 1
ATOM 3121 O O . LYS A 1 430 ? -29.755 86.019 84.738 1.00 6.08 430 LYS A O 1
ATOM 3127 N N . SER A 1 431 ? -28.115 84.787 85.579 1.00 5.23 431 SER A N 1
ATOM 3128 C CA . SER A 1 431 ? -28.825 83.563 85.259 1.00 3.55 431 SER A CA 1
ATOM 3129 C C . SER A 1 431 ? -29.769 83.319 86.421 1.00 2.00 431 SER A C 1
ATOM 3130 O O . SER A 1 431 ? -30.882 82.850 86.210 1.00 2.00 431 SER A O 1
ATOM 3133 N N . ILE A 1 432 ? -29.378 83.691 87.652 1.00 3.55 432 ILE A N 1
ATOM 3134 C CA . ILE A 1 432 ? -30.212 83.522 88.832 1.00 2.00 432 ILE A CA 1
ATOM 3135 C C . ILE A 1 432 ? -31.484 84.294 88.625 1.00 2.00 432 ILE A C 1
ATOM 3136 O O . ILE A 1 432 ? -32.543 83.682 88.694 1.00 2.00 432 ILE A O 1
ATOM 3141 N N . GLU A 1 433 ? -31.401 85.593 88.329 1.00 4.03 433 GLU A N 1
ATOM 3142 C CA . GLU A 1 433 ? -32.574 86.352 87.876 1.00 5.84 433 GLU A CA 1
ATOM 3143 C C . GLU A 1 433 ? -32.931 85.754 86.527 1.00 3.76 433 GLU A C 1
ATOM 3144 O O . GLU A 1 433 ? -32.034 85.383 85.769 1.00 7.47 433 GLU A O 1
ATOM 3150 N N . GLY A 1 434 ? -34.178 85.600 86.145 1.00 2.00 434 GLY A N 1
ATOM 3151 C CA . GLY A 1 434 ? -34.382 84.857 84.918 1.00 2.00 434 GLY A CA 1
ATOM 3152 C C . GLY A 1 434 ? -34.873 83.522 85.404 1.00 5.22 434 GLY A C 1
ATOM 3153 O O . GLY A 1 434 ? -35.972 83.137 85.009 1.00 10.68 434 GLY A O 1
ATOM 3154 N N . TYR A 1 435 ? -34.127 82.776 86.246 1.00 5.51 435 TYR A N 1
ATOM 3155 C CA . TYR A 1 435 ? -34.721 81.580 86.825 1.00 2.00 435 TYR A CA 1
ATOM 3156 C C . TYR A 1 435 ? -35.660 82.111 87.891 1.00 2.00 435 TYR A C 1
ATOM 3157 O O . TYR A 1 435 ? -36.796 81.671 87.954 1.00 2.00 435 TYR A O 1
ATOM 3166 N N . GLN A 1 436 ? -35.263 83.136 88.647 1.00 2.00 436 GLN A N 1
ATOM 3167 C CA . GLN A 1 436 ? -36.070 83.762 89.684 1.00 2.77 436 GLN A CA 1
ATOM 3168 C C . GLN A 1 436 ? -37.217 84.622 89.176 1.00 4.98 436 GLN A C 1
ATOM 3169 O O . GLN A 1 436 ? -38.328 84.552 89.724 1.00 2.00 436 GLN A O 1
ATOM 3175 N N . THR A 1 437 ? -36.943 85.454 88.145 1.00 5.04 437 THR A N 1
ATOM 3176 C CA . THR A 1 437 ? -37.956 86.362 87.598 1.00 4.28 437 THR A CA 1
ATOM 3177 C C . THR A 1 437 ? -38.428 86.067 86.171 1.00 2.76 437 THR A C 1
ATOM 3178 O O . THR A 1 437 ? -39.464 86.570 85.747 1.00 5.04 437 THR A O 1
ATOM 3182 N N . GLY A 1 438 ? -37.766 85.239 85.374 1.00 2.52 438 GLY A N 1
ATOM 3183 C CA . GLY A 1 438 ? -38.215 84.980 84.014 1.00 6.37 438 GLY A CA 1
ATOM 3184 C C . GLY A 1 438 ? -37.827 86.126 83.092 1.00 9.49 438 GLY A C 1
ATOM 3185 O O . GLY A 1 438 ? -38.405 86.275 82.005 1.00 14.87 438 GLY A O 1
ATOM 3186 N N . ASN A 1 439 ? -36.851 86.934 83.557 1.00 6.33 439 ASN A N 1
ATOM 3187 C CA . ASN A 1 439 ? -36.314 88.053 82.818 1.00 3.17 439 ASN A CA 1
ATOM 3188 C C . ASN A 1 439 ? -34.882 87.766 82.417 1.00 2.00 439 ASN A C 1
ATOM 3189 O O . ASN A 1 439 ? -33.928 87.983 83.172 1.00 3.18 439 ASN A O 1
ATOM 3194 N N . TRP A 1 440 ? -34.730 87.300 81.177 1.00 2.00 440 TRP A N 1
ATOM 3195 C CA . TRP A 1 440 ? -33.398 87.018 80.660 1.00 3.20 440 TRP A CA 1
ATOM 3196 C C . TRP A 1 440 ? -32.727 88.217 80.010 1.00 2.78 440 TRP A C 1
ATOM 3197 O O . TRP A 1 440 ? -31.639 88.121 79.443 1.00 3.59 440 TRP A O 1
ATOM 3208 N N . GLY A 1 441 ? -33.378 89.374 80.114 1.00 2.00 441 GLY A N 1
ATOM 3209 C CA . GLY A 1 441 ? -32.869 90.631 79.603 1.00 2.23 441 GLY A CA 1
ATOM 3210 C C . GLY A 1 441 ? -31.516 90.987 80.200 1.00 2.00 441 GLY A C 1
ATOM 3211 O O . GLY A 1 441 ? -30.579 91.136 79.434 1.00 4.65 441 GLY A O 1
ATOM 3212 N N . PRO A 1 442 ? -31.290 91.103 81.508 1.00 2.00 442 PRO A N 1
ATOM 3213 C CA . PRO A 1 442 ? -29.972 91.289 82.102 1.00 3.35 442 PRO A CA 1
ATOM 3214 C C . PRO A 1 442 ? -28.886 90.326 81.669 1.00 3.28 442 PRO A C 1
ATOM 3215 O O . PRO A 1 442 ? -27.725 90.715 81.564 1.00 6.16 442 PRO A O 1
ATOM 3219 N N . LEU A 1 443 ? -29.267 89.081 81.378 1.00 4.65 443 LEU A N 1
ATOM 3220 C CA . LEU A 1 443 ? -28.311 88.096 80.913 1.00 3.71 443 LEU A CA 1
ATOM 3221 C C . LEU A 1 443 ? -27.917 88.372 79.488 1.00 2.00 443 LEU A C 1
ATOM 3222 O O . LEU A 1 443 ? -26.718 88.392 79.219 1.00 7.95 443 LEU A O 1
ATOM 3227 N N . MET A 1 444 ? -28.883 88.556 78.584 1.00 2.00 444 MET A N 1
ATOM 3228 C CA . MET A 1 444 ? -28.558 88.712 77.176 1.00 2.00 444 MET A CA 1
ATOM 3229 C C . MET A 1 444 ? -27.912 90.046 76.880 1.00 2.00 444 MET A C 1
ATOM 3230 O O . MET A 1 444 ? -27.046 90.179 76.027 1.00 2.00 444 MET A O 1
ATOM 3235 N N . LEU A 1 445 ? -28.237 91.021 77.705 1.00 2.00 445 LEU A N 1
ATOM 3236 C CA . LEU A 1 445 ? -27.723 92.372 77.588 1.00 4.98 445 LEU A CA 1
ATOM 3237 C C . LEU A 1 445 ? -26.276 92.506 78.039 1.00 2.44 445 LEU A C 1
ATOM 3238 O O . LEU A 1 445 ? -25.507 93.276 77.485 1.00 5.35 445 LEU A O 1
ATOM 3243 N N . GLU A 1 446 ? -25.877 91.757 79.047 1.00 3.10 446 GLU A N 1
ATOM 3244 C CA . GLU A 1 446 ? -24.516 91.733 79.542 1.00 4.34 446 GLU A CA 1
ATOM 3245 C C . GLU A 1 446 ? -23.601 91.162 78.477 1.00 4.83 446 GLU A C 1
ATOM 3246 O O . GLU A 1 446 ? -22.458 91.611 78.361 1.00 5.43 446 GLU A O 1
ATOM 3252 N N . VAL A 1 447 ? -24.100 90.200 77.672 1.00 6.67 447 VAL A N 1
ATOM 3253 C CA . VAL A 1 447 ? -23.281 89.541 76.653 1.00 3.25 447 VAL A CA 1
ATOM 3254 C C . VAL A 1 447 ? -23.012 90.537 75.539 1.00 4.20 447 VAL A C 1
ATOM 3255 O O . VAL A 1 447 ? -21.873 90.658 75.079 1.00 4.95 447 VAL A O 1
ATOM 3259 N N . GLU A 1 448 ? -24.060 91.280 75.149 1.00 4.22 448 GLU A N 1
ATOM 3260 C CA . GLU A 1 448 ? -23.905 92.337 74.167 1.00 4.35 448 GLU A CA 1
ATOM 3261 C C . GLU A 1 448 ? -22.956 93.416 74.671 1.00 4.43 448 GLU A C 1
ATOM 3262 O O . GLU A 1 448 ? -22.072 93.832 73.919 1.00 4.63 448 GLU A O 1
ATOM 3268 N N . SER A 1 449 ? -23.061 93.808 75.950 1.00 2.00 449 SER A N 1
ATOM 3269 C CA . SER A 1 449 ? -22.146 94.749 76.579 1.00 3.04 449 SER A CA 1
ATOM 3270 C C . SER A 1 449 ? -20.705 94.390 76.316 1.00 5.02 449 SER A C 1
ATOM 3271 O O . SER A 1 449 ? -19.926 95.270 75.964 1.00 6.80 449 SER A O 1
ATOM 3274 N N . TRP A 1 450 ? -20.365 93.097 76.420 1.00 4.55 450 TRP A N 1
ATOM 3275 C CA . TRP A 1 450 ? -19.002 92.633 76.213 1.00 4.36 450 TRP A CA 1
ATOM 3276 C C . TRP A 1 450 ? -18.506 92.921 74.831 1.00 6.29 450 TRP A C 1
ATOM 3277 O O . TRP A 1 450 ? -17.353 93.334 74.703 1.00 5.33 450 TRP A O 1
ATOM 3288 N N . VAL A 1 451 ? -19.385 92.706 73.834 1.00 2.50 451 VAL A N 1
ATOM 3289 C CA . VAL A 1 451 ? -19.027 92.976 72.452 1.00 5.49 451 VAL A CA 1
ATOM 3290 C C . VAL A 1 451 ? -18.870 94.489 72.267 1.00 8.78 451 VAL A C 1
ATOM 3291 O O . VAL A 1 451 ? -17.779 94.951 71.910 1.00 9.98 451 VAL A O 1
ATOM 3295 N N . ILE A 1 452 ? -19.923 95.265 72.569 1.00 7.63 452 ILE A N 1
ATOM 3296 C CA . ILE A 1 452 ? -19.911 96.723 72.466 1.00 9.50 452 ILE A CA 1
ATOM 3297 C C . ILE A 1 452 ? -18.697 97.356 73.131 1.00 6.81 452 ILE A C 1
ATOM 3298 O O . ILE A 1 452 ? -17.994 98.107 72.455 1.00 10.15 452 ILE A O 1
ATOM 3303 N N . SER A 1 453 ? -18.356 97.045 74.388 1.00 6.97 453 SER A N 1
ATOM 3304 C CA . SER A 1 453 ? -17.181 97.660 74.979 1.00 6.48 453 SER A CA 1
ATOM 3305 C C . SER A 1 453 ? -15.874 97.106 74.420 1.00 7.97 453 SER A C 1
ATOM 3306 O O . SER A 1 453 ? -14.800 97.363 74.974 1.00 9.04 453 SER A O 1
ATOM 3309 N N . GLY A 1 454 ? -15.951 96.330 73.314 1.00 8.05 454 GLY A N 1
ATOM 3310 C CA . GLY A 1 454 ? -14.751 95.918 72.591 1.00 11.15 454 GLY A CA 1
ATOM 3311 C C . GLY A 1 454 ? -14.331 94.452 72.476 1.00 12.73 454 GLY A C 1
ATOM 3312 O O . GLY A 1 454 ? -13.234 94.258 71.929 1.00 11.01 454 GLY A O 1
ATOM 3313 N N . MET A 1 455 ? -15.098 93.431 72.951 1.00 10.87 455 MET A N 1
ATOM 3314 C CA . MET A 1 455 ? -14.730 92.003 72.867 1.00 5.70 455 MET A CA 1
ATOM 3315 C C . MET A 1 455 ? -15.153 91.436 71.533 1.00 3.34 455 MET A C 1
ATOM 3316 O O . MET A 1 455 ? -16.230 91.749 71.025 1.00 4.43 455 MET A O 1
ATOM 3321 N N . ALA A 1 456 ? -14.259 90.627 70.960 1.00 2.00 456 ALA A N 1
ATOM 3322 C CA . ALA A 1 456 ? -14.524 89.919 69.713 1.00 2.85 456 ALA A CA 1
ATOM 3323 C C . ALA A 1 456 ? -15.763 89.028 69.854 1.00 3.64 456 ALA A C 1
ATOM 3324 O O . ALA A 1 456 ? -15.798 88.287 70.831 1.00 8.26 456 ALA A O 1
ATOM 3326 N N . SER A 1 457 ? -16.790 89.053 68.987 1.00 2.00 457 SER A N 1
ATOM 3327 C CA . SER A 1 457 ? -17.989 88.229 69.138 1.00 4.36 457 SER A CA 1
ATOM 3328 C C . SER A 1 457 ? -17.709 86.778 69.457 1.00 5.12 457 SER A C 1
ATOM 3329 O O . SER A 1 457 ? -18.317 86.219 70.367 1.00 9.00 457 SER A O 1
ATOM 3332 N N . ALA A 1 458 ? -16.750 86.177 68.746 1.00 6.91 458 ALA A N 1
ATOM 3333 C CA . ALA A 1 458 ? -16.355 84.803 69.001 1.00 6.23 458 ALA A CA 1
ATOM 3334 C C . ALA A 1 458 ? -15.891 84.593 70.444 1.00 5.52 458 ALA A C 1
ATOM 3335 O O . ALA A 1 458 ? -16.408 83.683 71.088 1.00 7.68 458 ALA A O 1
ATOM 3337 N N . VAL A 1 459 ? -15.000 85.429 70.998 1.00 2.92 459 VAL A N 1
ATOM 3338 C CA . VAL A 1 459 ? -14.578 85.335 72.394 1.00 3.24 459 VAL A CA 1
ATOM 3339 C C . VAL A 1 459 ? -15.793 85.568 73.316 1.00 6.82 459 VAL A C 1
ATOM 3340 O O . VAL A 1 459 ? -15.960 84.868 74.319 1.00 8.53 459 VAL A O 1
ATOM 3344 N N . ALA A 1 460 ? -16.710 86.497 73.020 1.00 3.05 460 ALA A N 1
ATOM 3345 C CA . ALA A 1 460 ? -17.873 86.699 73.866 1.00 2.47 460 ALA A CA 1
ATOM 3346 C C . ALA A 1 460 ? -18.848 85.540 73.808 1.00 3.39 460 ALA A C 1
ATOM 3347 O O . ALA A 1 460 ? -19.574 85.302 74.772 1.00 5.10 460 ALA A O 1
ATOM 3349 N N . LEU A 1 461 ? -18.887 84.811 72.690 1.00 3.10 461 LEU A N 1
ATOM 3350 C CA . LEU A 1 461 ? -19.725 83.630 72.579 1.00 3.51 461 LEU A CA 1
ATOM 3351 C C . LEU A 1 461 ? -19.141 82.513 73.434 1.00 7.16 461 LEU A C 1
ATOM 3352 O O . LEU A 1 461 ? -19.883 81.806 74.113 1.00 5.75 461 LEU A O 1
ATOM 3357 N N . SER A 1 462 ? -17.812 82.346 73.429 1.00 5.80 462 SER A N 1
ATOM 3358 C CA . SER A 1 462 ? -17.168 81.302 74.190 1.00 4.22 462 SER A CA 1
ATOM 3359 C C . SER A 1 462 ? -17.391 81.453 75.670 1.00 9.25 462 SER A C 1
ATOM 3360 O O . SER A 1 462 ? -18.051 80.588 76.224 1.00 11.26 462 SER A O 1
ATOM 3363 N N . LEU A 1 463 ? -16.937 82.525 76.328 1.00 7.22 463 LEU A N 1
ATOM 3364 C CA . LEU A 1 463 ? -17.192 82.809 77.738 1.00 4.64 463 LEU A CA 1
ATOM 3365 C C . LEU A 1 463 ? -18.631 82.581 78.157 1.00 3.41 463 LEU A C 1
ATOM 3366 O O . LEU A 1 463 ? -18.858 81.958 79.178 1.00 5.43 463 LEU A O 1
ATOM 3371 N N . PHE A 1 464 ? -19.612 82.990 77.368 1.00 2.00 464 PHE A N 1
ATOM 3372 C CA . PHE A 1 464 ? -20.995 82.795 77.708 1.00 2.00 464 PHE A CA 1
ATOM 3373 C C . PHE A 1 464 ? -21.387 81.346 77.649 1.00 2.64 464 PHE A C 1
ATOM 3374 O O . PHE A 1 464 ? -22.070 80.829 78.536 1.00 5.75 464 PHE A O 1
ATOM 3382 N N . SER A 1 465 ? -20.976 80.713 76.551 1.00 4.01 465 SER A N 1
ATOM 3383 C CA . SER A 1 465 ? -21.271 79.306 76.342 1.00 5.31 465 SER A CA 1
ATOM 3384 C C . SER A 1 465 ? -20.501 78.438 77.315 1.00 3.72 465 SER A C 1
ATOM 3385 O O . SER A 1 465 ? -21.100 77.546 77.893 1.00 6.68 465 SER A O 1
ATOM 3388 N N . LEU A 1 466 ? -19.209 78.687 77.536 1.00 3.11 466 LEU A N 1
ATOM 3389 C CA . LEU A 1 466 ? -18.417 78.002 78.527 1.00 2.50 466 LEU A CA 1
ATOM 3390 C C . LEU A 1 466 ? -18.980 78.183 79.922 1.00 7.29 466 LEU A C 1
ATOM 3391 O O . LEU A 1 466 ? -19.212 77.174 80.576 1.00 11.89 466 LEU A O 1
ATOM 3396 N N . THR A 1 467 ? -19.242 79.406 80.417 1.00 8.60 467 THR A N 1
ATOM 3397 C CA . THR A 1 467 ? -19.814 79.622 81.746 1.00 7.77 467 THR A CA 1
ATOM 3398 C C . THR A 1 467 ? -21.123 78.856 81.895 1.00 7.77 467 THR A C 1
ATOM 3399 O O . THR A 1 467 ? -21.301 78.223 82.937 1.00 11.58 467 THR A O 1
ATOM 3403 N N . LEU A 1 468 ? -22.021 78.852 80.888 1.00 7.84 468 LEU A N 1
ATOM 3404 C CA . LEU A 1 468 ? -23.271 78.119 81.014 1.00 5.18 468 LEU A CA 1
ATOM 3405 C C . LEU A 1 468 ? -23.133 76.599 80.971 1.00 4.56 468 LEU A C 1
ATOM 3406 O O . LEU A 1 468 ? -23.694 75.893 81.807 1.00 7.90 468 LEU A O 1
ATOM 3411 N N . GLY A 1 469 ? -22.363 76.082 80.008 1.00 6.89 469 GLY A N 1
ATOM 3412 C CA . GLY A 1 469 ? -22.177 74.662 79.770 1.00 2.50 469 GLY A CA 1
ATOM 3413 C C . GLY A 1 469 ? -21.368 74.010 80.859 1.00 2.22 469 GLY A C 1
ATOM 3414 O O . GLY A 1 469 ? -21.834 73.068 81.489 1.00 2.64 469 GLY A O 1
ATOM 3415 N N . SER A 1 470 ? -20.167 74.525 81.119 1.00 2.00 470 SER A N 1
ATOM 3416 C CA . SER A 1 470 ? -19.330 73.952 82.156 1.00 3.83 470 SER A CA 1
ATOM 3417 C C . SER A 1 470 ? -19.821 74.185 83.582 1.00 2.97 470 SER A C 1
ATOM 3418 O O . SER A 1 470 ? -19.240 73.714 84.553 1.00 7.57 470 SER A O 1
ATOM 3421 N N . ALA A 1 471 ? -20.916 74.909 83.742 1.00 6.86 471 ALA A N 1
ATOM 3422 C CA . ALA A 1 471 ? -21.545 75.024 85.035 1.00 6.97 471 ALA A CA 1
ATOM 3423 C C . ALA A 1 471 ? -22.556 73.898 85.071 1.00 5.00 471 ALA A C 1
ATOM 3424 O O . ALA A 1 471 ? -22.611 73.266 86.115 1.00 11.97 471 ALA A O 1
ATOM 3426 N N . LEU A 1 472 ? -23.328 73.598 83.988 1.00 9.59 472 LEU A N 1
ATOM 3427 C CA . LEU A 1 472 ? -24.325 72.508 83.932 1.00 7.44 472 LEU A CA 1
ATOM 3428 C C . LEU A 1 472 ? -23.703 71.121 84.035 1.00 8.69 472 LEU A C 1
ATOM 3429 O O . LEU A 1 472 ? -24.258 70.282 84.752 1.00 8.86 472 LEU A O 1
ATOM 3434 N N . ILE A 1 473 ? -22.552 70.845 83.391 1.00 7.45 473 ILE A N 1
ATOM 3435 C CA . ILE A 1 473 ? -21.954 69.523 83.495 1.00 9.23 473 ILE A CA 1
ATOM 3436 C C . ILE A 1 473 ? -21.272 69.344 84.838 1.00 14.23 473 ILE A C 1
ATOM 3437 O O . ILE A 1 473 ? -20.604 68.335 85.062 1.00 17.27 473 ILE A O 1
ATOM 3442 N N . ALA A 1 474 ? -21.446 70.304 85.750 1.00 11.11 474 ALA A N 1
ATOM 3443 C CA . ALA A 1 474 ? -20.831 70.300 87.074 1.00 12.19 474 ALA A CA 1
ATOM 3444 C C . ALA A 1 474 ? -21.836 70.532 88.180 1.00 10.02 474 ALA A C 1
ATOM 3445 O O . ALA A 1 474 ? -21.485 70.487 89.358 1.00 11.77 474 ALA A O 1
ATOM 3447 N N . PHE A 1 475 ? -23.086 70.823 87.846 1.00 10.02 475 PHE A N 1
ATOM 3448 C CA . PHE A 1 475 ? -24.043 71.084 88.891 1.00 13.74 475 PHE A CA 1
ATOM 3449 C C . PHE A 1 475 ? -24.535 69.798 89.513 1.00 17.79 475 PHE A C 1
ATOM 3450 O O . PHE A 1 475 ? -24.681 68.773 88.834 1.00 22.07 475 PHE A O 1
ATOM 3458 N N . GLY A 1 476 ? -24.756 69.854 90.829 1.00 18.13 476 GLY A N 1
ATOM 3459 C CA . GLY A 1 476 ? -25.390 68.727 91.483 1.00 19.49 476 GLY A CA 1
ATOM 3460 C C . GLY A 1 476 ? -26.902 68.877 91.293 1.00 24.60 476 GLY A C 1
ATOM 3461 O O . GLY A 1 476 ? -27.561 69.487 92.157 1.00 31.26 476 GLY A O 1
ATOM 3462 N N . LEU A 1 477 ? -27.476 68.389 90.169 1.00 15.54 477 LEU A N 1
ATOM 3463 C CA . LEU A 1 477 ? -28.919 68.547 89.941 1.00 15.07 477 LEU A CA 1
ATOM 3464 C C . LEU A 1 477 ? -29.554 67.267 89.400 1.00 14.06 477 LEU A C 1
ATOM 3465 O O . LEU A 1 477 ? -28.898 66.494 88.689 1.00 12.40 477 LEU A O 1
ATOM 3470 N N . SER A 1 478 ? -30.855 67.060 89.685 1.00 9.55 478 SER A N 1
ATOM 3471 C CA . SER A 1 478 ? -31.574 65.893 89.207 1.00 6.65 478 SER A CA 1
ATOM 3472 C C . SER A 1 478 ? -31.783 65.878 87.688 1.00 6.15 478 SER A C 1
ATOM 3473 O O . SER A 1 478 ? -31.528 66.880 87.024 1.00 10.61 478 SER A O 1
ATOM 3476 N N . ALA A 1 479 ? -32.234 64.776 87.085 1.00 4.10 479 ALA A N 1
ATOM 3477 C CA . ALA A 1 479 ? -32.458 64.718 85.651 1.00 3.61 479 ALA A CA 1
ATOM 3478 C C . ALA A 1 479 ? -33.533 65.634 85.070 1.00 5.78 479 ALA A C 1
ATOM 3479 O O . ALA A 1 479 ? -33.438 66.067 83.913 1.00 4.70 479 ALA A O 1
ATOM 3481 N N . THR A 1 480 ? -34.554 65.968 85.870 1.00 5.00 480 THR A N 1
ATOM 3482 C CA . THR A 1 480 ? -35.645 66.811 85.395 1.00 2.64 480 THR A CA 1
ATOM 3483 C C . THR A 1 480 ? -35.096 68.182 85.121 1.00 4.40 480 THR A C 1
ATOM 3484 O O . THR A 1 480 ? -35.278 68.737 84.042 1.00 8.21 480 THR A O 1
ATOM 3488 N N . VAL A 1 481 ? -34.349 68.620 86.138 1.00 6.78 481 VAL A N 1
ATOM 3489 C CA . VAL A 1 481 ? -33.651 69.884 86.189 1.00 5.34 481 VAL A CA 1
ATOM 3490 C C . VAL A 1 481 ? -32.574 69.919 85.122 1.00 4.96 481 VAL A C 1
ATOM 3491 O O . VAL A 1 481 ? -32.630 70.832 84.309 1.00 8.31 481 VAL A O 1
ATOM 3495 N N . VAL A 1 482 ? -31.617 68.985 85.036 1.00 4.65 482 VAL A N 1
ATOM 3496 C CA . VAL A 1 482 ? -30.598 68.985 83.981 1.00 6.12 482 VAL A CA 1
ATOM 3497 C C . VAL A 1 482 ? -31.213 69.105 82.584 1.00 5.62 482 VAL A C 1
ATOM 3498 O O . VAL A 1 482 ? -30.637 69.745 81.704 1.00 9.12 482 VAL A O 1
ATOM 3502 N N . GLY A 1 483 ? -32.404 68.537 82.382 1.00 3.81 483 GLY A N 1
ATOM 3503 C CA . GLY A 1 483 ? -33.096 68.714 81.125 1.00 6.13 483 GLY A CA 1
ATOM 3504 C C . GLY A 1 483 ? -33.548 70.167 80.908 1.00 6.78 483 GLY A C 1
ATOM 3505 O O . GLY A 1 483 ? -33.344 70.733 79.832 1.00 12.07 483 GLY A O 1
ATOM 3506 N N . PHE A 1 484 ? -34.166 70.799 81.919 1.00 4.66 484 PHE A N 1
ATOM 3507 C CA . PHE A 1 484 ? -34.654 72.169 81.814 1.00 7.03 484 PHE A CA 1
ATOM 3508 C C . PHE A 1 484 ? -33.500 73.117 81.512 1.00 6.23 484 PHE A C 1
ATOM 3509 O O . PHE A 1 484 ? -33.589 73.929 80.585 1.00 6.86 484 PHE A O 1
ATOM 3517 N N . VAL A 1 485 ? -32.409 72.993 82.270 1.00 2.00 485 VAL A N 1
ATOM 3518 C CA . VAL A 1 485 ? -31.267 73.833 82.035 1.00 2.00 485 VAL A CA 1
ATOM 3519 C C . VAL A 1 485 ? -30.629 73.436 80.725 1.00 5.59 485 VAL A C 1
ATOM 3520 O O . VAL A 1 485 ? -30.089 74.314 80.059 1.00 13.35 485 VAL A O 1
ATOM 3524 N N . GLY A 1 486 ? -30.713 72.186 80.270 1.00 2.38 486 GLY A N 1
ATOM 3525 C CA . GLY A 1 486 ? -30.119 71.818 78.993 1.00 2.00 486 GLY A CA 1
ATOM 3526 C C . GLY A 1 486 ? -30.847 72.499 77.851 1.00 2.00 486 GLY A C 1
ATOM 3527 O O . GLY A 1 486 ? -30.237 72.807 76.839 1.00 2.00 486 GLY A O 1
ATOM 3528 N N . VAL A 1 487 ? -32.159 72.723 78.005 1.00 2.15 487 VAL A N 1
ATOM 3529 C CA . VAL A 1 487 ? -32.968 73.464 77.048 1.00 3.30 487 VAL A CA 1
ATOM 3530 C C . VAL A 1 487 ? -32.669 74.968 77.160 1.00 4.68 487 VAL A C 1
ATOM 3531 O O . VAL A 1 487 ? -32.312 75.563 76.152 1.00 3.29 487 VAL A O 1
ATOM 3535 N N . VAL A 1 488 ? -32.771 75.606 78.351 1.00 5.46 488 VAL A N 1
ATOM 3536 C CA . VAL A 1 488 ? -32.466 77.019 78.573 1.00 5.10 488 VAL A CA 1
ATOM 3537 C C . VAL A 1 488 ? -31.126 77.402 78.028 1.00 7.55 488 VAL A C 1
ATOM 3538 O O . VAL A 1 488 ? -31.097 78.275 77.172 1.00 11.27 488 VAL A O 1
ATOM 3542 N N . ILE A 1 489 ? -30.035 76.765 78.438 1.00 6.95 489 ILE A N 1
ATOM 3543 C CA . ILE A 1 489 ? -28.758 77.204 77.922 1.00 6.48 489 ILE A CA 1
ATOM 3544 C C . ILE A 1 489 ? -28.571 76.906 76.449 1.00 6.43 489 ILE A C 1
ATOM 3545 O O . ILE A 1 489 ? -27.831 77.646 75.809 1.00 10.98 489 ILE A O 1
ATOM 3550 N N . ALA A 1 490 ? -29.253 75.900 75.870 1.00 10.39 490 ALA A N 1
ATOM 3551 C CA . ALA A 1 490 ? -29.114 75.608 74.442 1.00 7.41 490 ALA A CA 1
ATOM 3552 C C . ALA A 1 490 ? -29.860 76.646 73.621 1.00 9.13 490 ALA A C 1
ATOM 3553 O O . ALA A 1 490 ? -29.352 77.150 72.627 1.00 9.97 490 ALA A O 1
ATOM 3555 N N . GLY A 1 491 ? -31.060 77.005 74.072 1.00 9.86 491 GLY A N 1
ATOM 3556 C CA . GLY A 1 491 ? -31.849 78.063 73.481 1.00 8.70 491 GLY A CA 1
ATOM 3557 C C . GLY A 1 491 ? -31.137 79.386 73.690 1.00 8.19 491 GLY A C 1
ATOM 3558 O O . GLY A 1 491 ? -31.248 80.242 72.819 1.00 12.51 491 GLY A O 1
ATOM 3559 N N . ALA A 1 492 ? -30.366 79.578 74.778 1.00 6.96 492 ALA A N 1
ATOM 3560 C CA . ALA A 1 492 ? -29.648 80.825 75.000 1.00 3.06 492 ALA A CA 1
ATOM 3561 C C . ALA A 1 492 ? -28.399 80.917 74.135 1.00 4.19 492 ALA A C 1
ATOM 3562 O O . ALA A 1 492 ? -28.259 81.889 73.400 1.00 4.86 492 ALA A O 1
ATOM 3564 N N . ILE A 1 493 ? -27.469 79.970 74.124 1.00 2.00 493 ILE A N 1
ATOM 3565 C CA . ILE A 1 493 ? -26.352 80.029 73.193 1.00 2.00 493 ILE A CA 1
ATOM 3566 C C . ILE A 1 493 ? -26.860 80.034 71.751 1.00 5.57 493 ILE A C 1
ATOM 3567 O O . ILE A 1 493 ? -26.290 80.659 70.858 1.00 2.12 493 ILE A O 1
ATOM 3572 N N . GLY A 1 494 ? -27.988 79.353 71.542 1.00 6.47 494 GLY A N 1
ATOM 3573 C CA . GLY A 1 494 ? -28.619 79.266 70.232 1.00 3.71 494 GLY A CA 1
ATOM 3574 C C . GLY A 1 494 ? -28.964 80.621 69.629 1.00 5.83 494 GLY A C 1
ATOM 3575 O O . GLY A 1 494 ? -28.520 80.950 68.523 1.00 4.21 494 GLY A O 1
ATOM 3576 N N . ALA A 1 495 ? -29.714 81.390 70.435 1.00 2.91 495 ALA A N 1
ATOM 3577 C CA . ALA A 1 495 ? -30.193 82.724 70.102 1.00 3.27 495 ALA A CA 1
ATOM 3578 C C . ALA A 1 495 ? -29.157 83.746 69.637 1.00 2.00 495 ALA A C 1
ATOM 3579 O O . ALA A 1 495 ? -29.514 84.666 68.918 1.00 2.00 495 ALA A O 1
ATOM 3581 N N . PHE A 1 496 ? -27.886 83.625 70.028 1.00 2.00 496 PHE A N 1
ATOM 3582 C CA . PHE A 1 496 ? -26.821 84.506 69.588 1.00 2.00 496 PHE A CA 1
ATOM 3583 C C . PHE A 1 496 ? -26.225 84.037 68.280 1.00 2.00 496 PHE A C 1
ATOM 3584 O O . PHE A 1 496 ? -25.352 84.703 67.715 1.00 5.94 496 PHE A O 1
ATOM 3592 N N . ILE A 1 497 ? -26.665 82.872 67.795 1.00 2.75 497 ILE A N 1
ATOM 3593 C CA . ILE A 1 497 ? -26.072 82.292 66.600 1.00 5.87 497 ILE A CA 1
ATOM 3594 C C . ILE A 1 497 ? -27.123 82.201 65.526 1.00 2.00 497 ILE A C 1
ATOM 3595 O O . ILE A 1 497 ? -26.955 82.701 64.414 1.00 7.12 497 ILE A O 1
ATOM 3600 N N . ASP A 1 498 ? -28.238 81.594 65.896 1.00 5.80 498 ASP A N 1
ATOM 3601 C CA . ASP A 1 498 ? -29.248 81.372 64.907 1.00 6.59 498 ASP A CA 1
ATOM 3602 C C . ASP A 1 498 ? -30.604 81.146 65.515 1.00 8.30 498 ASP A C 1
ATOM 3603 O O . ASP A 1 498 ? -30.693 80.624 66.621 1.00 11.80 498 ASP A O 1
ATOM 3608 N N . ASP A 1 499 ? -31.667 81.504 64.794 1.00 8.25 499 ASP A N 1
ATOM 3609 C CA . ASP A 1 499 ? -33.013 81.246 65.271 1.00 10.29 499 ASP A CA 1
ATOM 3610 C C . ASP A 1 499 ? -33.379 79.805 64.946 1.00 11.78 499 ASP A C 1
ATOM 3611 O O . ASP A 1 499 ? -34.298 79.277 65.577 1.00 13.33 499 ASP A O 1
ATOM 3616 N N . LYS A 1 500 ? -32.686 79.153 63.987 1.00 11.90 500 LYS A N 1
ATOM 3617 C CA . LYS A 1 500 ? -32.896 77.739 63.680 1.00 16.02 500 LYS A CA 1
ATOM 3618 C C . LYS A 1 500 ? -32.905 76.957 64.985 1.00 12.24 500 LYS A C 1
ATOM 3619 O O . LYS A 1 500 ? -33.917 76.368 65.362 1.00 14.41 500 LYS A O 1
ATOM 3625 N N . PHE A 1 501 ? -31.810 77.113 65.737 1.00 12.27 501 PHE A N 1
ATOM 3626 C CA . PHE A 1 501 ? -31.575 76.443 67.003 1.00 8.69 501 PHE A CA 1
ATOM 3627 C C . PHE A 1 501 ? -32.700 76.583 68.009 1.00 10.04 501 PHE A C 1
ATOM 3628 O O . PHE A 1 501 ? -32.995 75.618 68.709 1.00 9.07 501 PHE A O 1
ATOM 3636 N N . VAL A 1 502 ? -33.382 77.732 68.077 1.00 6.25 502 VAL A N 1
ATOM 3637 C CA . VAL A 1 502 ? -34.476 77.849 69.025 1.00 8.17 502 VAL A CA 1
ATOM 3638 C C . VAL A 1 502 ? -35.788 77.364 68.414 1.00 12.85 502 VAL A C 1
ATOM 3639 O O . VAL A 1 502 ? -36.748 77.102 69.141 1.00 16.90 502 VAL A O 1
ATOM 3643 N N . ASP A 1 503 ? -35.893 77.211 67.088 1.00 15.17 503 ASP A N 1
ATOM 3644 C CA . ASP A 1 503 ? -37.051 76.530 66.536 1.00 16.32 503 ASP A CA 1
ATOM 3645 C C . ASP A 1 503 ? -36.916 75.020 66.711 1.00 17.24 503 ASP A C 1
ATOM 3646 O O . ASP A 1 503 ? -37.929 74.416 67.047 1.00 18.83 503 ASP A O 1
ATOM 3651 N N . GLU A 1 504 ? -35.730 74.374 66.578 1.00 19.75 504 GLU A N 1
ATOM 3652 C CA . GLU A 1 504 ? -35.542 72.928 66.777 1.00 17.20 504 GLU A CA 1
ATOM 3653 C C . GLU A 1 504 ? -35.946 72.466 68.160 1.00 14.99 504 GLU A C 1
ATOM 3654 O O . GLU A 1 504 ? -36.512 71.401 68.323 1.00 16.50 504 GLU A O 1
ATOM 3660 N N . LEU A 1 505 ? -35.645 73.284 69.163 1.00 14.75 505 LEU A N 1
ATOM 3661 C CA . LEU A 1 505 ? -35.968 73.049 70.555 1.00 13.86 505 LEU A CA 1
ATOM 3662 C C . LEU A 1 505 ? -37.469 72.974 70.786 1.00 17.21 505 LEU A C 1
ATOM 3663 O O . LEU A 1 505 ? -37.980 71.929 71.184 1.00 18.22 505 LEU A O 1
ATOM 3668 N N . ASN A 1 506 ? -38.194 74.071 70.536 1.00 17.93 506 ASN A N 1
ATOM 3669 C CA . ASN A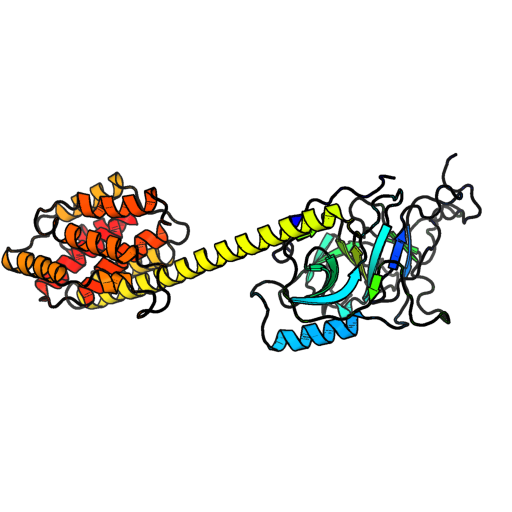 1 506 ? -39.640 74.106 70.697 1.00 19.30 506 ASN A CA 1
ATOM 3670 C C . ASN A 1 506 ? -40.409 73.075 69.886 1.00 19.58 506 ASN A C 1
ATOM 3671 O O . ASN A 1 506 ? -41.187 72.302 70.437 1.00 21.40 506 ASN A O 1
ATOM 3676 N N . HIS A 1 507 ? -40.166 73.012 68.581 1.00 21.45 507 HIS A N 1
ATOM 3677 C CA . HIS A 1 507 ? -40.970 72.188 67.696 1.00 23.17 507 HIS A CA 1
ATOM 3678 C C . HIS A 1 507 ? -40.619 70.705 67.682 1.00 22.37 507 HIS A C 1
ATOM 3679 O O . HIS A 1 507 ? -41.513 69.870 67.509 1.00 24.03 507 HIS A O 1
ATOM 3686 N N . LYS A 1 508 ? -39.360 70.323 67.890 1.00 20.69 508 LYS A N 1
ATOM 3687 C CA . LYS A 1 508 ? -39.045 68.909 67.900 1.00 18.09 508 LYS A CA 1
ATOM 3688 C C . LYS A 1 508 ? -38.630 68.330 69.246 1.00 21.59 508 LYS A C 1
ATOM 3689 O O . LYS A 1 508 ? -38.735 67.113 69.433 1.00 22.98 508 LYS A O 1
ATOM 3695 N N . ILE A 1 509 ? -38.189 69.149 70.220 1.00 20.11 509 ILE A N 1
ATOM 3696 C CA . ILE A 1 509 ? -37.617 68.623 71.463 1.00 16.99 509 ILE A CA 1
ATOM 3697 C C . ILE A 1 509 ? -38.470 68.726 72.715 1.00 16.85 509 ILE A C 1
ATOM 3698 O O . ILE A 1 509 ? -38.537 67.747 73.453 1.00 19.71 509 ILE A O 1
ATOM 3703 N N . ILE A 1 510 ? -39.092 69.869 72.995 1.00 14.89 510 ILE A N 1
ATOM 3704 C CA . ILE A 1 510 ? -39.875 70.075 74.208 1.00 13.44 510 ILE A CA 1
ATOM 3705 C C . ILE A 1 510 ? -41.247 69.452 74.052 1.00 18.92 510 ILE A C 1
ATOM 3706 O O . ILE A 1 510 ? -41.688 68.607 74.838 1.00 19.58 510 ILE A O 1
ATOM 3711 N N . LYS A 1 511 ? -41.851 69.966 72.969 1.00 25.24 511 LYS A N 1
ATOM 3712 C CA . LYS A 1 511 ? -43.157 69.635 72.387 1.00 31.20 511 LYS A CA 1
ATOM 3713 C C . LYS A 1 511 ? -44.378 69.834 73.286 1.00 32.25 511 LYS A C 1
#

B-factor: mean 12.64, std 11.84, range [2.0, 59.95]

Foldseek 3Di:
DCPPQVVLQADADAFPDFDPDQDDDAAAAPDAQQQDFDADEEAAAQDKDKFWFPPCRVVRHHGTAEHEYAYHDFDHQQVVLVVQQVVVPVVPAPDPSAKKKKFFKWFDFDPSNDRIGIKIKHKDAPVVFADQDLVRDDDAPDKDWTAKDWAWALDPLTITIIIIGNHTGIAGEWEWAFAGGSVDPPDTPPQKTWIPQDDVGDTHIYRHPPRYDDDPDHRPPDDPRIGGDIDDIGTGFRYDHPGWGWHWYRYDDPSVDGIMIMTIDGRHHNVSSVVVVVVRVVSVVVVVVVVCVVVLLLVLLLVLLVLLLVLLVVLDVQQHVLSNVLSNVLSVQLNPCVVPAWDDLVQLVVLVVVLLVQPLLDDDPVLLVQVLVLLVPDQLQVLLVPCPVPPHHQDDSVSSVLLNQLSVLVSCCSVPVDNSSNSVSLVVCVVVPDDRSSSLSSLSCSLRVSLVVTPHDSVNSNSSSLVSQSNSDSRRHSVSSCSCSPPGSD

Radius of gyration: 33.48 Å; Cα contacts (8 Å, |Δi|>4): 961; chains: 1; bounding box: 90×57×84 Å

Secondary structure (P-SEA, 3-state):
ccccccccbbbbccccccccccccccccccccccccccccccccccccccccccccccccccccbbbbbbcccccccaaaaaaaaaaaaaaccccccbbbbbbcbbbcccccccccbbbbbbbbcccccccccccccccccccccccbbbbbbbcccbbbbbbbbccbbbbbbbbbbbbbcccccccccccbbbbcccccccbbbbcccccccccccccccccccbbbbbbcbbbbbcccccccccccccccccccccbbbbbbbbbccaaaaaaaaaaaaaaaaaaaaaaaaaaaaaaaaaaaaaaaaaaaaaaaacccaaaaaaaaaaaaaaaaccccccccaaaaaaaaaaaaacccccccaaaaaaaaaaaaaccaaaaaaccccccccccccaaaaaaaaaaaaaaaaaacccaaaaaaaaaaaaaacccaaaaaaaaaaaaaaaaacccccaaaaaaaaaaaaaaaaaaccaaaaaaaaccccc

Solvent-accessible surface area: 22037 Å² total; per-residue (Å²): 107,88,32,147,29,164,1,7,54,23,76,86,10,93,21,57,46,63,38,63,67,67,131,151,105,55,19,126,18,149,62,57,74,50,6,23,4,50,70,31,16,42,0,5,11,3,9,11,43,61,0,40,16,38,76,40,56,98,114,0,2,56,71,10,4,0,0,9,2,14,27,81,62,31,77,54,80,0,51,42,0,32,70,51,0,80,77,19,49,199,74,40,48,53,17,86,77,0,0,0,0,0,7,2,0,75,7,78,70,13,71,16,107,46,135,48,30,11,3,0,0,0,1,0,57,6,113,48,0,4,122,53,59,41,109,127,12,38,67,39,64,76,30,0,75,13,81,22,11,0,24,10,2,12,56,140,21,55,3,43,0,0,0,4,0,40,25,136,6,24,0,11,2,18,59,1,80,51,12,64,19,126,34,146,112,88,74,78,15,176,55,9,20,20,0,46,0,24,24,113,16,67,74,0,14,0,14,9,41,113,54,120,57,106,27,230,72,100,61,79,37,156,37,123,14,16,58,68,73,59,18,116,62,36,29,3,7,11,2,39,3,51,8,27,34,7,0,0,0,70,16,28,195,67,33,82,32,85,13,9,0,0,1,0,2,3,8,0,28,70,120,2,13,59,99,2,23,97,28,9,67,92,15,94,86,95,28,114,91,106,76,76,102,77,84,25,18,116,39,0,1,61,46,0,14,108,6,6,60,36,4,0,67,78,0,2,164,120,55,29,102,108,0,32,53,6,4,92,75,3,1,93,47,0,51,92,7,65,73,103,107,10,56,39,105,112,65,0,48,66,0,9,85,82,2,61,69,24,95,66,17,152,45,87,76,105,25,64,97,38,0,3,71,17,2,126,86,26,84,5,118,62,20,0,66,37,41,81,74,65,37,150,5,12,140,63,60,83,19,10,111,45,0,41,33,0,32,87,50,2,23,65,5,8,110,94,55,75,13,16,31,3,4,114,27,1,8,48,11,36,124,105,66,31,45,12,1,21,0,1,0,0,0,0,2,0,4,0,25,2,0,72,77,26,81,32,66,54,84,4,11,3,17,1,0,6,9,3,6,0,7,2,0,0,1,21,44,40,136,5,0,47,51,0,22,150,93,12,31,149

InterPro domains:
  IPR000293 Channel forming colicin, C-terminal cytotoxic [PF01024] (331-506)
  IPR000293 Channel forming colicin, C-terminal cytotoxic [PR00280] (360-375)
  IPR000293 Channel forming colicin, C-terminal cytotoxic [PR00280] (379-395)
  IPR000293 Channel forming colicin, C-terminal cytotoxic [PR00280] (437-450)
  IPR000293 Channel forming colicin, C-terminal cytotoxic [PR00280] (451-469)
  IPR000293 Channel forming colicin, C-terminal cytotoxic [PS00276] (437-448)
  IPR016128 Pyosin/cloacin translocation domain [PF03515] (1-309)
  IPR036302 Pyosin/cloacin translocation domain superfamily [SSF69369] (10-311)
  IPR038283 Channel forming colicin, C-terminal domain superfamily [G3DSA:1.10.490.30] (291-511)